Protein AF-0000000085909722 (afdb_homodimer)

Radius of gyration: 31.5 Å; Cα contacts (8 Å, |Δi|>4): 1079; chains: 2; bounding box: 112×81×96 Å

Organism: NCBI:txid630221

Foldseek 3Di:
DDPPPPPPPPPPPPPPPPPPPQLQCLSVPDQVRCCLQQVDGSVVLVVLLVVCVVQQDDPDPDPDDDRSSVLSRLLSNCQQALDQLCVSCVSRVDHSVVSVVSNLSLLQSLLVVFAAADLDPVLQVVLQVLLCVQQNQGQARWAKDKDWFFADQDPPPRVQQQAPVGGGTWIKMFIATSLLATRDIDTQGHRHDFPQRVLCPDPVNVCVVVVSHTGAYEYEQLHEQDLRYAYADPDDDDPLSVSLNVSSCRSNCSNVVSVVQLCNRGVSRVDYNHDDSVSVSSSSSSSSSVSNVCSVVVRDGDDDPVPPPPPCPPPRDGDHYDPSSVVNSVVCSVPPRPD/DCPPPPPPPPPPPPPPPPPPPQLQCLSVDDQVRCCLQQVDGSVVLVVLLVVCVVQQDDPDPDPDDDRSSVLSRLLSNCQQALDQLCVSCVSRVDHSVVSVVSNLSLLQSLLVVFAAADLDPVLQVVLQVLLCVQQNQGQARWAKDKDWFFADQDPPPRVQQQAPVGGGTWIKMFIATSLLATRDIDTQGHRHDFPQRVLCPDPVNVCVVVVSHTGAYEYEQLHEQDLRYAYADPDDDDQLSVSLNVSSCRSNCSNVVSVVQLCNRGVSRVDYNHDDSVSVSSSSSSSSSVSNVCSVVVRDGDDDPVPPPPPCPPPRDGDHYDPSRVVNSVVSSVPGRPD

pLDDT: mean 87.45, std 18.99, range [25.48, 98.75]

Structure (mmCIF, N/CA/C/O backbone):
data_AF-0000000085909722-model_v1
#
loop_
_entity.id
_entity.type
_entity.pdbx_description
1 polymer 'Putative nuclease HARBI1'
#
loop_
_atom_site.group_PDB
_atom_site.id
_atom_site.type_symbol
_atom_site.label_atom_id
_atom_site.label_alt_id
_atom_site.label_comp_id
_atom_site.label_asym_id
_atom_site.label_entity_id
_atom_site.label_seq_id
_atom_site.pdbx_PDB_ins_code
_atom_site.Cartn_x
_atom_site.Cartn_y
_atom_site.Cartn_z
_atom_site.occupancy
_atom_site.B_iso_or_equiv
_atom_site.auth_seq_id
_atom_site.auth_comp_id
_atom_site.auth_asym_id
_atom_site.auth_atom_id
_atom_site.pdbx_PDB_model_num
ATOM 1 N N . MET A 1 1 ? -79.188 -23.406 -19.141 1 25.48 1 MET A N 1
ATOM 2 C CA . MET A 1 1 ? -77.75 -23.781 -18.969 1 25.48 1 MET A CA 1
ATOM 3 C C . MET A 1 1 ? -77 -22.703 -18.25 1 25.48 1 MET A C 1
ATOM 5 O O . MET A 1 1 ? -76.875 -21.578 -18.75 1 25.48 1 MET A O 1
ATOM 9 N N . ALA A 1 2 ? -76.938 -22.547 -17 1 26.86 2 ALA A N 1
ATOM 10 C CA . ALA A 1 2 ? -76.75 -21.516 -15.977 1 26.86 2 ALA A CA 1
ATOM 11 C C . ALA A 1 2 ? -75.312 -21.141 -15.844 1 26.86 2 ALA A C 1
ATOM 13 O O . ALA A 1 2 ? -74.438 -22 -15.539 1 26.86 2 ALA A O 1
ATOM 14 N N . HIS A 1 3 ? -74.562 -20.406 -16.641 1 27.61 3 HIS A N 1
ATOM 15 C CA . HIS A 1 3 ? -73.188 -20.094 -16.844 1 27.61 3 HIS A CA 1
ATOM 16 C C . HIS A 1 3 ? -72.562 -19.375 -15.617 1 27.61 3 HIS A C 1
ATOM 18 O O . HIS A 1 3 ? -72.938 -18.25 -15.32 1 27.61 3 HIS A O 1
ATOM 24 N N . PHE A 1 4 ? -72.375 -20.016 -14.492 1 26.34 4 PHE A N 1
ATOM 25 C CA . PHE A 1 4 ? -71.938 -19.484 -13.211 1 26.34 4 PHE A CA 1
ATOM 26 C C . PHE A 1 4 ? -70.625 -18.797 -13.344 1 26.34 4 PHE A C 1
ATOM 28 O O . PHE A 1 4 ? -69.688 -19.375 -13.883 1 26.34 4 PHE A O 1
ATOM 35 N N . ASN A 1 5 ? -70.5 -17.484 -13.469 1 27.17 5 ASN A N 1
ATOM 36 C CA . ASN A 1 5 ? -69.438 -16.484 -13.57 1 27.17 5 ASN A CA 1
ATOM 37 C C . ASN A 1 5 ? -68.5 -16.578 -12.383 1 27.17 5 ASN A C 1
ATOM 39 O O . ASN A 1 5 ? -68.812 -16.188 -11.273 1 27.17 5 ASN A O 1
ATOM 43 N N . ILE A 1 6 ? -67.875 -17.656 -12.078 1 27.39 6 ILE A N 1
ATOM 44 C CA . ILE A 1 6 ? -67 -17.812 -10.914 1 27.39 6 ILE A CA 1
ATOM 45 C C . ILE A 1 6 ? -65.938 -16.734 -10.93 1 27.39 6 ILE A C 1
ATOM 47 O O . ILE A 1 6 ? -65.125 -16.656 -11.875 1 27.39 6 ILE A O 1
ATOM 51 N N . CYS A 1 7 ? -66.062 -15.578 -10.391 1 29.27 7 CYS A N 1
ATOM 52 C CA . CYS A 1 7 ? -65.188 -14.438 -10.156 1 29.27 7 CYS A CA 1
ATOM 53 C C . CYS A 1 7 ? -63.938 -14.867 -9.414 1 29.27 7 CYS A C 1
ATOM 55 O O . CYS A 1 7 ? -64 -15.328 -8.273 1 29.27 7 CYS A O 1
ATOM 57 N N . PHE A 1 8 ? -62.969 -15.508 -9.977 1 26.33 8 PHE A N 1
ATOM 58 C CA . PHE A 1 8 ? -61.688 -15.992 -9.43 1 26.33 8 PHE A CA 1
ATOM 59 C C . PHE A 1 8 ? -60.969 -14.883 -8.664 1 26.33 8 PHE A C 1
ATOM 61 O O . PHE A 1 8 ? -60.594 -13.867 -9.242 1 26.33 8 PHE A O 1
ATOM 68 N N . TYR A 1 9 ? -61.344 -14.578 -7.441 1 26.39 9 TYR A N 1
ATOM 69 C CA . TYR A 1 9 ? -60.656 -13.695 -6.5 1 26.39 9 TYR A CA 1
ATOM 70 C C . TYR A 1 9 ? -59.188 -14.023 -6.43 1 26.39 9 TYR A C 1
ATOM 72 O O . TYR A 1 9 ? -58.781 -15.102 -5.969 1 26.39 9 TYR A O 1
ATOM 80 N N . GLU A 1 10 ? -58.375 -13.688 -7.391 1 29.11 10 GLU A N 1
ATOM 81 C CA . GLU A 1 10 ? -56.906 -13.773 -7.379 1 29.11 10 GLU A CA 1
ATOM 82 C C . GLU A 1 10 ? -56.344 -13.164 -6.102 1 29.11 10 GLU A C 1
ATOM 84 O O . GLU A 1 10 ? -56.5 -11.969 -5.855 1 29.11 10 GLU A O 1
ATOM 89 N N . ARG A 1 11 ? -56.406 -13.797 -4.957 1 26.75 11 ARG A N 1
ATOM 90 C CA . ARG A 1 11 ? -55.812 -13.359 -3.701 1 26.75 11 ARG A CA 1
ATOM 91 C C . ARG A 1 11 ? -54.406 -12.828 -3.924 1 26.75 11 ARG A C 1
ATOM 93 O O . ARG A 1 11 ? -53.594 -13.477 -4.586 1 26.75 11 ARG A O 1
ATOM 100 N N . ALA A 1 12 ? -54.188 -11.539 -3.779 1 29.25 12 ALA A N 1
ATOM 101 C CA . ALA A 1 12 ? -52.938 -10.758 -3.799 1 29.25 12 ALA A CA 1
ATOM 102 C C . ALA A 1 12 ? -51.875 -11.398 -2.924 1 29.25 12 ALA A C 1
ATOM 104 O O . ALA A 1 12 ? -52 -11.438 -1.697 1 29.25 12 ALA A O 1
ATOM 105 N N . ILE A 1 13 ? -51.438 -12.609 -3.125 1 29.75 13 ILE A N 1
ATOM 106 C CA . ILE A 1 13 ? -50.375 -13.211 -2.332 1 29.75 13 ILE A CA 1
ATOM 107 C C . ILE A 1 13 ? -49.344 -12.148 -1.952 1 29.75 13 ILE A C 1
ATOM 109 O O . ILE A 1 13 ? -48.75 -11.508 -2.824 1 29.75 13 ILE A O 1
ATOM 113 N N . ARG A 1 14 ? -49.5 -11.547 -0.838 1 26.89 14 ARG A N 1
ATOM 114 C CA . ARG A 1 14 ? -48.625 -10.57 -0.205 1 26.89 14 ARG A CA 1
ATOM 115 C C . ARG A 1 14 ? -47.188 -11 -0.301 1 26.89 14 ARG A C 1
ATOM 117 O O . ARG A 1 14 ? -46.812 -12.117 0.082 1 26.89 14 ARG A O 1
ATOM 124 N N . ARG A 1 15 ? -46.562 -10.492 -1.279 1 29.77 15 ARG A N 1
ATOM 125 C CA . ARG A 1 15 ? -45.094 -10.633 -1.397 1 29.77 15 ARG A CA 1
ATOM 126 C C . ARG A 1 15 ? -44.438 -10.516 -0.034 1 29.77 15 ARG A C 1
ATOM 128 O O . ARG A 1 15 ? -44.562 -9.5 0.646 1 29.77 15 ARG A O 1
ATOM 135 N N . GLU A 1 16 ? -44.594 -11.516 0.809 1 30.8 16 GLU A N 1
ATOM 136 C CA . GLU A 1 16 ? -43.844 -11.516 2.057 1 30.8 16 GLU A CA 1
ATOM 137 C C . GLU A 1 16 ? -42.438 -10.898 1.859 1 30.8 16 GLU A C 1
ATOM 139 O O . GLU A 1 16 ? -41.688 -11.312 0.976 1 30.8 16 GLU A O 1
ATOM 144 N N . ARG A 1 17 ? -42.281 -9.68 2.078 1 31.31 17 ARG A N 1
ATOM 145 C CA . ARG A 1 17 ? -41.031 -8.945 2.008 1 31.31 17 ARG A CA 1
ATOM 146 C C . ARG A 1 17 ? -39.938 -9.695 2.736 1 31.31 17 ARG A C 1
ATOM 148 O O . ARG A 1 17 ? -39.969 -9.844 3.961 1 31.31 17 ARG A O 1
ATOM 155 N N . VAL A 1 18 ? -39.469 -10.812 2.234 1 33.69 18 VAL A N 1
ATOM 156 C CA . VAL A 1 18 ? -38.281 -11.422 2.809 1 33.69 18 VAL A CA 1
ATOM 157 C C . VAL A 1 18 ? -37.312 -10.328 3.225 1 33.69 18 VAL A C 1
ATOM 159 O O . VAL A 1 18 ? -36.906 -9.492 2.406 1 33.69 18 VAL A O 1
ATOM 162 N N . PHE A 1 19 ? -37.312 -9.883 4.324 1 33.38 19 PHE A N 1
ATOM 163 C CA . PHE A 1 19 ? -36.375 -8.984 4.945 1 33.38 19 PHE A CA 1
ATOM 164 C C . PHE A 1 19 ? -34.938 -9.336 4.516 1 33.38 19 PHE A C 1
ATOM 166 O O . PHE A 1 19 ? -34.469 -10.438 4.777 1 33.38 19 PHE A O 1
ATOM 173 N N . LYS A 1 20 ? -34.531 -9.016 3.461 1 38.19 20 LYS A N 1
ATOM 174 C CA . LYS A 1 20 ? -33.156 -9.133 3.012 1 38.19 20 LYS A CA 1
ATOM 175 C C . LYS A 1 20 ? -32.156 -8.797 4.137 1 38.19 20 LYS A C 1
ATOM 177 O O . LYS A 1 20 ? -32.281 -7.738 4.758 1 38.19 20 LYS A O 1
ATOM 182 N N . ASP A 1 21 ? -31.719 -9.75 4.938 1 48.28 21 ASP A N 1
ATOM 183 C CA . ASP A 1 21 ? -30.641 -9.531 5.898 1 48.28 21 ASP A CA 1
ATOM 184 C C . ASP A 1 21 ? -29.516 -8.711 5.281 1 48.28 21 ASP A C 1
ATOM 186 O O . ASP A 1 21 ? -28.766 -9.211 4.438 1 48.28 21 ASP A O 1
ATOM 190 N N . ARG A 1 22 ? -29.531 -7.43 5.117 1 50.44 22 ARG A N 1
ATOM 191 C CA . ARG A 1 22 ? -28.656 -6.426 4.527 1 50.44 22 ARG A CA 1
ATOM 192 C C . ARG A 1 22 ? -27.203 -6.688 4.887 1 50.44 22 ARG A C 1
ATOM 194 O O . ARG A 1 22 ? -26.297 -6.066 4.324 1 50.44 22 ARG A O 1
ATOM 201 N N . SER A 1 23 ? -27 -7.824 5.715 1 64.44 23 SER A N 1
ATOM 202 C CA . SER A 1 23 ? -25.625 -8.109 6.121 1 64.44 23 SER A CA 1
ATOM 203 C C . SER A 1 23 ? -24.984 -9.148 5.211 1 64.44 23 SER A C 1
ATOM 205 O O . SER A 1 23 ? -23.766 -9.359 5.266 1 64.44 23 SER A O 1
ATOM 207 N N . ASN A 1 24 ? -25.766 -9.672 4.184 1 80.56 24 ASN A N 1
ATOM 208 C CA . ASN A 1 24 ? -25.203 -10.688 3.307 1 80.56 24 ASN A CA 1
ATOM 209 C C . ASN A 1 24 ? -24.844 -10.117 1.938 1 80.56 24 ASN A C 1
ATOM 211 O O . ASN A 1 24 ? -25.719 -9.812 1.138 1 80.56 24 ASN A O 1
ATOM 215 N N . PRO A 1 25 ? -23.609 -10.086 1.619 1 87.88 25 PRO A N 1
ATOM 216 C CA . PRO A 1 25 ? -23.172 -9.469 0.366 1 87.88 25 PRO A CA 1
ATOM 217 C C . PRO A 1 25 ? -23.75 -10.164 -0.868 1 87.88 25 PRO A C 1
ATOM 219 O O . PRO A 1 25 ? -23.953 -9.523 -1.898 1 87.88 25 PRO A O 1
ATOM 222 N N . LEU A 1 26 ? -24.078 -11.438 -0.835 1 89.88 26 LEU A N 1
ATOM 223 C CA . LEU A 1 26 ? -24.547 -12.172 -2.004 1 89.88 26 LEU A CA 1
ATOM 224 C C . LEU A 1 26 ? -25.984 -11.773 -2.357 1 89.88 26 LEU A C 1
ATOM 226 O O . LEU A 1 26 ? -26.438 -11.992 -3.482 1 89.88 26 LEU A O 1
ATOM 230 N N . GLU A 1 27 ? -26.656 -11.227 -1.378 1 87.38 27 GLU A N 1
ATOM 231 C CA . GLU A 1 27 ? -28.031 -10.828 -1.609 1 87.38 27 GLU A CA 1
ATOM 232 C C . GLU A 1 27 ? -28.125 -9.383 -2.088 1 87.38 27 GLU A C 1
ATOM 234 O O . GLU A 1 27 ? -29.078 -9.008 -2.775 1 87.38 27 GLU A O 1
ATOM 239 N N . VAL A 1 28 ? -27.125 -8.688 -1.751 1 85.25 28 VAL A N 1
ATOM 240 C CA . VAL A 1 28 ? -27.203 -7.254 -2.004 1 85.25 28 VAL A CA 1
ATOM 241 C C . VAL A 1 28 ? -26.406 -6.906 -3.262 1 85.25 28 VAL A C 1
ATOM 243 O O . VAL A 1 28 ? -26.828 -6.062 -4.059 1 85.25 28 VAL A O 1
ATOM 246 N N . LEU A 1 29 ? -25.375 -7.59 -3.559 1 90.75 29 LEU A N 1
ATOM 247 C CA . LEU A 1 29 ? -24.453 -7.211 -4.633 1 90.75 29 LEU A CA 1
ATOM 248 C C . LEU A 1 29 ? -24.859 -7.867 -5.949 1 90.75 29 LEU A C 1
ATOM 250 O O . LEU A 1 29 ? -25.297 -9.023 -5.961 1 90.75 29 LEU A O 1
ATOM 254 N N . SER A 1 30 ? -24.766 -7.141 -7.027 1 93.19 30 SER A N 1
ATOM 255 C CA . SER A 1 30 ? -24.969 -7.684 -8.367 1 93.19 30 SER A CA 1
ATOM 256 C C . SER A 1 30 ? -23.812 -8.602 -8.766 1 93.19 30 SER A C 1
ATOM 258 O O . SER A 1 30 ? -22.781 -8.633 -8.094 1 93.19 30 SER A O 1
ATOM 260 N N . GLU A 1 31 ? -24 -9.352 -9.844 1 94.62 31 GLU A N 1
ATOM 261 C CA . GLU A 1 31 ? -22.953 -10.242 -10.336 1 94.62 31 GLU A CA 1
ATOM 262 C C . GLU A 1 31 ? -21.688 -9.461 -10.695 1 94.62 31 GLU A C 1
ATOM 264 O O . GLU A 1 31 ? -20.578 -9.914 -10.414 1 94.62 31 GLU A O 1
ATOM 269 N N . LYS A 1 32 ? -21.891 -8.352 -11.289 1 93.19 32 LYS A N 1
ATOM 270 C CA . LYS A 1 32 ? -20.75 -7.504 -11.656 1 93.19 32 LYS A CA 1
ATOM 271 C C . LYS A 1 32 ? -20 -7.023 -10.422 1 93.19 32 LYS A C 1
ATOM 273 O O . LYS A 1 32 ? -18.766 -7.02 -10.406 1 93.19 32 LYS A O 1
ATOM 278 N N . GLU A 1 33 ? -20.734 -6.695 -9.453 1 92.81 33 GLU A N 1
ATOM 279 C CA . GLU A 1 33 ? -20.125 -6.215 -8.211 1 92.81 33 GLU A CA 1
ATOM 280 C C . GLU A 1 33 ? -19.391 -7.344 -7.488 1 92.81 33 GLU A C 1
ATOM 282 O O . GLU A 1 33 ? -18.359 -7.117 -6.867 1 92.81 33 GLU A O 1
ATOM 287 N N . LEU A 1 34 ? -20.016 -8.484 -7.543 1 95.25 34 LEU A N 1
ATOM 288 C CA . LEU A 1 34 ? -19.375 -9.633 -6.918 1 95.25 34 LEU A CA 1
ATOM 289 C C . LEU A 1 34 ? -18.031 -9.922 -7.562 1 95.25 34 LEU A C 1
ATOM 291 O O . LEU A 1 34 ? -17.031 -10.156 -6.863 1 95.25 34 LEU A O 1
ATOM 295 N N . LEU A 1 35 ? -17.953 -9.828 -8.836 1 95.31 35 LEU A N 1
ATOM 296 C CA . LEU A 1 35 ? -16.703 -10.055 -9.547 1 95.31 35 LEU A CA 1
ATOM 297 C C . LEU A 1 35 ? -15.688 -8.961 -9.227 1 95.31 35 LEU A C 1
ATOM 299 O O . LEU A 1 35 ? -14.492 -9.242 -9.102 1 95.31 35 LEU A O 1
ATOM 303 N N . GLU A 1 36 ? -16.141 -7.824 -9.062 1 93.69 36 GLU A N 1
ATOM 304 C CA . GLU A 1 36 ? -15.266 -6.691 -8.781 1 93.69 36 GLU A CA 1
ATOM 305 C C . GLU A 1 36 ? -14.75 -6.738 -7.344 1 93.69 36 GLU A C 1
ATOM 307 O O . GLU A 1 36 ? -13.57 -6.496 -7.094 1 93.69 36 GLU A O 1
ATOM 312 N N . LYS A 1 37 ? -15.633 -7.066 -6.438 1 94.75 37 LYS A N 1
ATOM 313 C CA . LYS A 1 37 ? -15.305 -6.969 -5.016 1 94.75 37 LYS A CA 1
ATOM 314 C C . LYS A 1 37 ? -14.703 -8.273 -4.5 1 94.75 37 LYS A C 1
ATOM 316 O O . LYS A 1 37 ? -13.836 -8.258 -3.627 1 94.75 37 LYS A O 1
ATOM 321 N N . LEU A 1 38 ? -15.195 -9.391 -5.059 1 97.12 38 LEU A N 1
ATOM 322 C CA . LEU A 1 38 ? -14.82 -10.68 -4.488 1 97.12 38 LEU A CA 1
ATOM 323 C C . LEU A 1 38 ? -14.102 -11.547 -5.52 1 97.12 38 LEU A C 1
ATOM 325 O O . LEU A 1 38 ? -13.562 -12.602 -5.184 1 97.12 38 LEU A O 1
ATOM 329 N N . ARG A 1 39 ? -14.109 -11.211 -6.801 1 97.38 39 ARG A N 1
ATOM 330 C CA . ARG A 1 39 ? -13.336 -11.797 -7.895 1 97.38 39 ARG A CA 1
ATOM 331 C C . ARG A 1 39 ? -13.984 -13.086 -8.383 1 97.38 39 ARG A C 1
ATOM 333 O O . ARG A 1 39 ? -13.445 -13.766 -9.258 1 97.38 39 ARG A O 1
ATOM 340 N N . PHE A 1 40 ? -15.125 -13.469 -7.844 1 98.06 40 PHE A N 1
ATOM 341 C CA . PHE A 1 40 ? -15.797 -14.695 -8.25 1 98.06 40 PHE A CA 1
ATOM 342 C C . PHE A 1 40 ? -17.281 -14.469 -8.43 1 98.06 40 PHE A C 1
ATOM 344 O O . PHE A 1 40 ? -17.844 -13.508 -7.891 1 98.06 40 PHE A O 1
ATOM 351 N N . THR A 1 41 ? -17.906 -15.328 -9.188 1 97.31 41 THR A N 1
ATOM 352 C CA . THR A 1 41 ? -19.359 -15.289 -9.391 1 97.31 41 THR A CA 1
ATOM 353 C C . THR A 1 41 ? -20.094 -15.805 -8.156 1 97.31 41 THR A C 1
ATOM 355 O O . THR A 1 41 ? -19.5 -16.469 -7.305 1 97.31 41 THR A O 1
ATOM 358 N N . ARG A 1 42 ? -21.359 -15.445 -8.125 1 97.12 42 ARG A N 1
ATOM 359 C CA . ARG A 1 42 ? -22.219 -15.875 -7.02 1 97.12 42 ARG A CA 1
ATOM 360 C C . ARG A 1 42 ? -22.188 -17.391 -6.867 1 97.12 42 ARG A C 1
ATOM 362 O O . ARG A 1 42 ? -22.016 -17.906 -5.762 1 97.12 42 ARG A O 1
ATOM 369 N N . HIS A 1 43 ? -22.328 -18.047 -7.969 1 96.81 43 HIS A N 1
ATOM 370 C CA . HIS A 1 43 ? -22.359 -19.5 -7.965 1 96.81 43 HIS A CA 1
ATOM 371 C C . HIS A 1 43 ? -21.031 -20.078 -7.469 1 96.81 43 HIS A C 1
ATOM 373 O O . HIS A 1 43 ? -21.031 -21.016 -6.668 1 96.81 43 HIS A O 1
ATOM 379 N N . ALA A 1 44 ? -19.922 -19.562 -7.957 1 97.5 44 ALA A N 1
ATOM 380 C CA . ALA A 1 44 ? -18.609 -20.047 -7.555 1 97.5 44 ALA A CA 1
ATOM 381 C C . ALA A 1 44 ? -18.391 -19.859 -6.055 1 97.5 44 ALA A C 1
ATOM 383 O O . ALA A 1 44 ? -17.797 -20.719 -5.395 1 97.5 44 ALA A O 1
ATOM 384 N N . ILE A 1 45 ? -18.875 -18.75 -5.527 1 97.62 45 ILE A N 1
ATOM 385 C CA . ILE A 1 45 ? -18.734 -18.469 -4.105 1 97.62 45 ILE A CA 1
ATOM 386 C C . ILE A 1 45 ? -19.547 -19.453 -3.291 1 97.62 45 ILE A C 1
ATOM 388 O O . ILE A 1 45 ? -19.078 -19.969 -2.273 1 97.62 45 ILE A O 1
ATOM 392 N N . GLN A 1 46 ? -20.719 -19.703 -3.699 1 96.56 46 GLN A N 1
ATOM 393 C CA . GLN A 1 46 ? -21.578 -20.672 -3.027 1 96.56 46 GLN A CA 1
ATOM 394 C C . GLN A 1 46 ? -20.969 -22.062 -3.041 1 96.56 46 GLN A C 1
ATOM 396 O O . GLN A 1 46 ? -20.984 -22.766 -2.031 1 96.56 46 GLN A O 1
ATOM 401 N N . GLU A 1 47 ? -20.438 -22.391 -4.16 1 96.62 47 GLU A N 1
ATOM 402 C CA . GLU A 1 47 ? -19.781 -23.703 -4.273 1 96.62 47 GLU A CA 1
ATOM 403 C C . GLU A 1 47 ? -18.578 -23.797 -3.344 1 96.62 47 GLU A C 1
ATOM 405 O O . GLU A 1 47 ? -18.359 -24.828 -2.709 1 96.62 47 GLU A O 1
ATOM 410 N N . LEU A 1 48 ? -17.828 -22.781 -3.344 1 96.44 48 LEU A N 1
ATOM 411 C CA . LEU A 1 48 ? -16.672 -22.734 -2.455 1 96.44 48 LEU A CA 1
ATOM 412 C C . LEU A 1 48 ? -17.094 -22.891 -0.999 1 96.44 48 LEU A C 1
ATOM 414 O O . LEU A 1 48 ? -16.438 -23.578 -0.218 1 96.44 48 LEU A O 1
ATOM 418 N N . ALA A 1 49 ? -18.156 -22.234 -0.636 1 95.31 49 ALA A N 1
ATOM 419 C CA . ALA A 1 49 ? -18.672 -22.312 0.727 1 95.31 49 ALA A CA 1
ATOM 420 C C . ALA A 1 49 ? -19.078 -23.734 1.079 1 95.31 49 ALA A C 1
ATOM 422 O O . ALA A 1 49 ? -18.828 -24.203 2.193 1 95.31 49 ALA A O 1
ATOM 423 N N . ILE A 1 50 ? -19.688 -24.375 0.151 1 94.81 50 ILE A N 1
ATOM 424 C CA . ILE A 1 50 ? -20.109 -25.766 0.357 1 94.81 50 ILE A CA 1
ATOM 425 C C . ILE A 1 50 ? -18.891 -26.656 0.496 1 94.81 50 ILE A C 1
ATOM 427 O O . ILE A 1 50 ? -18.812 -27.469 1.414 1 94.81 50 ILE A O 1
ATOM 431 N N . ASP A 1 51 ? -17.938 -26.453 -0.363 1 94.94 51 ASP A N 1
ATOM 432 C CA . ASP A 1 51 ? -16.734 -27.281 -0.403 1 94.94 51 ASP A CA 1
ATOM 433 C C . ASP A 1 51 ? -15.93 -27.156 0.889 1 94.94 51 ASP A C 1
ATOM 435 O O . ASP A 1 51 ? -15.305 -28.109 1.339 1 94.94 51 ASP A O 1
ATOM 439 N N . LEU A 1 52 ? -15.906 -25.969 1.464 1 95.44 52 LEU A N 1
ATOM 440 C CA . LEU A 1 52 ? -15.047 -25.719 2.611 1 95.44 52 LEU A CA 1
ATOM 441 C C . LEU A 1 52 ? -15.844 -25.75 3.91 1 95.44 52 LEU A C 1
ATOM 443 O O . LEU A 1 52 ? -15.312 -25.422 4.977 1 95.44 52 LEU A O 1
ATOM 447 N N . GLU A 1 53 ? -17.047 -26.094 3.867 1 92.06 53 GLU A N 1
ATOM 448 C CA . GLU A 1 53 ? -17.969 -26.016 5 1 92.06 53 GLU A CA 1
ATOM 449 C C . GLU A 1 53 ? -17.422 -26.766 6.207 1 92.06 53 GLU A C 1
ATOM 451 O O . GLU A 1 53 ? -17.484 -26.281 7.336 1 92.06 53 GLU A O 1
ATOM 456 N N . GLU A 1 54 ? -16.906 -27.938 6 1 88.81 54 GLU A N 1
ATOM 457 C CA . GLU A 1 54 ? -16.406 -28.781 7.086 1 88.81 54 GLU A CA 1
ATOM 458 C C . GLU A 1 54 ? -15.25 -28.109 7.82 1 88.81 54 GLU A C 1
ATOM 460 O O . GLU A 1 54 ? -15.094 -28.297 9.031 1 88.81 54 GLU A O 1
ATOM 465 N N . HIS A 1 55 ? -14.469 -27.375 7.086 1 90.12 55 HIS A N 1
ATOM 466 C CA . HIS A 1 55 ? -13.289 -26.734 7.664 1 90.12 55 HIS A CA 1
ATOM 467 C C . HIS A 1 55 ? -13.656 -25.422 8.359 1 90.12 55 HIS A C 1
ATOM 469 O O . HIS A 1 55 ? -12.883 -24.922 9.18 1 90.12 55 HIS A O 1
ATOM 475 N N . LEU A 1 56 ? -14.766 -24.828 8.031 1 88.19 56 LEU A N 1
ATOM 476 C CA . LEU A 1 56 ? -15.102 -23.5 8.516 1 88.19 56 LEU A CA 1
ATOM 477 C C . LEU A 1 56 ? -16.125 -23.578 9.641 1 88.19 56 LEU A C 1
ATOM 479 O O . LEU A 1 56 ? -16.359 -22.578 10.344 1 88.19 56 LEU A O 1
ATOM 483 N N . ARG A 1 57 ? -16.688 -24.688 9.859 1 76.56 57 ARG A N 1
ATOM 484 C CA . ARG A 1 57 ? -17.703 -24.844 10.906 1 76.56 57 ARG A CA 1
ATOM 485 C C . ARG A 1 57 ? -17.078 -24.703 12.289 1 76.56 57 ARG A C 1
ATOM 487 O O . ARG A 1 57 ? -15.984 -25.234 12.547 1 76.56 57 ARG A O 1
ATOM 494 N N . PRO A 1 58 ? -17.688 -23.672 12.984 1 67.88 58 PRO A N 1
ATOM 495 C CA . PRO A 1 58 ? -17.172 -23.547 14.344 1 67.88 58 PRO A CA 1
ATOM 496 C C . PRO A 1 58 ? -17.297 -24.828 15.156 1 67.88 58 PRO A C 1
ATOM 498 O O . PRO A 1 58 ? -18.188 -25.641 14.883 1 67.88 58 PRO A O 1
ATOM 501 N N . GLU A 1 59 ? -16.219 -25.188 15.914 1 58.47 59 GLU A N 1
ATOM 502 C CA . GLU A 1 59 ? -16.266 -26.359 16.781 1 58.47 59 GLU A CA 1
ATOM 503 C C . GLU A 1 59 ? -17.484 -26.328 17.688 1 58.47 59 GLU A C 1
ATOM 505 O O . GLU A 1 59 ? -18 -27.375 18.078 1 58.47 59 GLU A O 1
ATOM 510 N N . THR A 1 60 ? -17.828 -25.156 18.078 1 55.25 60 THR A N 1
ATOM 511 C CA . THR A 1 60 ? -18.906 -25.156 19.078 1 55.25 60 THR A CA 1
ATOM 512 C C . THR A 1 60 ? -20.234 -24.75 18.438 1 55.25 60 THR A C 1
ATOM 514 O O . THR A 1 60 ? -20.25 -23.953 17.5 1 55.25 60 THR A O 1
ATOM 517 N N . SER A 1 61 ? -21.266 -25.594 18.438 1 48.38 61 SER A N 1
ATOM 518 C CA . SER A 1 61 ? -22.656 -25.438 18.016 1 48.38 61 SER A CA 1
ATOM 519 C C . SER A 1 61 ? -23.234 -24.109 18.5 1 48.38 61 SER A C 1
ATOM 521 O O . SER A 1 61 ? -24.438 -24 18.766 1 48.38 61 SER A O 1
ATOM 523 N N . ARG A 1 62 ? -22.562 -23.172 18.781 1 49.31 62 ARG A N 1
ATOM 524 C CA . ARG A 1 62 ? -23.344 -22.047 19.297 1 49.31 62 ARG A CA 1
ATOM 525 C C . ARG A 1 62 ? -24.156 -21.406 18.188 1 49.31 62 ARG A C 1
ATOM 527 O O . ARG A 1 62 ? -23.781 -21.438 17.016 1 49.31 62 ARG A O 1
ATOM 534 N N . ASN A 1 63 ? -25.469 -21.125 18.328 1 49.94 63 ASN A N 1
ATOM 535 C CA . ASN A 1 63 ? -26.594 -20.609 17.547 1 49.94 63 ASN A CA 1
ATOM 536 C C . ASN A 1 63 ? -26.156 -19.484 16.609 1 49.94 63 ASN A C 1
ATOM 538 O O . ASN A 1 63 ? -26.812 -19.234 15.594 1 49.94 63 ASN A O 1
ATOM 542 N N . PHE A 1 64 ? -25.188 -18.625 16.969 1 58.19 64 PHE A N 1
ATOM 543 C CA . PHE A 1 64 ? -25.078 -17.359 16.25 1 58.19 64 PHE A CA 1
ATOM 544 C C . PHE A 1 64 ? -23.766 -17.281 15.484 1 58.19 64 PHE A C 1
ATOM 546 O O . PHE A 1 64 ? -23.141 -16.234 15.406 1 58.19 64 PHE A O 1
ATOM 553 N N . SER A 1 65 ? -23.422 -18.406 14.805 1 78.12 65 SER A N 1
ATOM 554 C CA . SER A 1 65 ? -22.109 -18.422 14.164 1 78.12 65 SER A CA 1
ATOM 555 C C . SER A 1 65 ? -22.188 -17.844 12.75 1 78.12 65 SER A C 1
ATOM 557 O O . SER A 1 65 ? -23.234 -17.875 12.117 1 78.12 65 SER A O 1
ATOM 559 N N . ILE A 1 66 ? -21.281 -17 12.398 1 86.19 66 ILE A N 1
ATOM 560 C CA . ILE A 1 66 ? -21.156 -16.469 11.047 1 86.19 66 ILE A CA 1
ATOM 561 C C . ILE A 1 66 ? -21.125 -17.609 10.031 1 86.19 66 ILE A C 1
ATOM 563 O O . ILE A 1 66 ? -20.406 -18.594 10.211 1 86.19 66 ILE A O 1
ATOM 567 N N . SER A 1 67 ? -22.016 -17.594 9.062 1 89.81 67 SER A N 1
ATOM 568 C CA . SER A 1 67 ? -22.156 -18.656 8.062 1 89.81 67 SER A CA 1
ATOM 569 C C . SER A 1 67 ? -20.875 -18.828 7.254 1 89.81 67 SER A C 1
ATOM 571 O O . SER A 1 67 ? -20.125 -17.859 7.07 1 89.81 67 SER A O 1
ATOM 573 N N . PRO A 1 68 ? -20.656 -20.047 6.746 1 92.62 68 PRO A N 1
ATOM 574 C CA . PRO A 1 68 ? -19.5 -20.266 5.887 1 92.62 68 PRO A CA 1
ATOM 575 C C . PRO A 1 68 ? -19.453 -19.344 4.68 1 92.62 68 PRO A C 1
ATOM 577 O O . PRO A 1 68 ? -18.391 -18.938 4.238 1 92.62 68 PRO A O 1
ATOM 580 N N . LEU A 1 69 ? -20.594 -19.078 4.207 1 93.88 69 LEU A N 1
ATOM 581 C CA . LEU A 1 69 ? -20.688 -18.172 3.066 1 93.88 69 LEU A CA 1
ATOM 582 C C . LEU A 1 69 ? -20.078 -16.812 3.398 1 93.88 69 LEU A C 1
ATOM 584 O O . LEU A 1 69 ? -19.328 -16.25 2.605 1 93.88 69 LEU A O 1
ATOM 588 N N . LEU A 1 70 ? -20.375 -16.312 4.508 1 94.44 70 LEU A N 1
ATOM 589 C CA . LEU A 1 70 ? -19.859 -15.016 4.934 1 94.44 70 LEU A CA 1
ATOM 590 C C . LEU A 1 70 ? -18.359 -15.102 5.223 1 94.44 70 LEU A C 1
ATOM 592 O O . LEU A 1 70 ? -17.625 -14.141 4.992 1 94.44 70 LEU A O 1
ATOM 596 N N . HIS A 1 71 ? -17.875 -16.297 5.711 1 95.88 71 HIS A N 1
ATOM 597 C CA . HIS A 1 71 ? -16.453 -16.516 5.867 1 95.88 71 HIS A CA 1
ATOM 598 C C . HIS A 1 71 ? -15.711 -16.344 4.543 1 95.88 71 HIS A C 1
ATOM 600 O O . HIS A 1 71 ? -14.711 -15.625 4.477 1 95.88 71 HIS A O 1
ATOM 606 N N . ILE A 1 72 ? -16.328 -16.953 3.594 1 97.19 72 ILE A N 1
ATOM 607 C CA . ILE A 1 72 ? -15.695 -16.938 2.277 1 97.19 72 ILE A CA 1
ATOM 608 C C . ILE A 1 72 ? -15.711 -15.516 1.71 1 97.19 72 ILE A C 1
ATOM 610 O O . ILE A 1 72 ? -14.703 -15.039 1.188 1 97.19 72 ILE A O 1
ATOM 614 N N . CYS A 1 73 ? -16.812 -14.844 1.85 1 97.19 73 CYS A N 1
ATOM 615 C CA . CYS A 1 73 ? -16.938 -13.492 1.314 1 97.19 73 CYS A CA 1
ATOM 616 C C . CYS A 1 73 ? -15.93 -12.555 1.953 1 97.19 73 CYS A C 1
ATOM 618 O O . CYS A 1 73 ? -15.266 -11.789 1.256 1 97.19 73 CYS A O 1
ATOM 620 N N . LEU A 1 74 ? -15.828 -12.648 3.182 1 96.75 74 LEU A N 1
ATOM 621 C CA . LEU A 1 74 ? -14.898 -11.789 3.902 1 96.75 74 LEU A CA 1
ATOM 622 C C . LEU A 1 74 ? -13.461 -12.078 3.492 1 96.75 74 LEU A C 1
ATOM 624 O O . LEU A 1 74 ? -12.688 -11.156 3.23 1 96.75 74 LEU A O 1
ATOM 628 N N . ALA A 1 75 ? -13.078 -13.297 3.426 1 98.25 75 ALA A N 1
ATOM 629 C CA . ALA A 1 75 ? -11.711 -13.672 3.049 1 98.25 75 ALA A CA 1
ATOM 630 C C . ALA A 1 75 ? -11.398 -13.227 1.625 1 98.25 75 ALA A C 1
ATOM 632 O O . ALA A 1 75 ? -10.328 -12.664 1.368 1 98.25 75 ALA A O 1
ATOM 633 N N . LEU A 1 76 ? -12.359 -13.5 0.76 1 98.44 76 LEU A N 1
ATOM 634 C CA . LEU A 1 76 ? -12.164 -13.094 -0.627 1 98.44 76 LEU A CA 1
ATOM 635 C C . LEU A 1 76 ? -11.984 -11.578 -0.732 1 98.44 76 LEU A C 1
ATOM 637 O O . LEU A 1 76 ? -11.164 -11.102 -1.521 1 98.44 76 LEU A O 1
ATOM 641 N N . ARG A 1 77 ? -12.758 -10.859 0.039 1 97.69 77 ARG A N 1
ATOM 642 C CA . ARG A 1 77 ? -12.648 -9.406 0.027 1 97.69 77 ARG A CA 1
ATOM 643 C C . ARG A 1 77 ? -11.258 -8.953 0.469 1 97.69 77 ARG A C 1
ATOM 645 O O . ARG A 1 77 ? -10.664 -8.062 -0.143 1 97.69 77 ARG A O 1
ATOM 652 N N . PHE A 1 78 ? -10.789 -9.586 1.472 1 98 78 PHE A N 1
ATOM 653 C CA . PHE A 1 78 ? -9.453 -9.266 1.955 1 98 78 PHE A CA 1
ATOM 654 C C . PHE A 1 78 ? -8.398 -9.602 0.903 1 98 78 PHE A C 1
ATOM 656 O O . PHE A 1 78 ? -7.512 -8.789 0.624 1 98 78 PHE A O 1
ATOM 663 N N . PHE A 1 79 ? -8.5 -10.75 0.348 1 98.5 79 PHE A N 1
ATOM 664 C CA . PHE A 1 79 ? -7.539 -11.156 -0.669 1 98.5 79 PHE A CA 1
ATOM 665 C C . PHE A 1 79 ? -7.562 -10.195 -1.854 1 98.5 79 PHE A C 1
ATOM 667 O O . PHE A 1 79 ? -6.516 -9.852 -2.402 1 98.5 79 PHE A O 1
ATOM 674 N N . ALA A 1 80 ? -8.766 -9.852 -2.264 1 97.31 80 ALA A N 1
ATOM 675 C CA . ALA A 1 80 ? -8.953 -9.016 -3.445 1 97.31 80 ALA A CA 1
ATOM 676 C C . ALA A 1 80 ? -8.352 -7.633 -3.24 1 97.31 80 ALA A C 1
ATOM 678 O O . ALA A 1 80 ? -7.918 -6.988 -4.199 1 97.31 80 ALA A O 1
ATOM 679 N N . THR A 1 81 ? -8.266 -7.184 -2.016 1 95.19 81 THR A N 1
ATOM 680 C CA . THR A 1 81 ? -7.961 -5.77 -1.82 1 95.19 81 THR A CA 1
ATOM 681 C C . THR A 1 81 ? -6.641 -5.602 -1.069 1 95.19 81 THR A C 1
ATOM 683 O O . THR A 1 81 ? -5.941 -4.605 -1.252 1 95.19 81 THR A O 1
ATOM 686 N N . GLY A 1 82 ? -6.359 -6.5 -0.155 1 94.25 82 GLY A N 1
ATOM 687 C CA . GLY A 1 82 ? -5.184 -6.363 0.69 1 94.25 82 GLY A CA 1
ATOM 688 C C . GLY A 1 82 ? -5.293 -5.223 1.683 1 94.25 82 GLY A C 1
ATOM 689 O O . GLY A 1 82 ? -4.281 -4.738 2.195 1 94.25 82 GLY A O 1
ATOM 690 N N . CYS A 1 83 ? -6.469 -4.73 1.934 1 93.38 83 CYS A N 1
ATOM 691 C CA . CYS A 1 83 ? -6.707 -3.639 2.871 1 93.38 83 CYS A CA 1
ATOM 692 C C . CYS A 1 83 ? -6.57 -4.117 4.312 1 93.38 83 CYS A C 1
ATOM 694 O O . CYS A 1 83 ? -6.266 -5.285 4.555 1 93.38 83 CYS A O 1
ATOM 696 N N . PHE A 1 84 ? -6.676 -3.186 5.227 1 92.81 84 PHE A N 1
ATOM 697 C CA . PHE A 1 84 ? -6.668 -3.566 6.637 1 92.81 84 PHE A CA 1
ATOM 698 C C . PHE A 1 84 ? -7.797 -4.543 6.938 1 92.81 84 PHE A C 1
ATOM 700 O O . PHE A 1 84 ? -8.898 -4.414 6.398 1 92.81 84 PHE A O 1
ATOM 707 N N . ILE A 1 85 ? -7.504 -5.488 7.812 1 94.62 85 ILE A N 1
ATOM 708 C CA . ILE A 1 85 ? -8.5 -6.48 8.195 1 94.62 85 ILE A CA 1
ATOM 709 C C . ILE A 1 85 ? -9.766 -5.777 8.695 1 94.62 85 ILE A C 1
ATOM 711 O O . ILE A 1 85 ? -10.875 -6.184 8.359 1 94.62 85 ILE A O 1
ATOM 715 N N . ASN A 1 86 ? -9.539 -4.746 9.43 1 92.81 86 ASN A N 1
ATOM 716 C CA . ASN A 1 86 ? -10.641 -3.951 9.953 1 92.81 86 ASN A CA 1
ATOM 717 C C . ASN A 1 86 ? -11.5 -3.369 8.836 1 92.81 86 ASN A C 1
ATOM 719 O O . ASN A 1 86 ? -12.719 -3.25 8.984 1 92.81 86 ASN A O 1
ATOM 723 N N . THR A 1 87 ? -10.953 -3.041 7.75 1 93.69 87 THR A N 1
ATOM 724 C CA . THR A 1 87 ? -11.656 -2.482 6.598 1 93.69 87 THR A CA 1
ATOM 725 C C . THR A 1 87 ? -12.383 -3.578 5.824 1 93.69 87 THR A C 1
ATOM 727 O O . THR A 1 87 ? -13.531 -3.402 5.422 1 93.69 87 THR A O 1
ATOM 730 N N . ALA A 1 88 ? -11.695 -4.656 5.633 1 94.56 88 ALA A N 1
ATOM 731 C CA . ALA A 1 88 ? -12.352 -5.781 4.973 1 94.56 88 ALA A CA 1
ATOM 732 C C . ALA A 1 88 ? -13.578 -6.242 5.758 1 94.56 88 ALA A C 1
ATOM 734 O O . ALA A 1 88 ? -14.578 -6.656 5.168 1 94.56 88 ALA A O 1
ATOM 735 N N . ALA A 1 89 ? -13.5 -6.145 7.047 1 93.06 89 ALA A N 1
ATOM 736 C CA . ALA A 1 89 ? -14.555 -6.602 7.945 1 93.06 89 ALA A CA 1
ATOM 737 C C . ALA A 1 89 ? -15.836 -5.785 7.746 1 93.06 89 ALA A C 1
ATOM 739 O O . ALA A 1 89 ? -16.922 -6.234 8.102 1 93.06 89 ALA A O 1
ATOM 740 N N . ASP A 1 90 ? -15.727 -4.582 7.207 1 90.38 90 ASP A N 1
ATOM 741 C CA . ASP A 1 90 ? -16.891 -3.723 6.98 1 90.38 90 ASP A CA 1
ATOM 742 C C . ASP A 1 90 ? -17.891 -4.387 6.039 1 90.38 90 ASP A C 1
ATOM 744 O O . ASP A 1 90 ? -19.078 -4.082 6.078 1 90.38 90 ASP A O 1
ATOM 748 N N . LEU A 1 91 ? -17.359 -5.305 5.227 1 90 91 LEU A N 1
ATOM 749 C CA . LEU A 1 91 ? -18.234 -5.961 4.25 1 90 91 LEU A CA 1
ATOM 750 C C . LEU A 1 91 ? -19.375 -6.688 4.945 1 90 91 LEU A C 1
ATOM 752 O O . LEU A 1 91 ? -20.5 -6.695 4.449 1 90 91 LEU A O 1
ATOM 756 N N . ILE A 1 92 ? -19.062 -7.316 6.121 1 88.38 92 ILE A N 1
ATOM 757 C CA . ILE A 1 92 ? -20.094 -8.109 6.785 1 88.38 92 ILE A CA 1
ATOM 758 C C . ILE A 1 92 ? -20.359 -7.547 8.18 1 88.38 92 ILE A C 1
ATOM 760 O O . ILE A 1 92 ? -21.109 -8.141 8.969 1 88.38 92 ILE A O 1
ATOM 764 N N . GLY A 1 93 ? -19.719 -6.453 8.508 1 86.5 93 GLY A N 1
ATOM 765 C CA . GLY A 1 93 ? -19.984 -5.754 9.75 1 86.5 93 GLY A CA 1
ATOM 766 C C . GLY A 1 93 ? -19.469 -6.484 10.977 1 86.5 93 GLY A C 1
ATOM 767 O O . GLY A 1 93 ? -20.172 -6.57 11.992 1 86.5 93 GLY A O 1
ATOM 768 N N . GLU A 1 94 ? -18.344 -7.133 10.891 1 87.81 94 GLU A N 1
ATOM 769 C CA . GLU A 1 94 ? -17.75 -7.875 12.008 1 87.81 94 GLU A CA 1
ATOM 770 C C . GLU A 1 94 ? -16.547 -7.133 12.586 1 87.81 94 GLU A C 1
ATOM 772 O O . GLU A 1 94 ? -16.031 -6.203 11.961 1 87.81 94 GLU A O 1
ATOM 777 N N . HIS A 1 95 ? -16.25 -7.531 13.758 1 89.69 95 HIS A N 1
ATOM 778 C CA . HIS A 1 95 ? -15.062 -6.98 14.406 1 89.69 95 HIS A CA 1
ATOM 779 C C . HIS A 1 95 ? -13.789 -7.527 13.773 1 89.69 95 HIS A C 1
ATOM 781 O O . HIS A 1 95 ? -13.789 -8.633 13.234 1 89.69 95 HIS A O 1
ATOM 787 N N . LYS A 1 96 ? -12.703 -6.777 13.867 1 92.31 96 LYS A N 1
ATOM 788 C CA . LYS A 1 96 ? -11.43 -7.121 13.234 1 92.31 96 LYS A CA 1
ATOM 789 C C . LYS A 1 96 ? -10.891 -8.445 13.773 1 92.31 96 LYS A C 1
ATOM 791 O O . LYS A 1 96 ? -10.266 -9.211 13.039 1 92.31 96 LYS A O 1
ATOM 796 N N . SER A 1 97 ? -11.086 -8.695 15.086 1 92.81 97 SER A N 1
ATOM 797 C CA . SER A 1 97 ? -10.578 -9.938 15.664 1 92.81 97 SER A CA 1
ATOM 798 C C . SER A 1 97 ? -11.258 -11.148 15.039 1 92.81 97 SER A C 1
ATOM 800 O O . SER A 1 97 ? -10.594 -12.133 14.703 1 92.81 97 SER A O 1
ATOM 802 N N . THR A 1 98 ? -12.562 -11.016 14.898 1 92.88 98 THR A N 1
ATOM 803 C CA . THR A 1 98 ? -13.312 -12.086 14.25 1 92.88 98 THR A CA 1
ATOM 804 C C . THR A 1 98 ? -12.914 -12.219 12.781 1 92.88 98 THR A C 1
ATOM 806 O O . THR A 1 98 ? -12.727 -13.328 12.281 1 92.88 98 THR A O 1
ATOM 809 N N . ALA A 1 99 ? -12.781 -11.086 12.164 1 95.06 99 ALA A N 1
ATOM 810 C CA . ALA A 1 99 ? -12.383 -11.07 10.758 1 95.06 99 ALA A CA 1
ATOM 811 C C . ALA A 1 99 ? -11.023 -11.742 10.57 1 95.06 99 ALA A C 1
ATOM 813 O O . ALA A 1 99 ? -10.836 -12.523 9.633 1 95.06 99 ALA A O 1
ATOM 814 N N . SER A 1 100 ? -10.102 -11.453 11.414 1 95.88 100 SER A N 1
ATOM 815 C CA . SER A 1 100 ? -8.766 -12.031 11.336 1 95.88 100 SER A CA 1
ATOM 816 C C . SER A 1 100 ? -8.82 -13.555 11.445 1 95.88 100 SER A C 1
ATOM 818 O O . SER A 1 100 ? -8.148 -14.258 10.688 1 95.88 100 SER A O 1
ATOM 820 N N . ARG A 1 101 ? -9.641 -14.016 12.312 1 94.88 101 ARG A N 1
ATOM 821 C CA . ARG A 1 101 ? -9.789 -15.453 12.5 1 94.88 101 ARG A CA 1
ATOM 822 C C . ARG A 1 101 ? -10.406 -16.109 11.266 1 94.88 101 ARG A C 1
ATOM 824 O O . ARG A 1 101 ? -9.984 -17.188 10.852 1 94.88 101 ARG A O 1
ATOM 831 N N . ILE A 1 102 ? -11.367 -15.469 10.789 1 94.75 102 ILE A N 1
ATOM 832 C CA . ILE A 1 102 ? -12.055 -15.992 9.609 1 94.75 102 ILE A CA 1
ATOM 833 C C . ILE A 1 102 ? -11.078 -16.078 8.438 1 94.75 102 ILE A C 1
ATOM 835 O O . ILE A 1 102 ? -10.992 -17.109 7.773 1 94.75 102 ILE A O 1
ATOM 839 N N . ILE A 1 103 ? -10.359 -15.008 8.164 1 97.38 103 ILE A N 1
ATOM 840 C CA . ILE A 1 103 ? -9.406 -14.961 7.066 1 97.38 103 ILE A CA 1
ATOM 841 C C . ILE A 1 103 ? -8.367 -16.062 7.234 1 97.38 103 ILE A C 1
ATOM 843 O O . ILE A 1 103 ? -8.031 -16.766 6.277 1 97.38 103 ILE A O 1
ATOM 847 N N . HIS A 1 104 ? -7.941 -16.25 8.461 1 96.5 104 HIS A N 1
ATOM 848 C CA . HIS A 1 104 ? -6.957 -17.281 8.75 1 96.5 104 HIS A CA 1
ATOM 849 C C . HIS A 1 104 ? -7.516 -18.672 8.461 1 96.5 104 HIS A C 1
ATOM 851 O O . HIS A 1 104 ? -6.855 -19.484 7.828 1 96.5 104 HIS A O 1
ATOM 857 N N . ARG A 1 105 ? -8.703 -18.891 8.867 1 95.94 105 ARG A N 1
ATOM 858 C CA . ARG A 1 105 ? -9.328 -20.203 8.688 1 95.94 105 ARG A CA 1
ATOM 859 C C . ARG A 1 105 ? -9.531 -20.516 7.207 1 95.94 105 ARG A C 1
ATOM 861 O O . ARG A 1 105 ? -9.234 -21.609 6.75 1 95.94 105 ARG A O 1
ATOM 868 N N . VAL A 1 106 ? -10.023 -19.594 6.543 1 97.75 106 VAL A N 1
ATOM 869 C CA . VAL A 1 106 ? -10.273 -19.781 5.117 1 97.75 106 VAL A CA 1
ATOM 870 C C . VAL A 1 106 ? -8.953 -20 4.387 1 97.75 106 VAL A C 1
ATOM 872 O O . VAL A 1 106 ? -8.844 -20.891 3.537 1 97.75 106 VAL A O 1
ATOM 875 N N . ALA A 1 107 ? -7.941 -19.172 4.684 1 98.12 107 ALA A N 1
ATOM 876 C CA . ALA A 1 107 ? -6.629 -19.312 4.055 1 98.12 107 ALA A CA 1
ATOM 877 C C . ALA A 1 107 ? -6.043 -20.703 4.301 1 98.12 107 ALA A C 1
ATOM 879 O O . ALA A 1 107 ? -5.527 -21.328 3.379 1 98.12 107 ALA A O 1
ATOM 880 N N . CYS A 1 108 ? -6.203 -21.188 5.488 1 96.81 108 CYS A N 1
ATOM 881 C CA . CYS A 1 108 ? -5.68 -22.5 5.836 1 96.81 108 CYS A CA 1
ATOM 882 C C . CYS A 1 108 ? -6.418 -23.594 5.078 1 96.81 108 CYS A C 1
ATOM 884 O O . CYS A 1 108 ? -5.797 -24.531 4.57 1 96.81 108 CYS A O 1
ATOM 886 N N . ALA A 1 109 ? -7.68 -23.469 5.051 1 97.06 109 ALA A N 1
ATOM 887 C CA . ALA A 1 109 ? -8.484 -24.469 4.348 1 97.06 109 ALA A CA 1
ATOM 888 C C . ALA A 1 109 ? -8.109 -24.531 2.871 1 97.06 109 ALA A C 1
ATOM 890 O O . ALA A 1 109 ? -8.008 -25.625 2.297 1 97.06 109 ALA A O 1
ATOM 891 N N . LEU A 1 110 ? -7.918 -23.422 2.309 1 97.75 110 LEU A N 1
ATOM 892 C CA . LEU A 1 110 ? -7.582 -23.344 0.891 1 97.75 110 LEU A CA 1
ATOM 893 C C . LEU A 1 110 ? -6.141 -23.797 0.654 1 97.75 110 LEU A C 1
ATOM 895 O O . LEU A 1 110 ? -5.852 -24.453 -0.343 1 97.75 110 LEU A O 1
ATOM 899 N N . SER A 1 111 ? -5.246 -23.391 1.56 1 96.44 111 SER A N 1
ATOM 900 C CA . SER A 1 111 ? -3.832 -23.719 1.408 1 96.44 111 SER A CA 1
ATOM 901 C C . SER A 1 111 ? -3.623 -25.234 1.31 1 96.44 111 SER A C 1
ATOM 903 O O . SER A 1 111 ? -2.689 -25.688 0.647 1 96.44 111 SER A O 1
ATOM 905 N N . GLY A 1 112 ? -4.484 -26.016 1.906 1 93.38 112 GLY A N 1
ATOM 906 C CA . GLY A 1 112 ? -4.414 -27.469 1.857 1 93.38 112 GLY A CA 1
ATOM 907 C C . GLY A 1 112 ? -4.762 -28.031 0.494 1 93.38 112 GLY A C 1
ATOM 908 O O . GLY A 1 112 ? -4.539 -29.219 0.234 1 93.38 112 GLY A O 1
ATOM 909 N N . ARG A 1 113 ? -5.176 -27.188 -0.359 1 95.31 113 ARG A N 1
ATOM 910 C CA . ARG A 1 113 ? -5.605 -27.641 -1.68 1 95.31 113 ARG A CA 1
ATOM 911 C C . ARG A 1 113 ? -4.66 -27.141 -2.764 1 95.31 113 ARG A C 1
ATOM 913 O O . ARG A 1 113 ? -5.055 -26.984 -3.92 1 95.31 113 ARG A O 1
ATOM 920 N N . LEU A 1 114 ? -3.447 -26.812 -2.418 1 96 114 LEU A N 1
ATOM 921 C CA . LEU A 1 114 ? -2.441 -26.375 -3.375 1 96 114 LEU A CA 1
ATOM 922 C C . LEU A 1 114 ? -2.26 -27.391 -4.488 1 96 114 LEU A C 1
ATOM 924 O O . LEU A 1 114 ? -2.264 -28.594 -4.238 1 96 114 LEU A O 1
ATOM 928 N N . PRO A 1 115 ? -2.055 -26.922 -5.645 1 94.75 115 PRO A N 1
ATOM 929 C CA . PRO A 1 115 ? -1.914 -27.859 -6.762 1 94.75 115 PRO A CA 1
ATOM 930 C C . PRO A 1 115 ? -0.666 -28.719 -6.648 1 94.75 115 PRO A C 1
ATOM 932 O O . PRO A 1 115 ? 0.381 -28.25 -6.195 1 94.75 115 PRO A O 1
ATOM 935 N N . LEU A 1 116 ? -0.856 -29.875 -7.082 1 92.44 116 LEU A N 1
ATOM 936 C CA . LEU A 1 116 ? 0.265 -30.797 -7.219 1 92.44 116 LEU A CA 1
ATOM 937 C C . LEU A 1 116 ? 0.721 -30.891 -8.672 1 92.44 116 LEU A C 1
ATOM 939 O O . LEU A 1 116 ? -0.105 -30.906 -9.586 1 92.44 116 LEU A O 1
ATOM 943 N N . TYR A 1 117 ? 1.98 -30.891 -8.812 1 95.94 117 TYR A N 1
ATOM 944 C CA . TYR A 1 117 ? 2.527 -30.984 -10.156 1 95.94 117 TYR A CA 1
ATOM 945 C C . TYR A 1 117 ? 2.035 -32.25 -10.867 1 95.94 117 TYR A C 1
ATOM 947 O O . TYR A 1 117 ? 2.039 -33.312 -10.281 1 95.94 117 TYR A O 1
ATOM 955 N N . PRO A 1 118 ? 1.599 -32.125 -12.086 1 94.62 118 PRO A N 1
ATOM 956 C CA . PRO A 1 118 ? 1.078 -33.281 -12.797 1 94.62 118 PRO A CA 1
ATOM 957 C C . PRO A 1 118 ? 2.15 -34.344 -13.062 1 94.62 118 PRO A C 1
ATOM 959 O O . PRO A 1 118 ? 3.283 -34 -13.414 1 94.62 118 PRO A O 1
ATOM 962 N N . THR A 1 119 ? 1.784 -35.594 -12.93 1 92.19 119 THR A N 1
ATOM 963 C CA . THR A 1 119 ? 2.727 -36.688 -13.156 1 92.19 119 THR A CA 1
ATOM 964 C C . THR A 1 119 ? 2.242 -37.594 -14.273 1 92.19 119 THR A C 1
ATOM 966 O O . THR A 1 119 ? 3.006 -38.406 -14.789 1 92.19 119 THR A O 1
ATOM 969 N N . ASP A 1 120 ? 1.026 -37.406 -14.602 1 92.44 120 ASP A N 1
ATOM 970 C CA . ASP A 1 120 ? 0.476 -38.281 -15.641 1 92.44 120 ASP A CA 1
ATOM 971 C C . ASP A 1 120 ? 0.936 -37.844 -17.031 1 92.44 120 ASP A C 1
ATOM 973 O O . ASP A 1 120 ? 0.939 -36.656 -17.328 1 92.44 120 ASP A O 1
ATOM 977 N N . VAL A 1 121 ? 1.205 -38.781 -17.891 1 91.88 121 VAL A N 1
ATOM 978 C CA . VAL A 1 121 ? 1.811 -38.562 -19.203 1 91.88 121 VAL A CA 1
ATOM 979 C C . VAL A 1 121 ? 0.838 -37.812 -20.109 1 91.88 121 VAL A C 1
ATOM 981 O O . VAL A 1 121 ? 1.244 -36.938 -20.859 1 91.88 121 VAL A O 1
ATOM 984 N N . SER A 1 122 ? -0.363 -38.156 -20.047 1 94.81 122 SER A N 1
ATOM 985 C CA . SER A 1 122 ? -1.358 -37.5 -20.906 1 94.81 122 SER A CA 1
ATOM 986 C C . SER A 1 122 ? -1.432 -36 -20.641 1 94.81 122 SER A C 1
ATOM 988 O O . SER A 1 122 ? -1.451 -35.219 -21.578 1 94.81 122 SER A O 1
ATOM 990 N N . THR A 1 123 ? -1.494 -35.625 -19.344 1 94.69 123 THR A N 1
ATOM 991 C CA . THR A 1 123 ? -1.535 -34.219 -18.969 1 94.69 123 THR A CA 1
ATOM 992 C C . THR A 1 123 ? -0.255 -33.531 -19.391 1 94.69 123 THR A C 1
ATOM 994 O O . THR A 1 123 ? -0.303 -32.406 -19.922 1 94.69 123 THR A O 1
ATOM 997 N N . LEU A 1 124 ? 0.841 -34.125 -19.203 1 95.69 124 LEU A N 1
ATOM 998 C CA . LEU A 1 124 ? 2.125 -33.531 -19.547 1 95.69 124 LEU A CA 1
ATOM 999 C C . LEU A 1 124 ? 2.246 -33.312 -21.062 1 95.69 124 LEU A C 1
ATOM 1001 O O . LEU A 1 124 ? 2.799 -32.312 -21.5 1 95.69 124 LEU A O 1
ATOM 1005 N N . ASN A 1 125 ? 1.771 -34.25 -21.812 1 96.06 125 ASN A N 1
ATOM 1006 C CA . ASN A 1 125 ? 1.805 -34.125 -23.266 1 96.06 125 ASN A CA 1
ATOM 1007 C C . ASN A 1 125 ? 0.973 -32.938 -23.734 1 96.06 125 ASN A C 1
ATOM 1009 O O . ASN A 1 125 ? 1.355 -32.25 -24.672 1 96.06 125 ASN A O 1
ATOM 1013 N N . LYS A 1 126 ? -0.112 -32.844 -23.094 1 96.75 126 LYS A N 1
ATOM 1014 C CA . LYS A 1 126 ? -0.939 -31.672 -23.422 1 96.75 126 LYS A CA 1
ATOM 1015 C C . LYS A 1 126 ? -0.219 -30.375 -23.094 1 96.75 126 LYS A C 1
ATOM 1017 O O . LYS A 1 126 ? -0.265 -29.422 -23.875 1 96.75 126 LYS A O 1
ATOM 1022 N N . VAL A 1 127 ? 0.367 -30.297 -21.938 1 97.69 127 VAL A N 1
ATOM 1023 C CA . VAL A 1 127 ? 1.124 -29.125 -21.516 1 97.69 127 VAL A CA 1
ATOM 1024 C C . VAL A 1 127 ? 2.236 -28.844 -22.531 1 97.69 127 VAL A C 1
ATOM 1026 O O . VAL A 1 127 ? 2.434 -27.703 -22.938 1 97.69 127 VAL A O 1
ATOM 1029 N N . LYS A 1 128 ? 2.961 -29.859 -22.984 1 97.75 128 LYS A N 1
ATOM 1030 C CA . LYS A 1 128 ? 4.027 -29.719 -23.969 1 97.75 128 LYS A CA 1
ATOM 1031 C C . LYS A 1 128 ? 3.502 -29.109 -25.266 1 97.75 128 LYS A C 1
ATOM 1033 O O . LYS A 1 128 ? 4.133 -28.219 -25.844 1 97.75 128 LYS A O 1
ATOM 1038 N N . ALA A 1 129 ? 2.41 -29.656 -25.641 1 97.88 129 ALA A N 1
ATOM 1039 C CA . ALA A 1 129 ? 1.818 -29.172 -26.875 1 97.88 129 ALA A CA 1
ATOM 1040 C C . ALA A 1 129 ? 1.445 -27.703 -26.781 1 97.88 129 ALA A C 1
ATOM 1042 O O . ALA A 1 129 ? 1.678 -26.922 -27.719 1 97.88 129 ALA A O 1
ATOM 1043 N N . ASP A 1 130 ? 0.805 -27.391 -25.672 1 98 130 ASP A N 1
ATOM 1044 C CA . ASP A 1 130 ? 0.398 -26 -25.469 1 98 130 ASP A CA 1
ATOM 1045 C C . ASP A 1 130 ? 1.605 -25.078 -25.484 1 98 130 ASP A C 1
ATOM 1047 O O . ASP A 1 130 ? 1.552 -23.984 -26.062 1 98 130 ASP A O 1
ATOM 1051 N N . PHE A 1 131 ? 2.686 -25.406 -24.844 1 98.12 131 PHE A N 1
ATOM 1052 C CA . PHE A 1 131 ? 3.889 -24.578 -24.828 1 98.12 131 PHE A CA 1
ATOM 1053 C C . PHE A 1 131 ? 4.5 -24.484 -26.219 1 98.12 131 PHE A C 1
ATOM 1055 O O . PHE A 1 131 ? 4.977 -23.422 -26.609 1 98.12 131 PHE A O 1
ATOM 1062 N N . PHE A 1 132 ? 4.504 -25.625 -26.922 1 97.62 132 PHE A N 1
ATOM 1063 C CA . PHE A 1 132 ? 5.082 -25.641 -28.25 1 97.62 132 PHE A CA 1
ATOM 1064 C C . PHE A 1 132 ? 4.387 -24.641 -29.156 1 97.62 132 PHE A C 1
ATOM 1066 O O . PHE A 1 132 ? 5.023 -24.031 -30.031 1 97.62 132 PHE A O 1
ATOM 1073 N N . ASN A 1 133 ? 3.17 -24.5 -28.969 1 97.38 133 ASN A N 1
ATOM 1074 C CA . ASN A 1 133 ? 2.357 -23.609 -29.797 1 97.38 133 ASN A CA 1
ATOM 1075 C C . ASN A 1 133 ? 2.73 -22.141 -29.578 1 97.38 133 ASN A C 1
ATOM 1077 O O . ASN A 1 133 ? 2.357 -21.281 -30.375 1 97.38 133 ASN A O 1
ATOM 1081 N N . ILE A 1 134 ? 3.393 -21.797 -28.516 1 97.19 134 ILE A N 1
ATOM 1082 C CA . ILE A 1 134 ? 3.746 -20.406 -28.234 1 97.19 134 ILE A CA 1
ATOM 1083 C C . ILE A 1 134 ? 4.871 -19.969 -29.172 1 97.19 134 ILE A C 1
ATOM 1085 O O . ILE A 1 134 ? 4.723 -18.984 -29.906 1 97.19 134 ILE A O 1
ATOM 1089 N N . ALA A 1 135 ? 5.992 -20.688 -29.141 1 96.88 135 ALA A N 1
ATOM 1090 C CA . ALA A 1 135 ? 7.141 -20.266 -29.938 1 96.88 135 ALA A CA 1
ATOM 1091 C C . ALA A 1 135 ? 7.949 -21.453 -30.422 1 96.88 135 ALA A C 1
ATOM 1093 O O . ALA A 1 135 ? 9.156 -21.344 -30.656 1 96.88 135 ALA A O 1
ATOM 1094 N N . GLY A 1 136 ? 7.324 -22.609 -30.406 1 95.62 136 GLY A N 1
ATOM 1095 C CA . GLY A 1 136 ? 7.934 -23.797 -31 1 95.62 136 GLY A CA 1
ATOM 1096 C C . GLY A 1 136 ? 8.977 -24.438 -30.125 1 95.62 136 GLY A C 1
ATOM 1097 O O . GLY A 1 136 ? 9.836 -25.188 -30.594 1 95.62 136 GLY A O 1
ATOM 1098 N N . PHE A 1 137 ? 9.062 -24.172 -28.891 1 96.62 137 PHE A N 1
ATOM 1099 C CA . PHE A 1 137 ? 10.016 -24.781 -27.969 1 96.62 137 PHE A CA 1
ATOM 1100 C C . PHE A 1 137 ? 9.562 -26.172 -27.562 1 96.62 137 PHE A C 1
ATOM 1102 O O . PHE A 1 137 ? 8.484 -26.359 -27 1 96.62 137 PHE A O 1
ATOM 1109 N N . PRO A 1 138 ? 10.398 -27.141 -27.797 1 95.75 138 PRO A N 1
ATOM 1110 C CA . PRO A 1 138 ? 9.922 -28.516 -27.609 1 95.75 138 PRO A CA 1
ATOM 1111 C C . PRO A 1 138 ? 9.977 -28.969 -26.156 1 95.75 138 PRO A C 1
ATOM 1113 O O . PRO A 1 138 ? 10.836 -28.531 -25.391 1 95.75 138 PRO A O 1
ATOM 1116 N N . ASN A 1 139 ? 9.094 -29.812 -25.781 1 96.56 139 ASN A N 1
ATOM 1117 C CA . ASN A 1 139 ? 9.094 -30.656 -24.594 1 96.56 139 ASN A CA 1
ATOM 1118 C C . ASN A 1 139 ? 9.047 -29.828 -23.328 1 96.56 139 ASN A C 1
ATOM 1120 O O . ASN A 1 139 ? 9.562 -30.234 -22.281 1 96.56 139 ASN A O 1
ATOM 1124 N N . VAL A 1 140 ? 8.516 -28.641 -23.406 1 98.38 140 VAL A N 1
ATOM 1125 C CA . VAL A 1 140 ? 8.398 -27.797 -22.219 1 98.38 140 VAL A CA 1
ATOM 1126 C C . VAL A 1 140 ? 7.203 -28.25 -21.375 1 98.38 140 VAL A C 1
ATOM 1128 O O . VAL A 1 140 ? 6.105 -28.422 -21.906 1 98.38 140 VAL A O 1
ATOM 1131 N N . VAL A 1 141 ? 7.434 -28.391 -20.109 1 98.31 141 VAL A N 1
ATOM 1132 C CA . VAL A 1 141 ? 6.359 -28.859 -19.234 1 98.31 141 VAL A CA 1
ATOM 1133 C C . VAL A 1 141 ? 6.102 -27.828 -18.141 1 98.31 141 VAL A C 1
ATOM 1135 O O . VAL A 1 141 ? 5.371 -28.094 -17.188 1 98.31 141 VAL A O 1
ATOM 1138 N N . GLY A 1 142 ? 6.684 -26.672 -18.188 1 98.5 142 GLY A N 1
ATOM 1139 C CA . GLY A 1 142 ? 6.434 -25.594 -17.234 1 98.5 142 GLY A CA 1
ATOM 1140 C C . GLY A 1 142 ? 7.438 -24.453 -17.344 1 98.5 142 GLY A C 1
ATOM 1141 O O . GLY A 1 142 ? 8.555 -24.656 -17.844 1 98.5 142 GLY A O 1
ATOM 1142 N N . ALA A 1 143 ? 7.07 -23.297 -16.984 1 98.69 143 ALA A N 1
ATOM 1143 C CA . ALA A 1 143 ? 7.953 -22.156 -16.781 1 98.69 143 ALA A CA 1
ATOM 1144 C C . ALA A 1 143 ? 8.094 -21.828 -15.297 1 98.69 143 ALA A C 1
ATOM 1146 O O . ALA A 1 143 ? 7.102 -21.734 -14.578 1 98.69 143 ALA A O 1
ATOM 1147 N N . ILE A 1 144 ? 9.305 -21.672 -14.836 1 98.38 144 ILE A N 1
ATOM 1148 C CA . ILE A 1 144 ? 9.578 -21.5 -13.414 1 98.38 144 ILE A CA 1
ATOM 1149 C C . ILE A 1 144 ? 10.133 -20.094 -13.164 1 98.38 144 ILE A C 1
ATOM 1151 O O . ILE A 1 144 ? 10.898 -19.562 -13.977 1 98.38 144 ILE A O 1
ATOM 1155 N N . ASP A 1 145 ? 9.766 -19.469 -12.125 1 97.62 145 ASP A N 1
ATOM 1156 C CA . ASP A 1 145 ? 10.305 -18.188 -11.68 1 97.62 145 ASP A CA 1
ATOM 1157 C C . ASP A 1 145 ? 9.953 -17.922 -10.211 1 97.62 145 ASP A C 1
ATOM 1159 O O . ASP A 1 145 ? 9.195 -18.688 -9.602 1 97.62 145 ASP A O 1
ATOM 1163 N N . GLY A 1 146 ? 10.586 -16.953 -9.672 1 96.75 146 GLY A N 1
ATOM 1164 C CA . GLY A 1 146 ? 10.273 -16.484 -8.328 1 96.75 146 GLY A CA 1
ATOM 1165 C C . GLY A 1 146 ? 9.578 -15.133 -8.32 1 96.75 146 GLY A C 1
ATOM 1166 O O . GLY A 1 146 ? 9.672 -14.375 -9.289 1 96.75 146 GLY A O 1
ATOM 1167 N N . THR A 1 147 ? 8.828 -14.883 -7.305 1 96.75 147 THR A N 1
ATOM 1168 C CA . THR A 1 147 ? 8.227 -13.578 -7.074 1 96.75 147 THR A CA 1
ATOM 1169 C C . THR A 1 147 ? 8.211 -13.242 -5.586 1 96.75 147 THR A C 1
ATOM 1171 O O . THR A 1 147 ? 8.07 -14.125 -4.742 1 96.75 147 THR A O 1
ATOM 1174 N N . HIS A 1 148 ? 8.367 -11.977 -5.281 1 96.94 148 HIS A N 1
ATOM 1175 C CA . HIS A 1 148 ? 8.43 -11.531 -3.893 1 96.94 148 HIS A CA 1
ATOM 1176 C C . HIS A 1 148 ? 7.102 -10.922 -3.451 1 96.94 148 HIS A C 1
ATOM 1178 O O . HIS A 1 148 ? 6.516 -10.109 -4.172 1 96.94 148 HIS A O 1
ATOM 1184 N N . ILE A 1 149 ? 6.66 -11.367 -2.344 1 97.69 149 ILE A N 1
ATOM 1185 C CA . ILE A 1 149 ? 5.484 -10.797 -1.697 1 97.69 149 ILE A CA 1
ATOM 1186 C C . ILE A 1 149 ? 5.914 -9.969 -0.488 1 97.69 149 ILE A C 1
ATOM 1188 O O . ILE A 1 149 ? 6.523 -10.492 0.447 1 97.69 149 ILE A O 1
ATOM 1192 N N . ARG A 1 150 ? 5.566 -8.719 -0.514 1 96.31 150 ARG A N 1
ATOM 1193 C CA . ARG A 1 150 ? 6.008 -7.773 0.51 1 96.31 150 ARG A CA 1
ATOM 1194 C C . ARG A 1 150 ? 5.301 -8.039 1.836 1 96.31 150 ARG A C 1
ATOM 1196 O O . ARG A 1 150 ? 4.086 -8.25 1.868 1 96.31 150 ARG A O 1
ATOM 1203 N N . ILE A 1 151 ? 6.074 -8.008 2.947 1 95.81 151 ILE A N 1
ATOM 1204 C CA . ILE A 1 151 ? 5.508 -8.188 4.277 1 95.81 151 ILE A CA 1
ATOM 1205 C C . ILE A 1 151 ? 6.035 -7.105 5.215 1 95.81 151 ILE A C 1
ATOM 1207 O O . ILE A 1 151 ? 7.031 -6.441 4.91 1 95.81 151 ILE A O 1
ATOM 1211 N N . GLN A 1 152 ? 5.281 -6.941 6.238 1 92.06 152 GLN A N 1
ATOM 1212 C CA . GLN A 1 152 ? 5.793 -6.105 7.32 1 92.06 152 GLN A CA 1
ATOM 1213 C C . GLN A 1 152 ? 7.004 -6.75 7.988 1 92.06 152 GLN A C 1
ATOM 1215 O O . GLN A 1 152 ? 7.062 -7.973 8.133 1 92.06 152 GLN A O 1
ATOM 1220 N N . ALA A 1 153 ? 7.914 -5.922 8.406 1 91.62 153 ALA A N 1
ATOM 1221 C CA . ALA A 1 153 ? 9.109 -6.43 9.078 1 91.62 153 ALA A CA 1
ATOM 1222 C C . ALA A 1 153 ? 8.734 -7.344 10.242 1 91.62 153 ALA A C 1
ATOM 1224 O O . ALA A 1 153 ? 8.047 -6.922 11.172 1 91.62 153 ALA A O 1
ATOM 1225 N N . PRO A 1 154 ? 9.133 -8.555 10.148 1 90.62 154 PRO A N 1
ATOM 1226 C CA . PRO A 1 154 ? 8.828 -9.461 11.258 1 90.62 154 PRO A CA 1
ATOM 1227 C C . PRO A 1 154 ? 9.656 -9.164 12.508 1 90.62 154 PRO A C 1
ATOM 1229 O O . PRO A 1 154 ? 10.734 -8.578 12.414 1 90.62 154 PRO A O 1
ATOM 1232 N N . SER A 1 155 ? 9.133 -9.562 13.609 1 88.12 155 SER A N 1
ATOM 1233 C CA . SER A 1 155 ? 9.812 -9.336 14.883 1 88.12 155 SER A CA 1
ATOM 1234 C C . SER A 1 155 ? 10.953 -10.32 15.086 1 88.12 155 SER A C 1
ATOM 1236 O O . SER A 1 155 ? 11.945 -10 15.734 1 88.12 155 SER A O 1
ATOM 1238 N N . THR A 1 156 ? 10.82 -11.445 14.523 1 85.62 156 THR A N 1
ATOM 1239 C CA . THR A 1 156 ? 11.805 -12.508 14.672 1 85.62 156 THR A CA 1
ATOM 1240 C C . THR A 1 156 ? 12.562 -12.734 13.367 1 85.62 156 THR A C 1
ATOM 1242 O O . THR A 1 156 ? 11.953 -12.836 12.297 1 85.62 156 THR A O 1
ATOM 1245 N N . HIS A 1 157 ? 13.906 -12.797 13.391 1 89.06 157 HIS A N 1
ATOM 1246 C CA . HIS A 1 157 ? 14.773 -13.078 12.25 1 89.06 157 HIS A CA 1
ATOM 1247 C C . HIS A 1 157 ? 14.516 -12.109 11.109 1 89.06 157 HIS A C 1
ATOM 1249 O O . HIS A 1 157 ? 14.352 -12.523 9.961 1 89.06 157 HIS A O 1
ATOM 1255 N N . GLU A 1 158 ? 14.375 -10.875 11.406 1 88.62 158 GLU A N 1
ATOM 1256 C CA . GLU A 1 158 ? 14 -9.828 10.469 1 88.62 158 GLU A CA 1
ATOM 1257 C C . GLU A 1 158 ? 14.945 -9.789 9.273 1 88.62 158 GLU A C 1
ATOM 1259 O O . GLU A 1 158 ? 14.5 -9.688 8.125 1 88.62 158 GLU A O 1
ATOM 1264 N N . PRO A 1 159 ? 16.219 -9.898 9.438 1 88.69 159 PRO A N 1
ATOM 1265 C CA . PRO A 1 159 ? 17.141 -9.766 8.297 1 88.69 159 PRO A CA 1
ATOM 1266 C C . PRO A 1 159 ? 16.938 -10.859 7.254 1 88.69 159 PRO A C 1
ATOM 1268 O O . PRO A 1 159 ? 17.25 -10.664 6.078 1 88.69 159 PRO A O 1
ATOM 1271 N N . LEU A 1 160 ? 16.5 -12.031 7.691 1 92.5 160 LEU A N 1
ATOM 1272 C CA . LEU A 1 160 ? 16.266 -13.141 6.777 1 92.5 160 LEU A CA 1
ATOM 1273 C C . LEU A 1 160 ? 15.227 -12.766 5.723 1 92.5 160 LEU A C 1
ATOM 1275 O O . LEU A 1 160 ? 15.211 -13.344 4.633 1 92.5 160 LEU A O 1
ATOM 1279 N N . PHE A 1 161 ? 14.477 -11.805 6.094 1 94.62 161 PHE A N 1
ATOM 1280 C CA . PHE A 1 161 ? 13.352 -11.5 5.211 1 94.62 161 PHE A CA 1
ATOM 1281 C C . PHE A 1 161 ? 13.656 -10.281 4.348 1 94.62 161 PHE A C 1
ATOM 1283 O O . PHE A 1 161 ? 12.836 -9.875 3.531 1 94.62 161 PHE A O 1
ATOM 1290 N N . LEU A 1 162 ? 14.727 -9.672 4.449 1 93.75 162 LEU A N 1
ATOM 1291 C CA . LEU A 1 162 ? 15.156 -8.555 3.615 1 93.75 162 LEU A CA 1
ATOM 1292 C C . LEU A 1 162 ? 15.633 -9.047 2.25 1 93.75 162 LEU A C 1
ATOM 1294 O O . LEU A 1 162 ? 16.531 -9.875 2.164 1 93.75 162 LEU A O 1
ATOM 1298 N N . ASN A 1 163 ? 14.977 -8.586 1.238 1 92.44 163 ASN A N 1
ATOM 1299 C CA . ASN A 1 163 ? 15.391 -9 -0.1 1 92.44 163 ASN A CA 1
ATOM 1300 C C . ASN A 1 163 ? 16.438 -8.055 -0.68 1 92.44 163 ASN A C 1
ATOM 1302 O O . ASN A 1 163 ? 16.844 -7.09 -0.027 1 92.44 163 ASN A O 1
ATOM 1306 N N . ARG A 1 164 ? 16.859 -8.359 -1.818 1 86.62 164 ARG A N 1
ATOM 1307 C CA . ARG A 1 164 ? 17.938 -7.617 -2.447 1 86.62 164 ARG A CA 1
ATOM 1308 C C . ARG A 1 164 ? 17.531 -6.172 -2.715 1 86.62 164 ARG A C 1
ATOM 1310 O O . ARG A 1 164 ? 18.391 -5.293 -2.824 1 86.62 164 ARG A O 1
ATOM 1317 N N . LYS A 1 165 ? 16.312 -5.941 -2.861 1 87.19 165 LYS A N 1
ATOM 1318 C CA . LYS A 1 165 ? 15.812 -4.602 -3.158 1 87.19 165 LYS A CA 1
ATOM 1319 C C . LYS A 1 165 ? 15.625 -3.791 -1.881 1 87.19 165 LYS A C 1
ATOM 1321 O O . LYS A 1 165 ? 15.219 -2.629 -1.934 1 87.19 165 LYS A O 1
ATOM 1326 N N . GLY A 1 166 ? 15.789 -4.43 -0.719 1 88.44 166 GLY A N 1
ATOM 1327 C CA . GLY A 1 166 ? 15.828 -3.678 0.523 1 88.44 166 GLY A CA 1
ATOM 1328 C C . GLY A 1 166 ? 14.5 -3.66 1.256 1 88.44 166 GLY A C 1
ATOM 1329 O O . GLY A 1 166 ? 14.273 -2.807 2.113 1 88.44 166 GLY A O 1
ATOM 1330 N N . TYR A 1 167 ? 13.625 -4.465 0.83 1 91 167 TYR A N 1
ATOM 1331 C CA . TYR A 1 167 ? 12.383 -4.547 1.585 1 91 167 TYR A CA 1
ATOM 1332 C C . TYR A 1 167 ? 12.125 -5.977 2.053 1 91 167 TYR A C 1
ATOM 1334 O O . TYR A 1 167 ? 12.75 -6.918 1.569 1 91 167 TYR A O 1
ATOM 1342 N N . HIS A 1 168 ? 11.297 -6.113 3.021 1 95.62 168 HIS A N 1
ATOM 1343 C CA . HIS A 1 168 ? 10.992 -7.422 3.592 1 95.62 168 HIS A CA 1
ATOM 1344 C C . HIS A 1 168 ? 9.969 -8.172 2.744 1 95.62 168 HIS A C 1
ATOM 1346 O O . HIS A 1 168 ? 8.938 -7.609 2.365 1 95.62 168 HIS A O 1
ATOM 1352 N N . SER A 1 169 ? 10.242 -9.461 2.482 1 97.31 169 SER A N 1
ATOM 1353 C CA . SER A 1 169 ? 9.32 -10.18 1.612 1 97.31 169 SER A CA 1
ATOM 1354 C C . SER A 1 169 ? 9.414 -11.688 1.837 1 97.31 169 SER A C 1
ATOM 1356 O O . SER A 1 169 ? 10.297 -12.156 2.557 1 97.31 169 SER A O 1
ATOM 1358 N N . ILE A 1 170 ? 8.43 -12.367 1.362 1 97.19 170 ILE A N 1
ATOM 1359 C CA . ILE A 1 170 ? 8.461 -13.812 1.152 1 97.19 170 ILE A CA 1
ATOM 1360 C C . ILE A 1 170 ? 8.766 -14.109 -0.312 1 97.19 170 ILE A C 1
ATOM 1362 O O . ILE A 1 170 ? 8.164 -13.523 -1.214 1 97.19 170 ILE A O 1
ATOM 1366 N N . ASN A 1 171 ? 9.797 -14.914 -0.552 1 97.5 171 ASN A N 1
ATOM 1367 C CA . ASN A 1 171 ? 10.125 -15.352 -1.908 1 97.5 171 ASN A CA 1
ATOM 1368 C C . ASN A 1 171 ? 9.328 -16.594 -2.305 1 97.5 171 ASN A C 1
ATOM 1370 O O . ASN A 1 171 ? 9.445 -17.641 -1.667 1 97.5 171 ASN A O 1
ATOM 1374 N N . VAL A 1 172 ? 8.555 -16.5 -3.32 1 97.94 172 VAL A N 1
ATOM 1375 C CA . VAL A 1 172 ? 7.648 -17.547 -3.773 1 97.94 172 VAL A CA 1
ATOM 1376 C C . VAL A 1 172 ? 8.125 -18.094 -5.117 1 97.94 172 VAL A C 1
ATOM 1378 O O . VAL A 1 172 ? 8.32 -17.344 -6.07 1 97.94 172 VAL A O 1
ATOM 1381 N N . GLN A 1 173 ? 8.375 -19.328 -5.191 1 97.88 173 GLN A N 1
ATOM 1382 C CA . GLN A 1 173 ? 8.672 -20 -6.461 1 97.88 173 GLN A CA 1
ATOM 1383 C C . GLN A 1 173 ? 7.422 -20.656 -7.039 1 97.88 173 GLN A C 1
ATOM 1385 O O . GLN A 1 173 ? 6.699 -21.359 -6.328 1 97.88 173 GLN A O 1
ATOM 1390 N N . ALA A 1 174 ? 7.172 -20.469 -8.258 1 98.44 174 ALA A N 1
ATOM 1391 C CA . ALA A 1 174 ? 6.031 -21.125 -8.898 1 98.44 174 ALA A CA 1
ATOM 1392 C C . ALA A 1 174 ? 6.402 -21.656 -10.273 1 98.44 174 ALA A C 1
ATOM 1394 O O . ALA A 1 174 ? 7.359 -21.172 -10.898 1 98.44 174 ALA A O 1
ATOM 1395 N N . ILE A 1 175 ? 5.77 -22.672 -10.695 1 98.56 175 ILE A N 1
ATOM 1396 C CA . ILE A 1 175 ? 5.777 -23.219 -12.047 1 98.56 175 ILE A CA 1
ATOM 1397 C C . ILE A 1 175 ? 4.379 -23.125 -12.648 1 98.56 175 ILE A C 1
ATOM 1399 O O . ILE A 1 175 ? 3.389 -23.469 -12.008 1 98.56 175 ILE A O 1
ATOM 1403 N N . CYS A 1 176 ? 4.27 -22.594 -13.797 1 98.38 176 CYS A N 1
ATOM 1404 C CA . CYS A 1 176 ? 2.945 -22.5 -14.398 1 98.38 176 CYS A CA 1
ATOM 1405 C C . CYS A 1 176 ? 2.941 -23.078 -15.812 1 98.38 176 CYS A C 1
ATOM 1407 O O . CYS A 1 176 ? 4 -23.359 -16.375 1 98.38 176 CYS A O 1
ATOM 1409 N N . ASP A 1 177 ? 1.817 -23.328 -16.344 1 98.38 177 ASP A N 1
ATOM 1410 C CA . ASP A 1 177 ? 1.667 -23.844 -17.703 1 98.38 177 ASP A CA 1
ATOM 1411 C C . ASP A 1 177 ? 1.38 -22.719 -18.688 1 98.38 177 ASP A C 1
ATOM 1413 O O . ASP A 1 177 ? 1.463 -21.547 -18.344 1 98.38 177 ASP A O 1
ATOM 1417 N N . ALA A 1 178 ? 1.145 -23.078 -19.922 1 98.25 178 ALA A N 1
ATOM 1418 C CA . ALA A 1 178 ? 0.976 -22.109 -21 1 98.25 178 ALA A CA 1
ATOM 1419 C C . ALA A 1 178 ? -0.322 -21.328 -20.844 1 98.25 178 ALA A C 1
ATOM 1421 O O . ALA A 1 178 ? -0.501 -20.281 -21.469 1 98.25 178 ALA A O 1
ATOM 1422 N N . LYS A 1 179 ? -1.226 -21.812 -20.031 1 97.25 179 LYS A N 1
ATOM 1423 C CA . LYS A 1 179 ? -2.518 -21.156 -19.828 1 97.25 179 LYS A CA 1
ATOM 1424 C C . LYS A 1 179 ? -2.531 -20.359 -18.531 1 97.25 179 LYS A C 1
ATOM 1426 O O . LYS A 1 179 ? -3.6 -20.031 -18 1 97.25 179 LYS A O 1
ATOM 1431 N N . LEU A 1 180 ? -1.386 -20.172 -17.891 1 97.88 180 LEU A N 1
ATOM 1432 C CA . LEU A 1 180 ? -1.169 -19.359 -16.703 1 97.88 180 LEU A CA 1
ATOM 1433 C C . LEU A 1 180 ? -1.726 -20.047 -15.469 1 97.88 180 LEU A C 1
ATOM 1435 O O . LEU A 1 180 ? -2.125 -19.375 -14.508 1 97.88 180 LEU A O 1
ATOM 1439 N N . ARG A 1 181 ? -1.864 -21.312 -15.57 1 98.06 181 ARG A N 1
ATOM 1440 C CA . ARG A 1 181 ? -2.23 -22.094 -14.398 1 98.06 181 ARG A CA 1
ATOM 1441 C C . ARG A 1 181 ? -0.995 -22.5 -13.602 1 98.06 181 ARG A C 1
ATOM 1443 O O . ARG A 1 181 ? -0.012 -22.969 -14.172 1 98.06 181 ARG A O 1
ATOM 1450 N N . VAL A 1 182 ? -1.083 -22.281 -12.305 1 98.62 182 VAL A N 1
ATOM 1451 C CA . VAL A 1 182 ? 0.044 -22.656 -11.461 1 98.62 182 VAL A CA 1
ATOM 1452 C C . VAL A 1 182 ? 0.033 -24.172 -11.242 1 98.62 182 VAL A C 1
ATOM 1454 O O . VAL A 1 182 ? -0.981 -24.734 -10.82 1 98.62 182 VAL A O 1
ATOM 1457 N N . LEU A 1 183 ? 1.127 -24.766 -11.516 1 98.12 183 LEU A N 1
ATOM 1458 C CA . LEU A 1 183 ? 1.246 -26.219 -11.398 1 98.12 183 LEU A CA 1
ATOM 1459 C C . LEU A 1 183 ? 1.928 -26.594 -10.086 1 98.12 183 LEU A C 1
ATOM 1461 O O . LEU A 1 183 ? 1.739 -27.703 -9.586 1 98.12 183 LEU A O 1
ATOM 1465 N N . ASN A 1 184 ? 2.734 -25.781 -9.648 1 97.88 184 ASN A N 1
ATOM 1466 C CA . ASN A 1 184 ? 3.49 -25.969 -8.414 1 97.88 184 ASN A CA 1
ATOM 1467 C C . ASN A 1 184 ? 3.852 -24.641 -7.766 1 97.88 184 ASN A C 1
ATOM 1469 O O . ASN A 1 184 ? 4.121 -23.656 -8.461 1 97.88 184 ASN A O 1
ATOM 1473 N N . CYS A 1 185 ? 3.814 -24.656 -6.449 1 97.88 185 CYS A N 1
ATOM 1474 C CA . CYS A 1 185 ? 4.094 -23.422 -5.727 1 97.88 185 CYS A CA 1
ATOM 1475 C C . CYS A 1 185 ? 4.793 -23.703 -4.402 1 97.88 185 CYS A C 1
ATOM 1477 O O . CYS A 1 185 ? 4.367 -24.578 -3.65 1 97.88 185 CYS A O 1
ATOM 1479 N N . VAL A 1 186 ? 5.855 -23.078 -4.168 1 97.06 186 VAL A N 1
ATOM 1480 C CA . VAL A 1 186 ? 6.574 -23.094 -2.898 1 97.06 186 VAL A CA 1
ATOM 1481 C C . VAL A 1 186 ? 6.625 -21.672 -2.316 1 97.06 186 VAL A C 1
ATOM 1483 O O . VAL A 1 186 ? 7.316 -20.797 -2.844 1 97.06 186 VAL A O 1
ATOM 1486 N N . ALA A 1 187 ? 5.883 -21.484 -1.274 1 96.12 187 ALA A N 1
ATOM 1487 C CA . ALA A 1 187 ? 5.727 -20.156 -0.704 1 96.12 187 ALA A CA 1
ATOM 1488 C C . ALA A 1 187 ? 6.137 -20.141 0.767 1 96.12 187 ALA A C 1
ATOM 1490 O O . ALA A 1 187 ? 5.324 -19.812 1.638 1 96.12 187 ALA A O 1
ATOM 1491 N N . ARG A 1 188 ? 7.363 -20.438 1.086 1 94.69 188 ARG A N 1
ATOM 1492 C CA . ARG A 1 188 ? 7.727 -20.531 2.496 1 94.69 188 ARG A CA 1
ATOM 1493 C C . ARG A 1 188 ? 9.117 -19.938 2.746 1 94.69 188 ARG A C 1
ATOM 1495 O O . ARG A 1 188 ? 9.641 -20.047 3.855 1 94.69 188 ARG A O 1
ATOM 1502 N N . TRP A 1 189 ? 9.703 -19.375 1.777 1 95.81 189 TRP A N 1
ATOM 1503 C CA . TRP A 1 189 ? 11.094 -18.953 1.923 1 95.81 189 TRP A CA 1
ATOM 1504 C C . TRP A 1 189 ? 11.188 -17.453 2.156 1 95.81 189 TRP A C 1
ATOM 1506 O O . TRP A 1 189 ? 10.461 -16.672 1.532 1 95.81 189 TRP A O 1
ATOM 1516 N N . PRO A 1 190 ? 12.078 -17.062 3.078 1 96.25 190 PRO A N 1
ATOM 1517 C CA . PRO A 1 190 ? 12.273 -15.625 3.307 1 96.25 190 PRO A CA 1
ATOM 1518 C C . PRO A 1 190 ? 12.828 -14.898 2.082 1 96.25 190 PRO A C 1
ATOM 1520 O O . PRO A 1 190 ? 13.391 -15.531 1.189 1 96.25 190 PRO A O 1
ATOM 1523 N N . GLY A 1 191 ? 12.68 -13.633 2.086 1 95.25 191 GLY A N 1
ATOM 1524 C CA . GLY A 1 191 ? 13.008 -12.805 0.937 1 95.25 191 GLY A CA 1
ATOM 1525 C C . GLY A 1 191 ? 14.492 -12.797 0.616 1 95.25 191 GLY A C 1
ATOM 1526 O O . GLY A 1 191 ? 14.891 -12.461 -0.5 1 95.25 191 GLY A O 1
ATOM 1527 N N . SER A 1 192 ? 15.289 -13.188 1.505 1 94.5 192 SER A N 1
ATOM 1528 C CA . SER A 1 192 ? 16.734 -13.18 1.284 1 94.5 192 SER A CA 1
ATOM 1529 C C . SER A 1 192 ? 17.188 -14.406 0.5 1 94.5 192 SER A C 1
ATOM 1531 O O . SER A 1 192 ? 18.312 -14.461 0.012 1 94.5 192 SER A O 1
ATOM 1533 N N . THR A 1 193 ? 16.344 -15.383 0.332 1 94.31 193 THR A N 1
ATOM 1534 C CA . THR A 1 193 ? 16.703 -16.656 -0.297 1 94.31 193 THR A CA 1
ATOM 1535 C C . THR A 1 193 ? 16.688 -16.516 -1.817 1 94.31 193 THR A C 1
ATOM 1537 O O . THR A 1 193 ? 15.734 -16 -2.396 1 94.31 193 THR A O 1
ATOM 1540 N N . HIS A 1 194 ? 17.672 -17.016 -2.457 1 92.31 194 HIS A N 1
ATOM 1541 C CA . HIS A 1 194 ? 17.781 -17 -3.912 1 92.31 194 HIS A CA 1
ATOM 1542 C C . HIS A 1 194 ? 16.859 -18.047 -4.543 1 92.31 194 HIS A C 1
ATOM 1544 O O . HIS A 1 194 ? 16.703 -19.141 -3.998 1 92.31 194 HIS A O 1
ATOM 1550 N N . ASP A 1 195 ? 16.453 -17.734 -5.707 1 92.69 195 ASP A N 1
ATOM 1551 C CA . ASP A 1 195 ? 15.539 -18.609 -6.434 1 92.69 195 ASP A CA 1
ATOM 1552 C C . ASP A 1 195 ? 16.156 -20 -6.613 1 92.69 195 ASP A C 1
ATOM 1554 O O . ASP A 1 195 ? 15.469 -21.016 -6.438 1 92.69 195 ASP A O 1
ATOM 1558 N N . SER A 1 196 ? 17.453 -20.031 -6.969 1 93.06 196 SER A N 1
ATOM 1559 C CA . SER A 1 196 ? 18.109 -21.312 -7.191 1 93.06 196 SER A CA 1
ATOM 1560 C C . SER A 1 196 ? 18.125 -22.172 -5.926 1 93.06 196 SER A C 1
ATOM 1562 O O . SER A 1 196 ? 18 -23.391 -5.996 1 93.06 196 SER A O 1
ATOM 1564 N N . ARG A 1 197 ? 18.281 -21.516 -4.824 1 93.5 197 ARG A N 1
ATOM 1565 C CA . ARG A 1 197 ? 18.281 -22.219 -3.551 1 93.5 197 ARG A CA 1
ATOM 1566 C C . ARG A 1 197 ? 16.906 -22.812 -3.25 1 93.5 197 ARG A C 1
ATOM 1568 O O . ARG A 1 197 ? 16.797 -23.922 -2.74 1 93.5 197 ARG A O 1
ATOM 1575 N N . ILE A 1 198 ? 15.898 -22.094 -3.537 1 96.25 198 ILE A N 1
ATOM 1576 C CA . ILE A 1 198 ? 14.539 -22.594 -3.328 1 96.25 198 ILE A CA 1
ATOM 1577 C C . ILE A 1 198 ? 14.305 -23.828 -4.184 1 96.25 198 ILE A C 1
ATOM 1579 O O . ILE A 1 198 ? 13.789 -24.844 -3.693 1 96.25 198 ILE A O 1
ATOM 1583 N N . LEU A 1 199 ? 14.688 -23.781 -5.414 1 96.81 199 LEU A N 1
ATOM 1584 C CA . LEU A 1 199 ? 14.5 -24.906 -6.316 1 96.81 199 LEU A CA 1
ATOM 1585 C C . LEU A 1 199 ? 15.203 -26.156 -5.781 1 96.81 199 LEU A C 1
ATOM 1587 O O . LEU A 1 199 ? 14.594 -27.219 -5.676 1 96.81 199 LEU A O 1
ATOM 1591 N N . VAL A 1 200 ? 16.484 -26.047 -5.422 1 95.12 200 VAL A N 1
ATOM 1592 C CA . VAL A 1 200 ? 17.297 -27.188 -5.02 1 95.12 200 VAL A CA 1
ATOM 1593 C C . VAL A 1 200 ? 16.719 -27.828 -3.762 1 95.12 200 VAL A C 1
ATOM 1595 O O . VAL A 1 200 ? 16.891 -29.016 -3.525 1 95.12 200 VAL A O 1
ATOM 1598 N N . ASN A 1 201 ? 15.977 -27.047 -3.008 1 95.75 201 ASN A N 1
ATOM 1599 C CA . ASN A 1 201 ? 15.391 -27.562 -1.775 1 95.75 201 ASN A CA 1
ATOM 1600 C C . ASN A 1 201 ? 13.914 -27.891 -1.961 1 95.75 201 ASN A C 1
ATOM 1602 O O . ASN A 1 201 ? 13.164 -27.984 -0.986 1 95.75 201 ASN A O 1
ATOM 1606 N N . SER A 1 202 ? 13.539 -28.062 -3.123 1 95.88 202 SER A N 1
ATOM 1607 C CA . SER A 1 202 ? 12.141 -28.359 -3.398 1 95.88 202 SER A CA 1
ATOM 1608 C C . SER A 1 202 ? 11.945 -29.812 -3.818 1 95.88 202 SER A C 1
ATOM 1610 O O . SER A 1 202 ? 12.883 -30.453 -4.305 1 95.88 202 SER A O 1
ATOM 1612 N N . GLN A 1 203 ? 10.742 -30.312 -3.613 1 94.38 203 GLN A N 1
ATOM 1613 C CA . GLN A 1 203 ? 10.398 -31.672 -4.016 1 94.38 203 GLN A CA 1
ATOM 1614 C C . GLN A 1 203 ? 10.406 -31.812 -5.535 1 94.38 203 GLN A C 1
ATOM 1616 O O . GLN A 1 203 ? 10.734 -32.875 -6.059 1 94.38 203 GLN A O 1
ATOM 1621 N N . I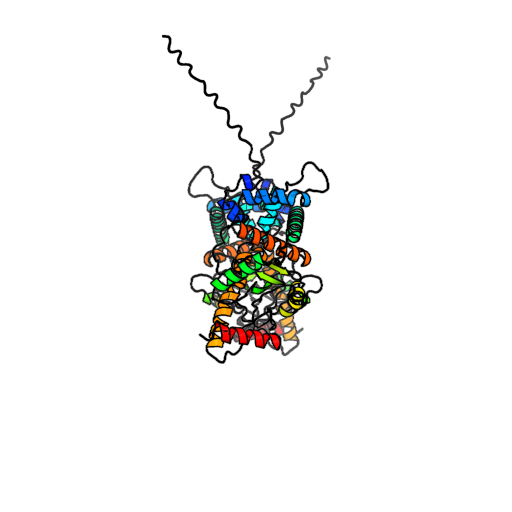LE A 1 204 ? 10.062 -30.781 -6.207 1 95.56 204 ILE A N 1
ATOM 1622 C CA . ILE A 1 204 ? 9.984 -30.812 -7.66 1 95.56 204 ILE A CA 1
ATOM 1623 C C . ILE A 1 204 ? 11.383 -31.016 -8.25 1 95.56 204 ILE A C 1
ATOM 1625 O O . ILE A 1 204 ? 11.555 -31.688 -9.258 1 95.56 204 ILE A O 1
ATOM 1629 N N . HIS A 1 205 ? 12.359 -30.375 -7.676 1 96.5 205 HIS A N 1
ATOM 1630 C CA . HIS A 1 205 ? 13.75 -30.578 -8.07 1 96.5 205 HIS A CA 1
ATOM 1631 C C . HIS A 1 205 ? 14.133 -32.062 -7.977 1 96.5 205 HIS A C 1
ATOM 1633 O O . HIS A 1 205 ? 14.664 -32.625 -8.93 1 96.5 205 HIS A O 1
ATOM 1639 N N . ASP A 1 206 ? 13.828 -32.656 -6.855 1 96.25 206 ASP A N 1
ATOM 1640 C CA . ASP A 1 206 ? 14.172 -34.062 -6.613 1 96.25 206 ASP A CA 1
ATOM 1641 C C . ASP A 1 206 ? 13.477 -34.969 -7.613 1 96.25 206 ASP A C 1
ATOM 1643 O O . ASP A 1 206 ? 14.07 -35.938 -8.086 1 96.25 206 ASP A O 1
ATOM 1647 N N . ALA A 1 207 ? 12.305 -34.688 -7.867 1 96 207 ALA A N 1
ATOM 1648 C CA . ALA A 1 207 ? 11.531 -35.5 -8.797 1 96 207 ALA A CA 1
ATOM 1649 C C . ALA A 1 207 ? 12.148 -35.469 -10.195 1 96 207 ALA A C 1
ATOM 1651 O O . ALA A 1 207 ? 12.25 -36.5 -10.859 1 96 207 ALA A O 1
ATOM 1652 N N . PHE A 1 208 ? 12.578 -34.344 -10.648 1 95.62 208 PHE A N 1
ATOM 1653 C CA . PHE A 1 208 ? 13.227 -34.219 -11.953 1 95.62 208 PHE A CA 1
ATOM 1654 C C . PHE A 1 208 ? 14.594 -34.906 -11.938 1 95.62 2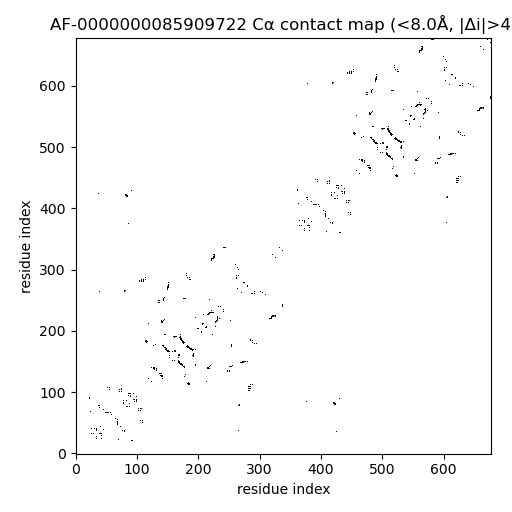08 PHE A C 1
ATOM 1656 O O . PHE A 1 208 ? 14.953 -35.594 -12.883 1 95.62 208 PHE A O 1
ATOM 1663 N N . GLU A 1 209 ? 15.312 -34.75 -10.859 1 95.12 209 GLU A N 1
ATOM 1664 C CA . GLU A 1 209 ? 16.641 -35.312 -10.727 1 95.12 209 GLU A CA 1
ATOM 1665 C C . GLU A 1 209 ? 16.594 -36.844 -10.766 1 95.12 209 GLU A C 1
ATOM 1667 O O . GLU A 1 209 ? 17.484 -37.5 -11.32 1 95.12 209 GLU A O 1
ATOM 1672 N N . ARG A 1 210 ? 15.539 -37.344 -10.25 1 95.31 210 ARG A N 1
ATOM 1673 C CA . ARG A 1 210 ? 15.383 -38.781 -10.18 1 95.31 210 ARG A CA 1
ATOM 1674 C C . ARG A 1 210 ? 14.789 -39.344 -11.477 1 95.31 210 ARG A C 1
ATOM 1676 O O . ARG A 1 210 ? 14.617 -40.562 -11.617 1 95.31 210 ARG A O 1
ATOM 1683 N N . GLY A 1 211 ? 14.406 -38.5 -12.344 1 92.69 211 GLY A N 1
ATOM 1684 C CA . GLY A 1 211 ? 13.875 -38.906 -13.625 1 92.69 211 GLY A CA 1
ATOM 1685 C C . GLY A 1 211 ? 12.414 -39.312 -13.562 1 92.69 211 GLY A C 1
ATOM 1686 O O . GLY A 1 211 ? 11.914 -40.031 -14.445 1 92.69 211 GLY A O 1
ATOM 1687 N N . GLU A 1 212 ? 11.742 -38.938 -12.531 1 92.94 212 GLU A N 1
ATOM 1688 C CA . GLU A 1 212 ? 10.328 -39.25 -12.367 1 92.94 212 GLU A CA 1
ATOM 1689 C C . GLU A 1 212 ? 9.461 -38.406 -13.273 1 92.94 212 GLU A C 1
ATOM 1691 O O . GLU A 1 212 ? 8.344 -38.781 -13.617 1 92.94 212 GLU A O 1
ATOM 1696 N N . LEU A 1 213 ? 9.969 -37.25 -13.586 1 93.25 213 LEU A N 1
ATOM 1697 C CA . LEU A 1 213 ? 9.258 -36.344 -14.461 1 93.25 213 LEU A CA 1
ATOM 1698 C C . LEU A 1 213 ? 9.992 -36.188 -15.789 1 93.25 213 LEU A C 1
ATOM 1700 O O . LEU A 1 213 ? 11.227 -36.094 -15.82 1 93.25 213 LEU A O 1
ATOM 1704 N N . GLN A 1 214 ? 9.219 -36.25 -16.828 1 92 214 GLN A N 1
ATOM 1705 C CA . GLN A 1 214 ? 9.789 -36.094 -18.156 1 92 214 GLN A CA 1
ATOM 1706 C C . GLN A 1 214 ? 9.461 -34.75 -18.75 1 92 214 GLN A C 1
ATOM 1708 O O . GLN A 1 214 ? 8.367 -34.219 -18.547 1 92 214 GLN A O 1
ATOM 1713 N N . GLY A 1 215 ? 10.438 -34.219 -19.469 1 94.75 215 GLY A N 1
ATOM 1714 C CA . GLY A 1 215 ? 10.273 -32.906 -20.062 1 94.75 215 GLY A CA 1
ATOM 1715 C C . GLY A 1 215 ? 11.25 -31.891 -19.516 1 94.75 215 GLY A C 1
ATOM 1716 O O . GLY A 1 215 ? 12.18 -32.25 -18.781 1 94.75 215 GLY A O 1
ATOM 1717 N N . VAL A 1 216 ? 11.055 -30.641 -19.969 1 97.19 216 VAL A N 1
ATOM 1718 C CA . VAL A 1 216 ? 12.016 -29.609 -19.562 1 97.19 216 VAL A CA 1
ATOM 1719 C C . VAL A 1 216 ? 11.273 -28.406 -18.984 1 97.19 216 VAL A C 1
ATOM 1721 O O . VAL A 1 216 ? 10.195 -28.062 -19.469 1 97.19 216 VAL A O 1
ATOM 1724 N N . LEU A 1 217 ? 11.805 -27.812 -17.969 1 98.19 217 LEU A N 1
ATOM 1725 C CA . LEU A 1 217 ? 11.367 -26.531 -17.438 1 98.19 217 LEU A CA 1
ATOM 1726 C C . LEU A 1 217 ? 12.188 -25.391 -18.047 1 98.19 217 LEU A C 1
ATOM 1728 O O . LEU A 1 217 ? 13.352 -25.578 -18.406 1 98.19 217 LEU A O 1
ATOM 1732 N N . LEU A 1 218 ? 11.57 -24.297 -18.203 1 98.38 218 LEU A N 1
ATOM 1733 C CA . LEU A 1 218 ? 12.289 -23.094 -18.641 1 98.38 218 LEU A CA 1
ATOM 1734 C C . LEU A 1 218 ? 12.445 -22.109 -17.484 1 98.38 218 LEU A C 1
ATOM 1736 O O . LEU A 1 218 ? 11.469 -21.781 -16.797 1 98.38 218 LEU A O 1
ATOM 1740 N N . GLY A 1 219 ? 13.609 -21.719 -17.172 1 97.62 219 GLY A N 1
ATOM 1741 C CA . GLY A 1 219 ? 13.938 -20.734 -16.141 1 97.62 219 GLY A CA 1
ATOM 1742 C C . GLY A 1 219 ? 14.867 -19.641 -16.625 1 97.62 219 GLY A C 1
ATOM 1743 O O . GLY A 1 219 ? 15.438 -19.75 -17.719 1 97.62 219 GLY A O 1
ATOM 1744 N N . ASP A 1 220 ? 14.945 -18.578 -15.898 1 95.44 220 ASP A N 1
ATOM 1745 C CA . ASP A 1 220 ? 15.852 -17.5 -16.281 1 95.44 220 ASP A CA 1
ATOM 1746 C C . ASP A 1 220 ? 17.297 -17.875 -15.977 1 95.44 220 ASP A C 1
ATOM 1748 O O . ASP A 1 220 ? 17.594 -19 -15.57 1 95.44 220 ASP A O 1
ATOM 1752 N N . SER A 1 221 ? 18.234 -16.969 -16.281 1 93.62 221 SER A N 1
ATOM 1753 C CA . SER A 1 221 ? 19.656 -17.266 -16.188 1 93.62 221 SER A CA 1
ATOM 1754 C C . SER A 1 221 ? 20.109 -17.406 -14.734 1 93.62 221 SER A C 1
ATOM 1756 O O . SER A 1 221 ? 21.203 -17.875 -14.461 1 93.62 221 SER A O 1
ATOM 1758 N N . GLY A 1 222 ? 19.234 -16.984 -13.844 1 91.56 222 GLY A N 1
ATOM 1759 C CA . GLY A 1 222 ? 19.562 -17.141 -12.438 1 91.56 222 GLY A CA 1
ATOM 1760 C C . GLY A 1 222 ? 19.469 -18.578 -11.961 1 91.56 222 GLY A C 1
ATOM 1761 O O . GLY A 1 222 ? 20.016 -18.922 -10.914 1 91.56 222 GLY A O 1
ATOM 1762 N N . TYR A 1 223 ? 18.781 -19.406 -12.68 1 95.12 223 TYR A N 1
ATOM 1763 C CA . TYR A 1 223 ? 18.656 -20.828 -12.367 1 95.12 223 TYR A CA 1
ATOM 1764 C C . TYR A 1 223 ? 19.828 -21.609 -12.945 1 95.12 223 TYR A C 1
ATOM 1766 O O . TYR A 1 223 ? 20.438 -21.203 -13.93 1 95.12 223 TYR A O 1
ATOM 1774 N N . PRO A 1 224 ? 20.141 -22.734 -12.367 1 94.56 224 PRO A N 1
ATOM 1775 C CA . PRO A 1 224 ? 21.172 -23.594 -12.977 1 94.56 224 PRO A CA 1
ATOM 1776 C C . PRO A 1 224 ? 20.688 -24.266 -14.258 1 94.56 224 PRO A C 1
ATOM 1778 O O . PRO A 1 224 ? 19.516 -24.641 -14.359 1 94.56 224 PRO A O 1
ATOM 1781 N N . LEU A 1 225 ? 21.625 -24.391 -15.18 1 95.69 225 LEU A N 1
ATOM 1782 C CA . LEU A 1 225 ? 21.312 -25.156 -16.375 1 95.69 225 LEU A CA 1
ATOM 1783 C C . LEU A 1 225 ? 21.422 -26.656 -16.094 1 95.69 225 LEU A C 1
ATOM 1785 O O . LEU A 1 225 ? 22.453 -27.125 -15.633 1 95.69 225 LEU A O 1
ATOM 1789 N N . LYS A 1 226 ? 20.375 -27.359 -16.312 1 95.88 226 LYS A N 1
ATOM 1790 C CA . LYS A 1 226 ? 20.281 -28.812 -16.156 1 95.88 226 LYS A CA 1
ATOM 1791 C C . LYS A 1 226 ? 19.578 -29.438 -17.359 1 95.88 226 LYS A C 1
ATOM 1793 O O . LYS A 1 226 ? 18.938 -28.75 -18.156 1 95.88 226 LYS A O 1
ATOM 1798 N N . PRO A 1 227 ? 19.719 -30.719 -17.516 1 95.5 227 PRO A N 1
ATOM 1799 C CA . PRO A 1 227 ? 19.047 -31.375 -18.641 1 95.5 227 PRO A CA 1
ATOM 1800 C C . PRO A 1 227 ? 17.547 -31.156 -18.641 1 95.5 227 PRO A C 1
ATOM 1802 O O . PRO A 1 227 ? 16.922 -31.172 -19.719 1 95.5 227 PRO A O 1
ATOM 1805 N N . TRP A 1 228 ? 17 -30.953 -17.453 1 96.88 228 TRP A N 1
ATOM 1806 C CA . TRP A 1 228 ? 15.547 -30.781 -17.344 1 96.88 228 TRP A CA 1
ATOM 1807 C C . TRP A 1 228 ? 15.188 -29.344 -17.031 1 96.88 228 TRP A C 1
ATOM 1809 O O . TRP A 1 228 ? 14.016 -29.016 -16.828 1 96.88 228 TRP A O 1
ATOM 1819 N N . LEU A 1 229 ? 16.141 -28.438 -16.922 1 97.88 229 LEU A N 1
ATOM 1820 C CA . LEU A 1 229 ? 15.961 -27.016 -16.672 1 97.88 229 LEU A CA 1
ATOM 1821 C C . LEU A 1 229 ? 16.828 -26.188 -17.625 1 97.88 229 LEU A C 1
ATOM 1823 O O . LEU A 1 229 ? 18.047 -26.078 -17.422 1 97.88 229 LEU A O 1
ATOM 1827 N N . LEU A 1 230 ? 16.203 -25.578 -18.562 1 97.5 230 LEU A N 1
ATOM 1828 C CA . LEU A 1 230 ? 16.953 -24.891 -19.594 1 97.5 230 LEU A CA 1
ATOM 1829 C C . LEU A 1 230 ? 16.922 -23.375 -19.375 1 97.5 230 LEU A C 1
ATOM 1831 O O . LEU A 1 230 ? 15.883 -22.828 -18.984 1 97.5 230 LEU A O 1
ATOM 1835 N N . THR A 1 231 ? 17.938 -22.719 -19.547 1 97.19 231 THR A N 1
ATOM 1836 C CA . THR A 1 231 ? 18.125 -21.266 -19.422 1 97.19 231 THR A CA 1
ATOM 1837 C C . THR A 1 231 ? 18.656 -20.672 -20.719 1 97.19 231 THR A C 1
ATOM 1839 O O . THR A 1 231 ? 19.125 -21.391 -21.594 1 97.19 231 THR A O 1
ATOM 1842 N N . PRO A 1 232 ? 18.531 -19.422 -20.906 1 96.62 232 PRO A N 1
ATOM 1843 C CA . PRO A 1 232 ? 19.031 -18.812 -22.141 1 96.62 232 PRO A CA 1
ATOM 1844 C C . PRO A 1 232 ? 20.562 -18.766 -22.188 1 96.62 232 PRO A C 1
ATOM 1846 O O . PRO A 1 232 ? 21.219 -18.891 -21.156 1 96.62 232 PRO A O 1
ATOM 1849 N N . PHE A 1 233 ? 21.062 -18.641 -23.469 1 94.88 233 PHE A N 1
ATOM 1850 C CA . PHE A 1 233 ? 22.469 -18.328 -23.641 1 94.88 233 PHE A CA 1
ATOM 1851 C C . PHE A 1 233 ? 22.766 -16.891 -23.219 1 94.88 233 PHE A C 1
ATOM 1853 O O . PHE A 1 233 ? 22.109 -15.953 -23.688 1 94.88 233 PHE A O 1
ATOM 1860 N N . LEU A 1 234 ? 23.656 -16.719 -22.328 1 92.19 234 LEU A N 1
ATOM 1861 C CA . LEU A 1 234 ? 24.016 -15.359 -21.891 1 92.19 234 LEU A CA 1
ATOM 1862 C C . LEU A 1 234 ? 24.656 -14.578 -23.031 1 92.19 234 LEU A C 1
ATOM 1864 O O . LEU A 1 234 ? 24.375 -13.391 -23.219 1 92.19 234 LEU A O 1
ATOM 1868 N N . ASN A 1 235 ? 25.5 -15.281 -23.797 1 92.75 235 ASN A N 1
ATOM 1869 C CA . ASN A 1 235 ? 26.156 -14.695 -24.953 1 92.75 235 ASN A CA 1
ATOM 1870 C C . ASN A 1 235 ? 26 -15.57 -26.203 1 92.75 235 ASN A C 1
ATOM 1872 O O . ASN A 1 235 ? 26.922 -16.312 -26.562 1 92.75 235 ASN A O 1
ATOM 1876 N N . PRO A 1 236 ? 24.906 -15.422 -26.875 1 93.88 236 PRO A N 1
ATOM 1877 C CA . PRO A 1 236 ? 24.703 -16.219 -28.078 1 93.88 236 PRO A CA 1
ATOM 1878 C C . PRO A 1 236 ? 25.75 -15.922 -29.156 1 93.88 236 PRO A C 1
ATOM 1880 O O . PRO A 1 236 ? 25.969 -14.758 -29.5 1 93.88 236 PRO A O 1
ATOM 1883 N N . VAL A 1 237 ? 26.312 -16.812 -29.75 1 92.56 237 VAL A N 1
ATOM 1884 C CA . VAL A 1 237 ? 27.406 -16.625 -30.688 1 92.56 237 VAL A CA 1
ATOM 188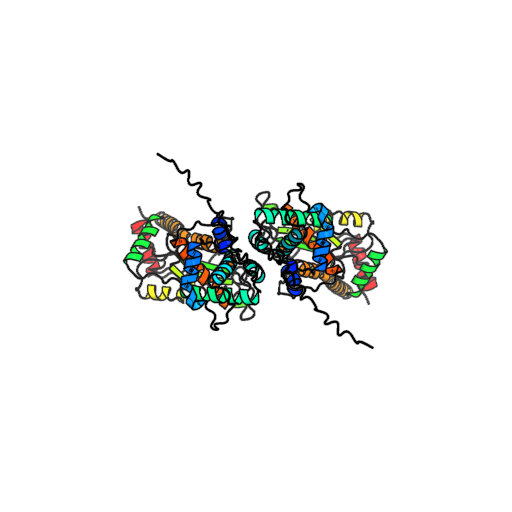5 C C . VAL A 1 237 ? 26.953 -17 -32.094 1 92.56 237 VAL A C 1
ATOM 1887 O O . VAL A 1 237 ? 27.719 -16.875 -33.062 1 92.56 237 VAL A O 1
ATOM 1890 N N . SER A 1 238 ? 25.859 -17.562 -32.312 1 94.38 238 SER A N 1
ATOM 1891 C CA . SER A 1 238 ? 25.328 -17.984 -33.594 1 94.38 238 SER A CA 1
ATOM 1892 C C . SER A 1 238 ? 23.859 -17.609 -33.75 1 94.38 238 SER A C 1
ATOM 1894 O O . SER A 1 238 ? 23.188 -17.297 -32.781 1 94.38 238 SER A O 1
ATOM 1896 N N . VAL A 1 239 ? 23.391 -17.547 -34.938 1 95.5 239 VAL A N 1
ATOM 1897 C CA . VAL A 1 239 ? 22 -17.203 -35.25 1 95.5 239 VAL A CA 1
ATOM 1898 C C . VAL A 1 239 ? 21.062 -18.219 -34.625 1 95.5 239 VAL A C 1
ATOM 1900 O O . VAL A 1 239 ? 20.062 -17.844 -34 1 95.5 239 VAL A O 1
ATOM 1903 N N . PRO A 1 240 ? 21.406 -19.547 -34.719 1 95.06 240 PRO A N 1
ATOM 1904 C CA . PRO A 1 240 ? 20.547 -20.516 -34.062 1 95.06 240 PRO A CA 1
ATOM 1905 C C . PRO A 1 240 ? 20.438 -20.297 -32.562 1 95.06 240 PRO A C 1
ATOM 1907 O O . PRO A 1 240 ? 19.375 -20.469 -31.969 1 95.06 240 PRO A O 1
ATOM 1910 N N . GLN A 1 241 ? 21.5 -19.969 -31.969 1 96.06 241 GLN A N 1
ATOM 1911 C CA . GLN A 1 241 ? 21.469 -19.672 -30.547 1 96.06 241 GLN A CA 1
ATOM 1912 C C . GLN A 1 241 ? 20.594 -18.453 -30.234 1 96.06 241 GLN A C 1
ATOM 1914 O O . GLN A 1 241 ? 19.891 -18.438 -29.234 1 96.06 241 GLN A O 1
ATOM 1919 N N . ALA A 1 242 ? 20.641 -17.516 -31.078 1 96.38 242 ALA A N 1
ATOM 1920 C CA . ALA A 1 242 ? 19.797 -16.344 -30.922 1 96.38 242 ALA A CA 1
ATOM 1921 C C . ALA A 1 242 ? 18.312 -16.703 -31.078 1 96.38 242 ALA A C 1
ATOM 1923 O O . ALA A 1 242 ? 17.453 -16.172 -30.359 1 96.38 242 ALA A O 1
ATOM 1924 N N . ARG A 1 243 ? 18.062 -17.531 -32.031 1 96.38 243 ARG A N 1
ATOM 1925 C CA . ARG A 1 243 ? 16.703 -18.016 -32.219 1 96.38 243 ARG A CA 1
ATOM 1926 C C . ARG A 1 243 ? 16.219 -18.781 -31 1 96.38 243 ARG A C 1
ATOM 1928 O O . ARG A 1 243 ? 15.062 -18.641 -30.594 1 96.38 243 ARG A O 1
ATOM 1935 N N . TYR A 1 244 ? 17.109 -19.578 -30.469 1 96.81 244 TYR A N 1
ATOM 1936 C CA . TYR A 1 244 ? 16.812 -20.266 -29.219 1 96.81 244 TYR A CA 1
ATOM 1937 C C . TYR A 1 244 ? 16.422 -19.297 -28.125 1 96.81 244 TYR A C 1
ATOM 1939 O O . TYR A 1 244 ? 15.414 -19.469 -27.453 1 96.81 244 TYR A O 1
ATOM 1947 N N . ASN A 1 245 ? 17.219 -18.297 -27.906 1 97.12 245 ASN A N 1
ATOM 1948 C CA . ASN A 1 245 ? 16.953 -17.312 -26.859 1 97.12 245 ASN A CA 1
ATOM 1949 C C . ASN A 1 245 ? 15.625 -16.609 -27.078 1 97.12 245 ASN A C 1
ATOM 1951 O O . ASN A 1 245 ? 14.891 -16.344 -26.125 1 97.12 245 ASN A O 1
ATOM 1955 N N . THR A 1 246 ? 15.32 -16.281 -28.281 1 97.12 246 THR A N 1
ATOM 1956 C CA . THR A 1 246 ? 14.062 -15.625 -28.594 1 97.12 246 THR A CA 1
ATOM 1957 C C . THR A 1 246 ? 12.875 -16.531 -28.25 1 97.12 246 THR A C 1
ATOM 1959 O O . THR A 1 246 ? 11.922 -16.094 -27.609 1 97.12 246 THR A O 1
ATOM 1962 N N . ALA A 1 247 ? 12.977 -17.781 -28.688 1 97.38 247 ALA A N 1
ATOM 1963 C CA . ALA A 1 247 ? 11.922 -18.75 -28.391 1 97.38 247 ALA A CA 1
ATOM 1964 C C . ALA A 1 247 ? 11.789 -18.969 -26.891 1 97.38 247 ALA A C 1
ATOM 1966 O O . ALA A 1 247 ? 10.68 -19.062 -26.359 1 97.38 247 ALA A O 1
ATOM 1967 N N . HIS A 1 248 ? 12.922 -19.078 -26.281 1 97.69 248 HIS A N 1
ATOM 1968 C CA . HIS A 1 248 ? 12.961 -19.281 -24.828 1 97.69 248 HIS A CA 1
ATOM 1969 C C . HIS A 1 248 ? 12.266 -18.125 -24.094 1 97.69 248 HIS A C 1
ATOM 1971 O O . HIS A 1 248 ? 11.406 -18.359 -23.25 1 97.69 248 HIS A O 1
ATOM 1977 N N . THR A 1 249 ? 12.609 -16.969 -24.422 1 97.25 249 THR A N 1
ATOM 1978 C CA . THR A 1 249 ? 12.055 -15.781 -23.781 1 97.25 249 THR A CA 1
ATOM 1979 C C . THR A 1 249 ? 10.547 -15.703 -24 1 97.25 249 THR A C 1
ATOM 1981 O O . THR A 1 249 ? 9.789 -15.453 -23.047 1 97.25 249 THR A O 1
ATOM 1984 N N . LYS A 1 250 ? 10.172 -15.906 -25.172 1 97.31 250 LYS A N 1
ATOM 1985 C CA . LYS A 1 250 ? 8.75 -15.844 -25.516 1 97.31 250 LYS A CA 1
ATOM 1986 C C . LYS A 1 250 ? 7.961 -16.906 -24.75 1 97.31 250 LYS A C 1
ATOM 1988 O O . LYS A 1 250 ? 6.867 -16.641 -24.25 1 97.31 250 LYS A O 1
ATOM 1993 N N . THR A 1 251 ? 8.508 -18.047 -24.719 1 97.88 251 THR A N 1
ATOM 1994 C CA . THR A 1 251 ? 7.836 -19.172 -24.062 1 97.88 251 THR A CA 1
ATOM 1995 C C . THR A 1 251 ? 7.824 -18.984 -22.547 1 97.88 251 THR A C 1
ATOM 1997 O O . THR A 1 251 ? 6.801 -19.203 -21.891 1 97.88 251 THR A O 1
ATOM 2000 N N . ARG A 1 252 ? 8.883 -18.516 -21.984 1 97.81 252 ARG A N 1
ATOM 2001 C CA . ARG A 1 252 ? 9.039 -18.359 -20.547 1 97.81 252 ARG A CA 1
ATOM 2002 C C . ARG A 1 252 ? 8.195 -17.203 -20.031 1 97.81 252 ARG A C 1
ATOM 2004 O O . ARG A 1 252 ? 7.844 -17.156 -18.844 1 97.81 252 ARG A O 1
ATOM 2011 N N . ASN A 1 253 ? 7.863 -16.266 -20.828 1 97.25 253 ASN A N 1
ATOM 2012 C CA . ASN A 1 253 ? 7.145 -15.055 -20.438 1 97.25 253 ASN A CA 1
ATOM 2013 C C . ASN A 1 253 ? 5.809 -15.383 -19.781 1 97.25 253 ASN A C 1
ATOM 2015 O O . ASN A 1 253 ? 5.25 -14.562 -19.047 1 97.25 253 ASN A O 1
ATOM 2019 N N . VAL A 1 254 ? 5.309 -16.578 -19.953 1 97.69 254 VAL A N 1
ATOM 2020 C CA . VAL A 1 254 ? 4.016 -17 -19.422 1 97.69 254 VAL A CA 1
ATOM 2021 C C . VAL A 1 254 ? 4.039 -16.891 -17.891 1 97.69 254 VAL A C 1
ATOM 2023 O O . VAL A 1 254 ? 3.025 -16.562 -17.266 1 97.69 254 VAL A O 1
ATOM 2026 N N . ILE A 1 255 ? 5.164 -17.156 -17.297 1 98.06 255 ILE A N 1
ATOM 2027 C CA . ILE A 1 255 ? 5.246 -17.141 -15.836 1 98.06 255 ILE A CA 1
ATOM 2028 C C . ILE A 1 255 ? 5.152 -15.711 -15.32 1 98.06 255 ILE A C 1
ATOM 2030 O O . ILE A 1 255 ? 4.539 -15.453 -14.281 1 98.06 255 ILE A O 1
ATOM 2034 N N . GLU A 1 256 ? 5.766 -14.789 -16 1 95.94 256 GLU A N 1
ATOM 2035 C CA . GLU A 1 256 ? 5.625 -13.375 -15.656 1 95.94 256 GLU A CA 1
ATOM 2036 C C . GLU A 1 256 ? 4.176 -12.914 -15.773 1 95.94 256 GLU A C 1
ATOM 2038 O O . GLU A 1 256 ? 3.67 -12.203 -14.906 1 95.94 256 GLU A O 1
ATOM 2043 N N . ARG A 1 257 ? 3.566 -13.336 -16.828 1 96.44 257 ARG A N 1
ATOM 2044 C CA . ARG A 1 257 ? 2.158 -13.008 -17.031 1 96.44 257 ARG A CA 1
ATOM 2045 C C . ARG A 1 257 ? 1.293 -13.648 -15.945 1 96.44 257 ARG A C 1
ATOM 2047 O O . ARG A 1 257 ? 0.354 -13.031 -15.445 1 96.44 257 ARG A O 1
ATOM 2054 N N . CYS A 1 258 ? 1.624 -14.836 -15.656 1 97.81 258 CYS A N 1
ATOM 2055 C CA . CYS A 1 258 ? 0.902 -15.547 -14.609 1 97.81 258 CYS A CA 1
ATOM 2056 C C . CYS A 1 258 ? 0.948 -14.773 -13.297 1 97.81 258 CYS A C 1
ATOM 2058 O O . CYS A 1 258 ? -0.088 -14.547 -12.664 1 97.81 258 CYS A O 1
ATOM 2060 N N . PHE A 1 259 ? 2.125 -14.344 -12.875 1 97.5 259 PHE A N 1
ATOM 2061 C CA . PHE A 1 259 ? 2.27 -13.562 -11.648 1 97.5 259 PHE A CA 1
ATOM 2062 C C . PHE A 1 259 ? 1.486 -12.258 -11.742 1 97.5 259 PHE A C 1
ATOM 2064 O O . PHE A 1 259 ? 0.864 -11.828 -10.766 1 97.5 259 PHE A O 1
ATOM 2071 N N . GLY A 1 260 ? 1.539 -11.656 -12.906 1 95.81 260 GLY A N 1
ATOM 2072 C CA . GLY A 1 260 ? 0.779 -10.438 -13.109 1 95.81 260 GLY A CA 1
ATOM 2073 C C . GLY A 1 260 ? -0.712 -10.617 -12.891 1 95.81 260 GLY A C 1
ATOM 2074 O O . GLY A 1 260 ? -1.339 -9.844 -12.164 1 95.81 260 GLY A O 1
ATOM 2075 N N . VAL A 1 261 ? -1.257 -11.602 -13.5 1 97 261 VAL A N 1
ATOM 2076 C CA . VAL A 1 261 ? -2.688 -11.867 -13.391 1 97 261 VAL A CA 1
ATOM 2077 C C . VAL A 1 261 ? -3.041 -12.234 -11.953 1 97 261 VAL A C 1
ATOM 2079 O O . VAL A 1 261 ? -4.039 -11.75 -11.406 1 97 261 VAL A O 1
ATOM 2082 N N . LEU A 1 262 ? -2.24 -13.055 -11.359 1 97.69 262 LEU A N 1
ATOM 2083 C CA . LEU A 1 262 ? -2.439 -13.492 -9.977 1 97.69 262 LEU A CA 1
ATOM 2084 C C . LEU A 1 262 ? -2.461 -12.297 -9.031 1 97.69 262 LEU A C 1
ATOM 2086 O O . LEU A 1 262 ? -3.4 -12.141 -8.242 1 97.69 262 LEU A O 1
ATOM 2090 N N . LYS A 1 263 ? -1.47 -11.422 -9.133 1 96.56 263 LYS A N 1
ATOM 2091 C CA . LYS A 1 263 ? -1.339 -10.297 -8.219 1 96.56 263 LYS A CA 1
ATOM 2092 C C . LYS A 1 263 ? -2.406 -9.234 -8.492 1 96.56 263 LYS A C 1
ATOM 2094 O O . LYS A 1 263 ? -2.84 -8.531 -7.578 1 96.56 263 LYS A O 1
ATOM 2099 N N . ARG A 1 264 ? -2.838 -9.141 -9.703 1 94.88 264 ARG A N 1
ATOM 2100 C CA .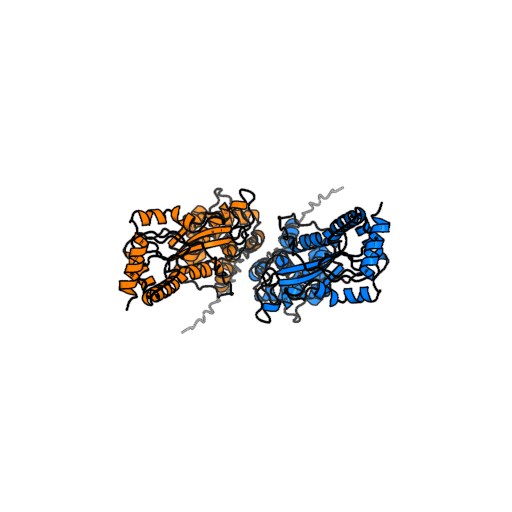 ARG A 1 264 ? -3.904 -8.203 -10.031 1 94.88 264 ARG A CA 1
ATOM 2101 C C . ARG A 1 264 ? -5.242 -8.672 -9.469 1 94.88 264 ARG A C 1
ATOM 2103 O O . ARG A 1 264 ? -6.031 -7.859 -8.977 1 94.88 264 ARG A O 1
ATOM 2110 N N . ARG A 1 265 ? -5.449 -9.891 -9.586 1 96.5 265 ARG A N 1
ATOM 2111 C CA . ARG A 1 265 ? -6.703 -10.43 -9.07 1 96.5 265 ARG A CA 1
ATOM 2112 C C . ARG A 1 265 ? -6.75 -10.352 -7.551 1 96.5 265 ARG A C 1
ATOM 2114 O O . ARG A 1 265 ? -7.777 -9.992 -6.973 1 96.5 265 ARG A O 1
ATOM 2121 N N . PHE A 1 266 ? -5.703 -10.742 -6.984 1 97.81 266 PHE A N 1
ATOM 2122 C CA . PHE A 1 266 ? -5.59 -10.688 -5.531 1 97.81 266 PHE A CA 1
ATOM 2123 C C . PHE A 1 266 ? -4.555 -9.648 -5.109 1 97.81 266 PHE A C 1
ATOM 2125 O O . PHE A 1 266 ? -3.389 -9.984 -4.891 1 97.81 266 PHE A O 1
ATOM 2132 N N . HIS A 1 267 ? -5.023 -8.516 -4.828 1 95.62 267 HIS A N 1
ATOM 2133 C CA . HIS A 1 267 ? -4.18 -7.348 -4.625 1 95.62 267 HIS A CA 1
ATOM 2134 C C . HIS A 1 267 ? -3.398 -7.449 -3.32 1 95.62 267 HIS A C 1
ATOM 2136 O O . HIS A 1 267 ? -2.406 -6.742 -3.127 1 95.62 267 HIS A O 1
ATOM 2142 N N . CYS A 1 268 ? -3.85 -8.281 -2.428 1 97.12 268 CYS A N 1
ATOM 2143 C CA . CYS A 1 268 ? -3.105 -8.461 -1.185 1 97.12 268 CYS A CA 1
ATOM 2144 C C . CYS A 1 268 ? -1.688 -8.945 -1.463 1 97.12 268 CYS A C 1
ATOM 2146 O O . CYS A 1 268 ? -0.778 -8.703 -0.667 1 97.12 268 CYS A O 1
ATOM 2148 N N . LEU A 1 269 ? -1.493 -9.562 -2.6 1 97.38 269 LEU A N 1
ATOM 2149 C CA . LEU A 1 269 ? -0.178 -10.07 -2.971 1 97.38 269 LEU A CA 1
ATOM 2150 C C . LEU A 1 269 ? 0.69 -8.961 -3.555 1 97.38 269 LEU A C 1
ATOM 2152 O O . LEU A 1 269 ? 1.903 -9.125 -3.697 1 97.38 269 LEU A O 1
ATOM 2156 N N . HIS A 1 270 ? 0.082 -7.98 -3.955 1 92.62 270 HIS A N 1
ATOM 2157 C CA . HIS A 1 270 ? 0.79 -6.824 -4.488 1 92.62 270 HIS A CA 1
ATOM 2158 C C . HIS A 1 270 ? 1.078 -5.801 -3.396 1 92.62 270 HIS A C 1
ATOM 2160 O O . HIS A 1 270 ? 2.125 -5.148 -3.41 1 92.62 270 HIS A O 1
ATOM 2166 N N . ALA A 1 271 ? 0.169 -5.719 -2.543 1 91.12 271 ALA A N 1
ATOM 2167 C CA . ALA A 1 271 ? 0.304 -4.797 -1.42 1 91.12 271 ALA A CA 1
ATOM 2168 C C . ALA A 1 271 ? 1.21 -5.375 -0.339 1 91.12 271 ALA A C 1
ATOM 2170 O O . ALA A 1 271 ? 1.857 -6.406 -0.548 1 91.12 271 ALA A O 1
ATOM 2171 N N . GLU A 1 272 ? 1.357 -4.656 0.701 1 92.06 272 GLU A N 1
ATOM 2172 C CA . GLU A 1 272 ? 2.105 -5.145 1.855 1 92.06 272 GLU A CA 1
ATOM 2173 C C . GLU A 1 272 ? 1.19 -5.859 2.844 1 92.06 272 GLU A C 1
ATOM 2175 O O . GLU A 1 272 ? 0.189 -5.297 3.291 1 92.06 272 GLU A O 1
ATOM 2180 N N . LEU A 1 273 ? 1.505 -7.098 3.094 1 94.94 273 LEU A N 1
ATOM 2181 C CA . LEU A 1 273 ? 0.729 -7.852 4.074 1 94.94 273 LEU A CA 1
ATOM 2182 C C . LEU A 1 273 ? 1.281 -7.645 5.48 1 94.94 273 LEU A C 1
ATOM 2184 O O . LEU A 1 273 ? 2.461 -7.898 5.73 1 94.94 273 LEU A O 1
ATOM 2188 N N . LYS A 1 274 ? 0.4 -7.145 6.312 1 91.44 274 LYS A N 1
ATOM 2189 C CA . LYS A 1 274 ? 0.791 -6.797 7.68 1 91.44 274 LYS A CA 1
ATOM 2190 C C . LYS A 1 274 ? 0.439 -7.918 8.648 1 91.44 274 LYS A C 1
ATOM 2192 O O . LYS A 1 274 ? -0.351 -7.719 9.578 1 91.44 274 LYS A O 1
ATOM 2197 N N . MET A 1 275 ? 0.918 -9.039 8.461 1 93.38 275 MET A N 1
ATOM 2198 C CA . MET A 1 275 ? 0.717 -10.234 9.273 1 93.38 275 MET A CA 1
ATOM 2199 C C . MET A 1 275 ? 2.023 -10.992 9.453 1 93.38 275 MET A C 1
ATOM 2201 O O . MET A 1 275 ? 3.02 -10.695 8.797 1 93.38 275 MET A O 1
ATOM 2205 N N . LYS A 1 276 ? 2.025 -11.859 10.398 1 93.31 276 LYS A N 1
ATOM 2206 C CA . LYS A 1 276 ? 3.186 -12.719 10.586 1 93.31 276 LYS A CA 1
ATOM 2207 C C . LYS A 1 276 ? 3.471 -13.539 9.328 1 93.31 276 LYS A C 1
ATOM 2209 O O . LYS A 1 276 ? 2.547 -13.945 8.617 1 93.31 276 LYS A O 1
ATOM 2214 N N . PRO A 1 277 ? 4.73 -13.812 9.07 1 95.25 277 PRO A N 1
ATOM 2215 C CA . PRO A 1 277 ? 5.121 -14.508 7.844 1 95.25 277 PRO A CA 1
ATOM 2216 C C . PRO A 1 277 ? 4.371 -15.82 7.645 1 95.25 277 PRO A C 1
ATOM 2218 O O . PRO A 1 277 ? 3.986 -16.156 6.52 1 95.25 277 PRO A O 1
ATOM 2221 N N . GLU A 1 278 ? 4.141 -16.594 8.711 1 94.44 278 GLU A N 1
ATOM 2222 C CA . GLU A 1 278 ? 3.477 -17.891 8.594 1 94.44 278 GLU A CA 1
ATOM 2223 C C . GLU A 1 278 ? 2.062 -17.734 8.039 1 94.44 278 GLU A C 1
ATOM 2225 O O . GLU A 1 278 ? 1.613 -18.547 7.227 1 94.44 278 GLU A O 1
ATOM 2230 N N . LYS A 1 279 ? 1.405 -16.734 8.531 1 95.62 279 LYS A N 1
ATOM 2231 C CA . LYS A 1 279 ? 0.054 -16.469 8.047 1 95.62 279 LYS A CA 1
ATOM 2232 C C . LYS A 1 279 ? 0.073 -16.031 6.582 1 95.62 279 LYS A C 1
ATOM 2234 O O . LYS A 1 279 ? -0.798 -16.422 5.801 1 95.62 279 LYS A O 1
ATOM 2239 N N . VAL A 1 280 ? 1.08 -15.234 6.27 1 97.25 280 VAL A N 1
ATOM 2240 C CA . VAL A 1 280 ? 1.206 -14.734 4.902 1 97.25 280 VAL A CA 1
ATOM 2241 C C . VAL A 1 280 ? 1.411 -15.906 3.945 1 97.25 280 VAL A C 1
ATOM 2243 O O . VAL A 1 280 ? 0.835 -15.93 2.855 1 97.25 280 VAL A O 1
ATOM 2246 N N . CYS A 1 281 ? 2.172 -16.859 4.324 1 97.56 281 CYS A N 1
ATOM 2247 C CA . CYS A 1 281 ? 2.41 -18.031 3.492 1 97.56 281 CYS A CA 1
ATOM 2248 C C . CYS A 1 281 ? 1.099 -18.734 3.146 1 97.56 281 CYS A C 1
ATOM 2250 O O . CYS A 1 281 ? 0.873 -19.109 1.993 1 97.56 281 CYS A O 1
ATOM 2252 N N . ASN A 1 282 ? 0.267 -18.891 4.141 1 97.62 282 ASN A N 1
ATOM 2253 C CA . ASN A 1 282 ? -1.03 -19.516 3.914 1 97.62 282 ASN A CA 1
ATOM 2254 C C . ASN A 1 282 ? -1.893 -18.688 2.961 1 97.62 282 ASN A C 1
ATOM 2256 O O . ASN A 1 282 ? -2.605 -19.25 2.125 1 97.62 282 ASN A O 1
ATOM 2260 N N . ILE A 1 283 ? -1.843 -17.422 3.129 1 98.38 283 ILE A N 1
ATOM 2261 C CA . ILE A 1 283 ? -2.615 -16.531 2.273 1 98.38 283 ILE A CA 1
ATOM 2262 C C . ILE A 1 283 ? -2.139 -16.656 0.828 1 98.38 283 ILE A C 1
ATOM 2264 O O . ILE A 1 283 ? -2.953 -16.719 -0.097 1 98.38 283 ILE A O 1
ATOM 2268 N N . ILE A 1 284 ? -0.816 -16.703 0.613 1 98.56 284 ILE A N 1
ATOM 2269 C CA . ILE A 1 284 ? -0.249 -16.844 -0.723 1 98.56 284 ILE A CA 1
ATOM 2270 C C . ILE A 1 284 ? -0.761 -18.141 -1.365 1 98.56 284 ILE A C 1
ATOM 2272 O O . ILE A 1 284 ? -1.254 -18.125 -2.496 1 98.56 284 ILE A O 1
ATOM 2276 N N . CYS A 1 285 ? -0.667 -19.203 -0.599 1 98.5 285 CYS A N 1
ATOM 2277 C CA . CYS A 1 285 ? -1.111 -20.5 -1.104 1 98.5 285 CYS A CA 1
ATOM 2278 C C . CYS A 1 285 ? -2.6 -20.484 -1.431 1 98.5 285 CYS A C 1
ATOM 2280 O O . CYS A 1 285 ? -3.023 -21.016 -2.455 1 98.5 285 CYS A O 1
ATOM 2282 N N . ALA A 1 286 ? -3.344 -19.859 -0.568 1 98.69 286 ALA A N 1
ATOM 2283 C CA . ALA A 1 286 ? -4.781 -19.75 -0.799 1 98.69 286 ALA A CA 1
ATOM 2284 C C . ALA A 1 286 ? -5.066 -19 -2.104 1 98.69 286 ALA A C 1
ATOM 2286 O O . ALA A 1 286 ? -5.918 -19.422 -2.889 1 98.69 286 ALA A O 1
ATOM 2287 N N . CYS A 1 287 ? -4.383 -17.922 -2.338 1 98.75 287 CYS A N 1
ATOM 2288 C CA . CYS A 1 287 ? -4.59 -17.109 -3.535 1 98.75 287 CYS A CA 1
ATOM 2289 C C . CYS A 1 287 ? -4.219 -17.891 -4.789 1 98.75 287 CYS A C 1
ATOM 2291 O O . CYS A 1 287 ? -4.848 -17.734 -5.84 1 98.75 287 CYS A O 1
ATOM 2293 N N . VAL A 1 288 ? -3.201 -18.719 -4.68 1 98.75 288 VAL A N 1
ATOM 2294 C CA . VAL A 1 288 ? -2.803 -19.562 -5.809 1 98.75 288 VAL A CA 1
ATOM 2295 C C . VAL A 1 288 ? -3.93 -20.531 -6.152 1 98.75 288 VAL A C 1
ATOM 2297 O O . VAL A 1 288 ? -4.266 -20.703 -7.328 1 98.75 288 VAL A O 1
ATOM 2300 N N . VAL A 1 289 ? -4.492 -21.172 -5.133 1 98.69 289 VAL A N 1
ATOM 2301 C CA . VAL A 1 289 ? -5.605 -22.094 -5.332 1 98.69 289 VAL A CA 1
ATOM 2302 C C . VAL A 1 289 ? -6.766 -21.359 -6.008 1 98.69 289 VAL A C 1
ATOM 2304 O O . VAL A 1 289 ? -7.34 -21.859 -6.98 1 98.69 289 VAL A O 1
ATOM 2307 N N . LEU A 1 290 ? -7.059 -20.203 -5.496 1 98.69 290 LEU A N 1
ATOM 2308 C CA . LEU A 1 290 ? -8.164 -19.422 -6.027 1 98.69 290 LEU A CA 1
ATOM 2309 C C . LEU A 1 290 ? -7.875 -18.969 -7.453 1 98.69 290 LEU A C 1
ATOM 2311 O O . LEU A 1 290 ? -8.781 -18.875 -8.281 1 98.69 290 LEU A O 1
ATOM 2315 N N . HIS A 1 291 ? -6.68 -18.641 -7.742 1 98.56 291 HIS A N 1
ATOM 2316 C CA . HIS A 1 291 ? -6.281 -18.266 -9.094 1 98.56 291 HIS A CA 1
ATOM 2317 C C . HIS A 1 291 ? -6.551 -19.406 -10.078 1 98.56 291 HIS A C 1
ATOM 2319 O O . HIS A 1 291 ? -7.125 -19.172 -11.148 1 98.56 291 HIS A O 1
ATOM 2325 N N . ASN A 1 292 ? -6.102 -20.578 -9.719 1 98.38 292 ASN A N 1
ATOM 2326 C CA . ASN A 1 292 ? -6.363 -21.719 -10.57 1 98.38 292 ASN A CA 1
ATOM 2327 C C . ASN A 1 292 ? -7.863 -21.953 -10.766 1 98.38 292 ASN A C 1
ATOM 2329 O O . ASN A 1 292 ? -8.312 -22.281 -11.859 1 98.38 292 ASN A O 1
ATOM 2333 N N . MET A 1 293 ? -8.602 -21.781 -9.664 1 98 293 MET A N 1
ATOM 2334 C CA . MET A 1 293 ? -10.055 -21.906 -9.758 1 98 293 MET A CA 1
ATOM 2335 C C . MET A 1 293 ? -10.625 -20.906 -10.758 1 98 293 MET A C 1
ATOM 2337 O O . MET A 1 293 ? -11.477 -21.25 -11.578 1 98 293 MET A O 1
ATOM 2341 N N . ALA A 1 294 ? -10.211 -19.688 -10.633 1 98 294 ALA A N 1
ATOM 2342 C CA . ALA A 1 294 ? -10.672 -18.641 -11.547 1 98 294 ALA A CA 1
ATOM 2343 C C . ALA A 1 294 ? -10.32 -18.984 -12.992 1 98 294 ALA A C 1
ATOM 2345 O O . ALA A 1 294 ? -11.117 -18.75 -13.906 1 98 294 ALA A O 1
ATOM 2346 N N . ARG A 1 295 ? -9.102 -19.516 -13.227 1 96.94 295 ARG A N 1
ATOM 2347 C CA . ARG A 1 295 ? -8.688 -19.922 -14.562 1 96.94 295 ARG A CA 1
ATOM 2348 C C . ARG A 1 295 ? -9.578 -21.047 -15.094 1 96.94 295 ARG A C 1
ATOM 2350 O O . ARG A 1 295 ? -9.984 -21.016 -16.266 1 96.94 295 ARG A O 1
ATOM 2357 N N . ASP A 1 296 ? -9.852 -22 -14.281 1 96.44 296 ASP A N 1
ATOM 2358 C CA . ASP A 1 296 ? -10.688 -23.125 -14.672 1 96.44 296 ASP A CA 1
ATOM 2359 C C . ASP A 1 296 ? -12.094 -22.672 -15.047 1 96.44 296 ASP A C 1
ATOM 2361 O O . ASP A 1 296 ? -12.727 -23.25 -15.938 1 96.44 296 ASP A O 1
ATOM 2365 N N . LEU A 1 297 ? -12.555 -21.656 -14.344 1 96.75 297 LEU A N 1
ATOM 2366 C CA . LEU A 1 297 ? -13.891 -21.125 -14.594 1 96.75 297 LEU A CA 1
ATOM 2367 C C . LEU A 1 297 ? -13.875 -20.109 -15.727 1 96.75 297 LEU A C 1
ATOM 2369 O O . LEU A 1 297 ? -14.914 -19.547 -16.078 1 96.75 297 LEU A O 1
ATOM 2373 N N . ALA A 1 298 ? -12.734 -19.781 -16.281 1 96.06 298 ALA A N 1
ATOM 2374 C CA . ALA A 1 298 ? -12.562 -18.828 -17.359 1 96.06 298 ALA A CA 1
ATOM 2375 C C . ALA A 1 298 ? -13.109 -17.453 -16.984 1 96.06 298 ALA A C 1
ATOM 2377 O O . ALA A 1 298 ? -13.82 -16.828 -17.766 1 96.06 298 ALA A O 1
ATOM 2378 N N . LEU A 1 299 ? -12.906 -17.141 -15.758 1 95.62 299 LEU A N 1
ATOM 2379 C CA . LEU A 1 299 ? -13.312 -15.805 -15.32 1 95.62 299 LEU A CA 1
ATOM 2380 C C . LEU A 1 299 ? -12.445 -14.734 -15.961 1 95.62 299 LEU A C 1
ATOM 2382 O O . LEU A 1 299 ? -11.258 -14.953 -16.219 1 95.62 299 LEU A O 1
ATOM 2386 N N . PRO A 1 300 ? -12.961 -13.57 -16.156 1 92.88 300 PRO A N 1
ATOM 2387 C CA . PRO A 1 300 ? -12.203 -12.508 -16.812 1 92.88 300 PRO A CA 1
ATOM 2388 C C . PRO A 1 300 ? -11.055 -11.977 -15.953 1 92.88 300 PRO A C 1
ATOM 2390 O O . PRO A 1 300 ? -11.195 -11.867 -14.727 1 92.88 300 PRO A O 1
ATOM 2393 N N . ASP A 1 301 ? -9.914 -11.703 -16.625 1 91.56 301 ASP A N 1
ATOM 2394 C CA . ASP A 1 301 ? -8.797 -11.062 -15.945 1 91.56 301 ASP A CA 1
ATOM 2395 C C . ASP A 1 301 ? -9.062 -9.57 -15.727 1 91.56 301 ASP A C 1
ATOM 2397 O O . ASP A 1 301 ? -9.781 -8.945 -16.516 1 91.56 301 ASP A O 1
ATOM 2401 N N . LEU A 1 302 ? -8.602 -9.039 -14.656 1 86.81 302 LEU A N 1
ATOM 2402 C CA . LEU A 1 302 ? -8.75 -7.613 -14.391 1 86.81 302 LEU A CA 1
ATOM 2403 C C . LEU A 1 302 ? -7.793 -6.801 -15.258 1 86.81 302 LEU A C 1
ATOM 2405 O O . LEU A 1 302 ? -6.668 -7.238 -15.523 1 86.81 302 LEU A O 1
ATOM 2409 N N . GLU A 1 303 ? -8.375 -5.773 -15.906 1 70.56 303 GLU A N 1
ATOM 2410 C CA . GLU A 1 303 ? -7.613 -4.957 -16.844 1 70.56 303 GLU A CA 1
ATOM 2411 C C . GLU A 1 303 ? -6.438 -4.277 -16.156 1 70.56 303 GLU A C 1
ATOM 2413 O O . GLU A 1 303 ? -6.484 -4.012 -14.945 1 70.56 303 GLU A O 1
ATOM 2418 N N . ASP A 1 304 ? -5.281 -4.258 -16.922 1 57.34 304 ASP A N 1
ATOM 2419 C CA . ASP A 1 304 ? -3.916 -3.865 -16.578 1 57.34 304 ASP A CA 1
ATOM 2420 C C . ASP A 1 304 ? -3.887 -2.471 -15.961 1 57.34 304 ASP A C 1
ATOM 2422 O O . ASP A 1 304 ? -4.34 -1.502 -16.578 1 57.34 304 ASP A O 1
ATOM 2426 N N . ASP A 1 305 ? -4.148 -2.299 -14.75 1 51.59 305 ASP A N 1
ATOM 2427 C CA . ASP A 1 305 ? -3.432 -1.096 -14.336 1 51.59 305 ASP A CA 1
ATOM 2428 C C . ASP A 1 305 ? -1.921 -1.307 -14.414 1 51.59 305 ASP A C 1
ATOM 2430 O O . ASP A 1 305 ? -1.44 -2.438 -14.297 1 51.59 305 ASP A O 1
ATOM 2434 N N . GLN A 1 306 ? -1.082 -0.639 -15.156 1 45.38 306 GLN A N 1
ATOM 2435 C CA . GLN A 1 306 ? 0.36 -0.714 -15.367 1 45.38 306 GLN A CA 1
ATOM 2436 C C . GLN A 1 306 ? 1.072 -1.223 -14.117 1 45.38 306 GLN A C 1
ATOM 2438 O O . GLN A 1 306 ? 1.494 -0.43 -13.273 1 45.38 306 GLN A O 1
ATOM 2443 N N . ILE A 1 307 ? 0.533 -2.193 -13.422 1 47.31 307 ILE A N 1
ATOM 2444 C CA . ILE A 1 307 ? 1.425 -2.682 -12.375 1 47.31 307 ILE A CA 1
ATOM 2445 C C . ILE A 1 307 ? 2.674 -3.293 -13.008 1 47.31 307 ILE A C 1
ATOM 2447 O O . ILE A 1 307 ? 2.609 -4.359 -13.625 1 47.31 307 ILE A O 1
ATOM 2451 N N . CYS A 1 308 ? 3.398 -2.605 -13.719 1 42.59 308 CYS A N 1
ATOM 2452 C CA . CYS A 1 308 ? 4.637 -3.152 -14.266 1 42.59 308 CYS A CA 1
ATOM 2453 C C . CYS A 1 308 ? 5.5 -3.756 -13.164 1 42.59 308 CYS A C 1
ATOM 2455 O O . CYS A 1 308 ? 5.832 -3.082 -12.188 1 42.59 308 CYS A O 1
ATOM 2457 N N . GLU A 1 309 ? 5.336 -5.02 -12.844 1 47.69 309 GLU A N 1
ATOM 2458 C CA . GLU A 1 309 ? 6.438 -5.566 -12.062 1 47.69 309 GLU A CA 1
ATOM 2459 C C . GLU A 1 309 ? 7.785 -5.203 -12.68 1 47.69 309 GLU A C 1
ATOM 2461 O O . GLU A 1 309 ? 7.984 -5.348 -13.883 1 47.69 309 GLU A O 1
ATOM 2466 N N . GLU A 1 310 ? 8.383 -4.18 -12.234 1 42.53 310 GLU A N 1
ATOM 2467 C CA . GLU A 1 310 ? 9.711 -3.863 -12.742 1 42.53 310 GLU A CA 1
ATOM 2468 C C . GLU A 1 310 ? 10.508 -5.133 -13.031 1 42.53 310 GLU A C 1
ATOM 2470 O O . GLU A 1 310 ? 10.672 -5.98 -12.148 1 42.53 310 GLU A O 1
ATOM 2475 N N . PRO A 1 311 ? 10.484 -5.477 -14.234 1 42.34 311 PRO A N 1
ATOM 2476 C CA . PRO A 1 311 ? 11.477 -6.535 -14.461 1 42.34 311 PRO A CA 1
ATOM 2477 C C . PRO A 1 311 ? 12.797 -6.266 -13.75 1 42.34 311 PRO A C 1
ATOM 2479 O O . PRO A 1 311 ? 13.352 -5.172 -13.867 1 42.34 311 PRO A O 1
ATOM 2482 N N . THR A 1 312 ? 12.906 -6.551 -12.555 1 40 312 THR A N 1
ATOM 2483 C CA . THR A 1 312 ? 14.242 -6.41 -11.977 1 40 312 THR A CA 1
ATOM 2484 C C . THR A 1 312 ? 15.305 -6.926 -12.938 1 40 312 THR A C 1
ATOM 2486 O O . THR A 1 312 ? 15.359 -8.117 -13.234 1 40 312 THR A O 1
ATOM 2489 N N . LEU A 1 313 ? 15.555 -6.246 -13.961 1 40.44 313 LEU A N 1
ATOM 2490 C CA . LEU A 1 313 ? 16.812 -6.652 -14.586 1 40.44 313 LEU A CA 1
ATOM 2491 C C . LEU A 1 313 ? 17.859 -6.961 -13.523 1 40.44 313 LEU A C 1
ATOM 2493 O O . LEU A 1 313 ? 18.609 -6.07 -13.117 1 40.44 313 LEU A O 1
ATOM 2497 N N . GLU A 1 314 ? 17.469 -7.57 -12.492 1 44.19 314 GLU A N 1
ATOM 2498 C CA . GLU A 1 314 ? 18.516 -7.977 -11.555 1 44.19 314 GLU A CA 1
ATOM 2499 C C . GLU A 1 314 ? 19.656 -8.688 -12.273 1 44.19 314 GLU A C 1
ATOM 2501 O O . GLU A 1 314 ? 19.422 -9.594 -13.07 1 44.19 314 GLU A O 1
ATOM 2506 N N . ILE A 1 315 ? 20.641 -7.984 -12.57 1 46.34 315 ILE A N 1
ATOM 2507 C CA . ILE A 1 315 ? 21.844 -8.734 -12.891 1 46.34 315 ILE A CA 1
ATOM 2508 C C . ILE A 1 315 ? 21.953 -9.961 -11.984 1 46.34 315 ILE A C 1
ATOM 2510 O O . ILE A 1 315 ? 22.203 -9.828 -10.781 1 46.34 315 ILE A O 1
ATOM 2514 N N . THR A 1 316 ? 21.031 -10.883 -12.141 1 56.25 316 THR A N 1
ATOM 2515 C CA . THR A 1 316 ? 21.109 -12.125 -11.391 1 56.25 316 THR A CA 1
ATOM 2516 C C . THR A 1 316 ? 22.438 -12.844 -11.656 1 56.25 316 THR A C 1
ATOM 2518 O O . THR A 1 316 ? 22.938 -12.844 -12.789 1 56.25 316 THR A O 1
ATOM 2521 N N . GLU A 1 317 ? 23.172 -13.094 -10.688 1 67.38 317 GLU A N 1
ATOM 2522 C CA . GLU A 1 317 ? 24.297 -14.008 -10.828 1 67.38 317 GLU A CA 1
ATOM 2523 C C . GLU A 1 317 ? 23.906 -15.266 -11.586 1 67.38 317 GLU A C 1
ATOM 2525 O O . GLU A 1 317 ? 22.859 -15.859 -11.305 1 67.38 317 GLU A O 1
ATOM 2530 N N . ALA A 1 318 ? 24.594 -15.555 -12.672 1 69.44 318 ALA A N 1
ATOM 2531 C CA . ALA A 1 318 ? 24.344 -16.75 -13.469 1 69.44 318 ALA A CA 1
ATOM 2532 C C . ALA A 1 318 ? 24.422 -18 -12.609 1 69.44 318 ALA A C 1
ATOM 2534 O O . ALA A 1 318 ? 25.312 -18.141 -11.773 1 69.44 318 ALA A O 1
ATOM 2535 N N . GLY A 1 319 ? 23.328 -18.703 -12.719 1 80.5 319 GLY A N 1
ATOM 2536 C CA . GLY A 1 319 ? 23.359 -19.984 -12.031 1 80.5 319 GLY A CA 1
ATOM 2537 C C . GLY A 1 319 ? 24.422 -20.922 -12.57 1 80.5 319 GLY A C 1
ATOM 2538 O O . GLY A 1 319 ? 25.125 -20.594 -13.523 1 80.5 319 GLY A O 1
ATOM 2539 N N . GLY A 1 320 ? 24.672 -22 -11.938 1 83.44 320 GLY A N 1
ATOM 2540 C CA . GLY A 1 320 ? 25.641 -22.984 -12.375 1 83.44 320 GLY A CA 1
ATOM 2541 C C . GLY A 1 320 ? 25.219 -23.719 -13.633 1 83.44 320 GLY A C 1
ATOM 2542 O O . GLY A 1 320 ? 24.047 -23.719 -14.008 1 83.44 320 GLY A O 1
ATOM 2543 N N . GLU A 1 321 ? 26.25 -24.156 -14.422 1 83.88 321 GLU A N 1
ATOM 2544 C CA . GLU A 1 321 ? 25.969 -24.922 -15.633 1 83.88 321 GLU A CA 1
ATOM 2545 C C . GLU A 1 321 ? 26.422 -26.375 -15.5 1 83.88 321 GLU A C 1
ATOM 2547 O O . GLU A 1 321 ? 27.562 -26.641 -15.117 1 83.88 321 GLU A O 1
ATOM 2552 N N . ASP A 1 322 ? 25.531 -27.188 -15.68 1 85.69 322 ASP A N 1
ATOM 2553 C CA . ASP A 1 322 ? 25.781 -28.625 -15.734 1 85.69 322 ASP A CA 1
ATOM 2554 C C . ASP A 1 322 ? 26.156 -29.062 -17.156 1 85.69 322 ASP A C 1
ATOM 2556 O O . ASP A 1 322 ? 25.531 -28.656 -18.125 1 85.69 322 ASP A O 1
ATOM 2560 N N . GLY A 1 323 ? 27.188 -29.859 -17.297 1 85.62 323 GLY A N 1
ATOM 2561 C CA . GLY A 1 323 ? 27.625 -30.344 -18.609 1 85.62 323 GLY A CA 1
ATOM 2562 C C . GLY A 1 323 ? 26.5 -30.953 -19.422 1 85.62 323 GLY A C 1
ATOM 2563 O O . GLY A 1 323 ? 26.359 -30.672 -20.609 1 85.62 323 GLY A O 1
ATOM 2564 N N . SER A 1 324 ? 25.766 -31.781 -18.797 1 90.94 324 SER A N 1
ATOM 2565 C CA . SER A 1 324 ? 24.656 -32.438 -19.484 1 90.94 324 SER A CA 1
ATOM 2566 C C . SER A 1 324 ? 23.609 -31.422 -19.922 1 90.94 324 SER A C 1
ATOM 2568 O O . SER A 1 324 ? 23 -31.578 -20.984 1 90.94 324 SER A O 1
ATOM 2570 N N . GLY A 1 325 ? 23.438 -30.469 -19.125 1 91.62 325 GLY A N 1
ATOM 2571 C CA . GLY A 1 325 ? 22.516 -29.391 -19.484 1 91.62 325 GLY A CA 1
ATOM 2572 C C . GLY A 1 325 ? 22.969 -28.625 -20.719 1 91.62 325 GLY A C 1
ATOM 2573 O O . GLY A 1 325 ? 22.156 -28.297 -21.594 1 91.62 325 GLY A O 1
ATOM 2574 N N . CYS A 1 326 ? 24.203 -28.344 -20.766 1 92 326 CYS A N 1
ATOM 2575 C CA . CYS A 1 326 ? 24.781 -27.672 -21.922 1 92 326 CYS A CA 1
ATOM 2576 C C . CYS A 1 326 ? 24.562 -28.469 -23.203 1 92 326 CYS A C 1
ATOM 2578 O O . CYS A 1 326 ? 24.234 -27.922 -24.25 1 92 326 CYS A O 1
ATOM 2580 N N . TYR A 1 327 ? 24.766 -29.734 -23.016 1 91.62 327 TYR A N 1
ATOM 2581 C CA . TYR A 1 327 ? 24.609 -30.625 -24.156 1 91.62 327 TYR A CA 1
ATOM 2582 C C . TYR A 1 327 ? 23.172 -30.609 -24.656 1 91.62 327 TYR A C 1
ATOM 2584 O O . TYR A 1 327 ? 22.938 -30.469 -25.859 1 91.62 327 TYR A O 1
ATOM 2592 N N . ILE A 1 328 ? 22.297 -30.797 -23.797 1 92.19 328 ILE A N 1
ATOM 2593 C CA . ILE A 1 328 ? 20.875 -30.828 -24.156 1 92.19 328 ILE A CA 1
ATOM 2594 C C . ILE A 1 328 ? 20.484 -29.5 -24.797 1 92.19 328 ILE A C 1
ATOM 2596 O O . ILE A 1 328 ? 19.781 -29.484 -25.828 1 92.19 328 ILE A O 1
ATOM 2600 N N . ARG A 1 329 ? 20.797 -28.375 -24.156 1 94.06 329 ARG A N 1
ATOM 2601 C CA . ARG A 1 329 ? 20.484 -27.062 -24.703 1 94.06 329 ARG A CA 1
ATOM 2602 C C . ARG A 1 329 ? 21.031 -26.922 -26.125 1 94.06 329 ARG A C 1
ATOM 2604 O O . ARG A 1 329 ? 20.328 -26.453 -27.031 1 94.06 329 ARG A O 1
ATOM 2611 N N . GLN A 1 330 ? 22.297 -27.375 -26.328 1 92.75 330 GLN A N 1
ATOM 2612 C CA . GLN A 1 330 ? 22.906 -27.312 -27.656 1 92.75 330 GLN A CA 1
ATOM 2613 C C . GLN A 1 330 ? 22.188 -28.219 -28.641 1 92.75 330 GLN A C 1
ATOM 2615 O O . GLN A 1 330 ? 22.047 -27.875 -29.828 1 92.75 330 GLN A O 1
ATOM 2620 N N . MET A 1 331 ? 21.828 -29.359 -28.203 1 93.31 331 MET A N 1
ATOM 2621 C CA . MET A 1 331 ? 21.109 -30.281 -29.062 1 93.31 331 MET A CA 1
ATOM 2622 C C . MET A 1 331 ? 19.797 -29.672 -29.547 1 93.31 331 MET A C 1
ATOM 2624 O O . MET A 1 331 ? 19.422 -29.828 -30.719 1 93.31 331 MET A O 1
ATOM 2628 N N . ILE A 1 332 ? 19.141 -29.031 -28.703 1 94.06 332 ILE A N 1
ATOM 2629 C CA . ILE A 1 332 ? 17.891 -28.391 -29.062 1 94.06 332 ILE A CA 1
ATOM 2630 C C . ILE A 1 332 ? 18.156 -27.297 -30.094 1 94.06 332 ILE A C 1
ATOM 2632 O O . ILE A 1 332 ? 17.406 -27.156 -31.062 1 94.06 332 ILE A O 1
ATOM 2636 N N . VAL A 1 333 ? 19.172 -26.5 -29.906 1 94.5 333 VAL A N 1
ATOM 2637 C CA . VAL A 1 333 ? 19.547 -25.453 -30.859 1 94.5 333 VAL A CA 1
ATOM 2638 C C . VAL A 1 333 ? 19.781 -26.062 -32.25 1 94.5 333 VAL A C 1
ATOM 2640 O O . VAL A 1 333 ? 19.25 -25.562 -33.25 1 94.5 333 VAL A O 1
ATOM 2643 N N . GLU A 1 334 ? 20.484 -27.141 -32.312 1 93.38 334 GLU A N 1
ATOM 2644 C CA . GLU A 1 334 ? 20.875 -27.766 -33.562 1 93.38 334 GLU A CA 1
ATOM 2645 C C . GLU A 1 334 ? 19.703 -28.438 -34.25 1 93.38 334 GLU A C 1
ATOM 2647 O O . GLU A 1 334 ? 19.578 -28.406 -35.469 1 93.38 334 GLU A O 1
ATOM 2652 N N . ASN A 1 335 ? 18.891 -29.047 -33.469 1 92.44 335 ASN A N 1
ATOM 2653 C CA . ASN A 1 335 ? 17.812 -29.859 -34.031 1 92.44 335 ASN A CA 1
ATOM 2654 C C . ASN A 1 335 ? 16.578 -29.016 -34.344 1 92.44 335 ASN A C 1
ATOM 2656 O O . ASN A 1 335 ? 15.805 -29.359 -35.219 1 92.44 335 ASN A O 1
ATOM 2660 N N . ILE A 1 336 ? 16.406 -27.984 -33.688 1 91.75 336 ILE A N 1
ATOM 2661 C CA . ILE A 1 336 ? 15.133 -27.281 -33.781 1 91.75 336 ILE A CA 1
ATOM 2662 C C . ILE A 1 336 ? 15.359 -25.875 -34.344 1 91.75 336 ILE A C 1
ATOM 2664 O O . ILE A 1 336 ? 14.602 -25.406 -35.188 1 91.75 336 ILE A O 1
ATOM 2668 N N . PHE A 1 337 ? 16.438 -25.188 -33.969 1 91.81 337 PHE A N 1
ATOM 2669 C CA . PHE A 1 337 ? 16.516 -23.766 -34.25 1 91.81 337 PHE A CA 1
ATOM 2670 C C . PHE A 1 337 ? 17.609 -23.484 -35.281 1 91.81 337 PHE A C 1
ATOM 2672 O O . PHE A 1 337 ? 17.984 -22.328 -35.5 1 91.81 337 PHE A O 1
ATOM 2679 N N . SER A 1 338 ? 18.219 -24.438 -35.812 1 88.31 338 SER A N 1
ATOM 2680 C CA . SER A 1 338 ? 19.234 -24.25 -36.844 1 88.31 338 SER A CA 1
ATOM 2681 C C . SER A 1 338 ? 18.594 -24.016 -38.219 1 88.31 338 SER A C 1
ATOM 2683 O O . SER A 1 338 ? 19.25 -23.562 -39.156 1 88.31 338 SER A O 1
ATOM 2685 N N . VAL A 1 339 ? 17.312 -24.266 -38.406 1 72.12 339 VAL A N 1
ATOM 2686 C CA . VAL A 1 339 ? 16.75 -24.062 -39.719 1 72.12 339 VAL A CA 1
ATOM 2687 C C . VAL A 1 339 ? 16.188 -22.656 -39.844 1 72.12 339 VAL A C 1
ATOM 2689 O O . VAL A 1 339 ? 15.586 -22.125 -38.906 1 72.12 339 VAL A O 1
ATOM 2692 N N . MET B 1 1 ? -59.25 2.176 57.375 1 25.95 1 MET B N 1
ATOM 2693 C CA . MET B 1 1 ? -58.438 3.012 56.469 1 25.95 1 MET B CA 1
ATOM 2694 C C . MET B 1 1 ? -57.906 2.191 55.312 1 25.95 1 MET B C 1
ATOM 2696 O O . MET B 1 1 ? -57.156 1.227 55.531 1 25.95 1 MET B O 1
ATOM 2700 N N . ALA B 1 2 ? -58.656 1.956 54.281 1 26.91 2 ALA B N 1
ATOM 2701 C CA . ALA B 1 2 ? -58.844 1.061 53.156 1 26.91 2 ALA B CA 1
ATOM 2702 C C . ALA B 1 2 ? -57.688 1.158 52.156 1 26.91 2 ALA B C 1
ATOM 2704 O O . ALA B 1 2 ? -57.375 2.238 51.656 1 26.91 2 ALA B O 1
ATOM 2705 N N . HIS B 1 3 ? -56.531 0.555 52.375 1 26.03 3 HIS B N 1
ATOM 2706 C CA . HIS B 1 3 ? -55.219 0.525 51.75 1 26.03 3 HIS B CA 1
ATOM 2707 C C . HIS B 1 3 ? -55.281 0.049 50.312 1 26.03 3 HIS B C 1
ATOM 2709 O O . HIS B 1 3 ? -55.375 -1.152 50.031 1 26.03 3 HIS B O 1
ATOM 2715 N N . PHE B 1 4 ? -56.094 0.682 49.469 1 26 4 PHE B N 1
ATOM 2716 C CA . PHE B 1 4 ? -56.344 0.221 48.094 1 26 4 PHE B CA 1
ATOM 2717 C C . PHE B 1 4 ? -55.031 0.096 47.344 1 26 4 PHE B C 1
ATOM 2719 O O . PHE B 1 4 ? -54.25 1.048 47.281 1 26 4 PHE B O 1
ATOM 2726 N N . ASN B 1 5 ? -54.406 -1.083 47.312 1 27.11 5 ASN B N 1
ATOM 2727 C CA . ASN B 1 5 ? -53.219 -1.601 46.688 1 27.11 5 ASN B CA 1
ATOM 2728 C C . ASN B 1 5 ? -53.219 -1.342 45.188 1 27.11 5 ASN B C 1
ATOM 2730 O O . ASN B 1 5 ? -54 -1.945 44.438 1 27.11 5 ASN B O 1
AT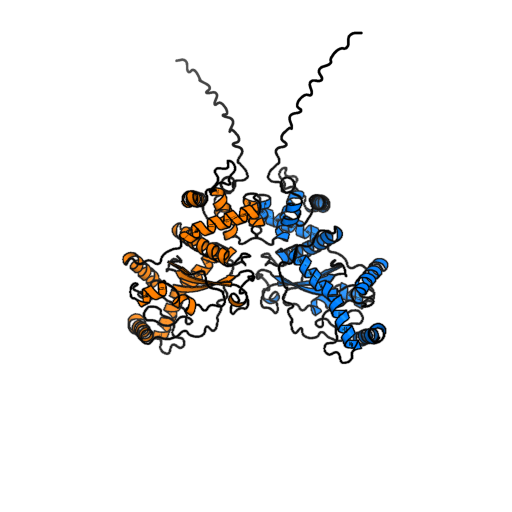OM 2734 N N . ILE B 1 6 ? -53.312 -0.154 44.719 1 27.8 6 ILE B N 1
ATOM 2735 C CA . ILE B 1 6 ? -53.406 0.134 43.281 1 27.8 6 ILE B CA 1
ATOM 2736 C C . ILE B 1 6 ? -52.25 -0.538 42.562 1 27.8 6 ILE B C 1
ATOM 2738 O O . ILE B 1 6 ? -51.062 -0.267 42.844 1 27.8 6 ILE B O 1
ATOM 2742 N N . CYS B 1 7 ? -52.312 -1.79 42.188 1 28.97 7 CYS B N 1
ATOM 2743 C CA . CYS B 1 7 ? -51.438 -2.598 41.344 1 28.97 7 CYS B CA 1
ATOM 2744 C C . CYS B 1 7 ? -51.094 -1.876 40.062 1 28.97 7 CYS B C 1
ATOM 2746 O O . CYS B 1 7 ? -52 -1.634 39.25 1 28.97 7 CYS B O 1
ATOM 2748 N N . PHE B 1 8 ? -50.344 -0.866 40.031 1 26.33 8 PHE B N 1
ATOM 2749 C CA . PHE B 1 8 ? -49.969 -0.109 38.844 1 26.33 8 PHE B CA 1
ATOM 2750 C C . PHE B 1 8 ? -49.5 -1.04 37.719 1 26.33 8 PHE B C 1
ATOM 2752 O O . PHE B 1 8 ? -48.594 -1.848 37.938 1 26.33 8 PHE B O 1
ATOM 2759 N N . TYR B 1 9 ? -50.406 -1.57 36.906 1 25.69 9 TYR B N 1
ATOM 2760 C CA . TYR B 1 9 ? -50.156 -2.273 35.656 1 25.69 9 TYR B CA 1
ATOM 2761 C C . TYR B 1 9 ? -49.094 -1.567 34.812 1 25.69 9 TYR B C 1
ATOM 2763 O O . TYR B 1 9 ? -49.312 -0.439 34.375 1 25.69 9 TYR B O 1
ATOM 2771 N N . GLU B 1 10 ? -47.875 -1.619 35.219 1 28.03 10 GLU B N 1
ATOM 2772 C CA . GLU B 1 10 ? -46.75 -1.123 34.438 1 28.03 10 GLU B CA 1
ATOM 2773 C C . GLU B 1 10 ? -46.812 -1.656 33 1 28.03 10 GLU B C 1
ATOM 2775 O O . GLU B 1 10 ? -46.719 -2.865 32.781 1 28.03 10 GLU B O 1
ATOM 2780 N N . ARG B 1 11 ? -47.719 -1.106 32.156 1 28.56 11 ARG B N 1
ATOM 2781 C CA . ARG B 1 11 ? -47.781 -1.446 30.75 1 28.56 11 ARG B CA 1
ATOM 2782 C C . ARG B 1 11 ? -46.406 -1.585 30.141 1 28.56 11 ARG B C 1
ATOM 2784 O O . ARG B 1 11 ? -45.562 -0.704 30.312 1 28.56 11 ARG B O 1
ATOM 2791 N N . ALA B 1 12 ? -46 -2.779 29.828 1 27.73 12 ALA B N 1
ATOM 2792 C CA . ALA B 1 12 ? -44.781 -3.213 29.109 1 27.73 12 ALA B CA 1
ATOM 2793 C C . ALA B 1 12 ? -44.594 -2.389 27.828 1 27.73 12 ALA B C 1
ATOM 2795 O O . ALA B 1 12 ? -45.344 -2.512 26.875 1 27.73 12 ALA B O 1
ATOM 2796 N N . ILE B 1 13 ? -44.531 -1.063 27.891 1 28.44 13 ILE B N 1
ATOM 2797 C CA . ILE B 1 13 ? -44.25 -0.301 26.688 1 28.44 13 ILE B CA 1
ATOM 2798 C C . ILE B 1 13 ? -43.281 -1.071 25.797 1 28.44 13 ILE B C 1
ATOM 2800 O O . ILE B 1 13 ? -42.156 -1.389 26.234 1 28.44 13 ILE B O 1
ATOM 2804 N N . ARG B 1 14 ? -43.75 -1.783 24.891 1 26.64 14 ARG B N 1
ATOM 2805 C CA . ARG B 1 14 ? -43.031 -2.531 23.859 1 26.64 14 ARG B CA 1
ATOM 2806 C C . ARG B 1 14 ? -41.938 -1.69 23.234 1 26.64 14 ARG B C 1
ATOM 2808 O O . ARG B 1 14 ? -42.156 -0.555 22.812 1 26.64 14 ARG B O 1
ATOM 2815 N N . ARG B 1 15 ? -40.812 -1.807 23.797 1 27.97 15 ARG B N 1
ATOM 2816 C CA . ARG B 1 15 ? -39.625 -1.227 23.172 1 27.97 15 ARG B CA 1
ATOM 2817 C C . ARG B 1 15 ? -39.719 -1.267 21.656 1 27.97 15 ARG B C 1
ATOM 2819 O O . ARG B 1 15 ? -39.875 -2.34 21.062 1 27.97 15 ARG B O 1
ATOM 2826 N N . GLU B 1 16 ? -40.562 -0.411 21.125 1 30.52 16 GLU B N 1
ATOM 2827 C CA . GLU B 1 16 ? -40.594 -0.339 19.672 1 30.52 16 GLU B CA 1
ATOM 2828 C C . GLU B 1 16 ? -39.188 -0.567 19.094 1 30.52 16 GLU B C 1
ATOM 2830 O O . GLU B 1 16 ? -38.219 0.068 19.516 1 30.52 16 GLU B O 1
ATOM 2835 N N . ARG B 1 17 ? -38.781 -1.713 18.719 1 29.64 17 ARG B N 1
ATOM 2836 C CA . ARG B 1 17 ? -37.562 -2.068 18.016 1 29.64 17 ARG B CA 1
ATOM 2837 C C . ARG B 1 17 ? -37.219 -1.026 16.969 1 29.64 17 ARG B C 1
ATOM 2839 O O . ARG B 1 17 ? -37.906 -0.889 15.961 1 29.64 17 ARG B O 1
ATOM 2846 N N . VAL B 1 18 ? -36.969 0.19 17.328 1 33.31 18 VAL B N 1
ATOM 2847 C CA . VAL B 1 18 ? -36.438 1.123 16.344 1 33.31 18 VAL B CA 1
ATOM 2848 C C . VAL B 1 18 ? -35.5 0.381 15.383 1 33.31 18 VAL B C 1
ATOM 2850 O O . VAL B 1 18 ? -34.562 -0.269 15.797 1 33.31 18 VAL B O 1
ATOM 2853 N N . PHE B 1 19 ? -35.938 -0.036 14.344 1 33.09 19 PHE B N 1
ATOM 2854 C CA . PHE B 1 19 ? -35.188 -0.642 13.25 1 33.09 19 PHE B CA 1
ATOM 2855 C C . PHE B 1 19 ? -33.906 0.13 12.969 1 33.09 19 PHE B C 1
ATOM 2857 O O . PHE B 1 19 ? -33.969 1.31 12.617 1 33.09 19 PHE B O 1
ATOM 2864 N N . LYS B 1 20 ? -32.969 0.087 13.688 1 37.97 20 LYS B N 1
ATOM 2865 C CA . LYS B 1 20 ? -31.625 0.607 13.414 1 37.97 20 LYS B CA 1
ATOM 2866 C C . LYS B 1 20 ? -31.266 0.456 11.938 1 37.97 20 LYS B C 1
ATOM 2868 O O . LYS B 1 20 ? -31.391 -0.634 11.375 1 37.97 20 LYS B O 1
ATOM 2873 N N . ASP B 1 21 ? -31.516 1.521 11.133 1 48.44 21 ASP B N 1
ATOM 2874 C CA . ASP B 1 21 ? -31 1.508 9.766 1 48.44 21 ASP B CA 1
ATOM 2875 C C . ASP B 1 21 ? -29.562 1.013 9.727 1 48.44 21 ASP B C 1
ATOM 2877 O O . ASP B 1 21 ? -28.641 1.715 10.156 1 48.44 21 ASP B O 1
ATOM 2881 N N . ARG B 1 22 ? -29.188 -0.212 9.766 1 50.84 22 ARG B N 1
ATOM 2882 C CA . ARG B 1 22 ? -27.922 -0.94 9.82 1 50.84 22 ARG B CA 1
ATOM 2883 C C . ARG B 1 22 ? -26.922 -0.362 8.828 1 50.84 22 ARG B C 1
ATOM 2885 O O . ARG B 1 22 ? -25.734 -0.701 8.875 1 50.84 22 ARG B O 1
ATOM 2892 N N . SER B 1 23 ? -27.422 0.755 8.094 1 64.31 23 SER B N 1
ATOM 2893 C CA . SER B 1 23 ? -26.516 1.322 7.102 1 64.31 23 SER B CA 1
ATOM 2894 C C . SER B 1 23 ? -25.797 2.541 7.656 1 64.31 23 SER B C 1
ATOM 2896 O O . SER B 1 23 ? -24.828 3.025 7.047 1 64.31 23 SER B O 1
ATOM 2898 N N . ASN B 1 24 ? -26.094 2.941 8.969 1 80.62 24 ASN B N 1
ATOM 2899 C CA . ASN B 1 24 ? -25.438 4.113 9.531 1 80.62 24 ASN B CA 1
ATOM 2900 C C . ASN B 1 24 ? -24.359 3.719 10.531 1 80.62 24 ASN B C 1
ATOM 2902 O O . ASN B 1 24 ? -24.656 3.268 11.641 1 80.62 24 ASN B O 1
ATOM 2906 N N . PRO B 1 25 ? -23.156 3.994 10.227 1 87.88 25 PRO B N 1
ATOM 2907 C CA . PRO B 1 25 ? -22.047 3.568 11.086 1 87.88 25 PRO B CA 1
ATOM 2908 C C . PRO B 1 25 ? -22.109 4.184 12.477 1 87.88 25 PRO B C 1
ATOM 2910 O O . PRO B 1 25 ? -21.656 3.574 13.445 1 87.88 25 PRO B O 1
ATOM 2913 N N . LEU B 1 26 ? -22.703 5.352 12.68 1 89.75 26 LEU B N 1
ATOM 2914 C CA . LEU B 1 26 ? -22.719 6.023 13.977 1 89.75 26 LEU B CA 1
ATOM 2915 C C . LEU B 1 26 ? -23.672 5.332 14.938 1 89.75 26 LEU B C 1
ATOM 2917 O O . LEU B 1 26 ? -23.578 5.508 16.156 1 89.75 26 LEU B O 1
ATOM 2921 N N . GLU B 1 27 ? -24.578 4.59 14.352 1 87.31 27 GLU B N 1
ATOM 2922 C CA . GLU B 1 27 ? -25.562 3.9 15.195 1 87.31 27 GLU B CA 1
ATOM 2923 C C . GLU B 1 27 ? -25.078 2.502 15.57 1 87.31 27 GLU B C 1
ATOM 2925 O O . GLU B 1 27 ? -25.484 1.955 16.594 1 87.31 27 GLU B O 1
ATOM 2930 N N . VAL B 1 28 ? -24.234 2.033 14.758 1 85.19 28 VAL B N 1
ATOM 2931 C CA . VAL B 1 28 ? -23.844 0.636 14.93 1 85.19 28 VAL B CA 1
ATOM 2932 C C . VAL B 1 28 ? -22.5 0.556 15.648 1 85.19 28 VAL B C 1
ATOM 2934 O O . VAL B 1 28 ? -22.281 -0.316 16.5 1 85.19 28 VAL B O 1
ATOM 2937 N N . LEU B 1 29 ? -21.625 1.483 15.461 1 90.69 29 LEU B N 1
ATOM 2938 C CA . LEU B 1 29 ? -20.266 1.388 15.953 1 90.69 29 LEU B CA 1
ATOM 2939 C C . LEU B 1 29 ? -20.125 2.01 17.344 1 90.69 29 LEU B C 1
ATOM 2941 O O . LEU B 1 29 ? -20.75 3.033 17.625 1 90.69 29 LEU B O 1
ATOM 2945 N N . SER B 1 30 ? -19.375 1.392 18.203 1 93.06 30 SER B N 1
ATOM 2946 C CA . SER B 1 30 ? -19.031 1.952 19.5 1 93.06 30 SER B CA 1
ATOM 2947 C C . SER B 1 30 ? -18.062 3.127 19.359 1 93.06 30 SER B C 1
ATOM 2949 O O . SER B 1 30 ? -17.516 3.359 18.281 1 93.06 30 SER B O 1
ATOM 2951 N N . GLU B 1 31 ? -17.891 3.869 20.453 1 94.56 31 GLU B N 1
ATOM 2952 C CA . GLU B 1 31 ? -16.969 5 20.438 1 94.56 31 GLU B CA 1
ATOM 2953 C C . GLU B 1 31 ? -15.547 4.555 20.109 1 94.56 31 GLU B C 1
ATOM 2955 O O . GLU B 1 31 ? -14.844 5.223 19.359 1 94.56 31 GLU B O 1
ATOM 2960 N N . LYS B 1 32 ? -15.188 3.459 20.656 1 93.12 32 LYS B N 1
ATOM 2961 C CA . LYS B 1 32 ? -13.859 2.914 20.391 1 93.12 32 LYS B CA 1
ATOM 2962 C C . LYS B 1 32 ? -13.688 2.549 18.922 1 93.12 32 LYS B C 1
ATOM 2964 O O . LYS B 1 32 ? -12.648 2.826 18.328 1 93.12 32 LYS B O 1
ATOM 2969 N N . GLU B 1 33 ? -14.695 2.016 18.391 1 92.75 33 GLU B N 1
ATOM 2970 C CA . GLU B 1 33 ? -14.648 1.619 16.984 1 92.75 33 GLU B CA 1
ATOM 2971 C C . GLU B 1 33 ? -14.625 2.838 16.078 1 92.75 33 GLU B C 1
ATOM 2973 O O . GLU B 1 33 ? -13.984 2.82 15.023 1 92.75 33 GLU B O 1
ATOM 2978 N N . LEU B 1 34 ? -15.391 3.812 16.484 1 95.25 34 LEU B N 1
ATOM 2979 C CA . LEU B 1 34 ? -15.406 5.043 15.703 1 95.25 34 LEU B CA 1
ATOM 2980 C C . LEU B 1 34 ? -14.016 5.664 15.641 1 95.25 34 LEU B C 1
ATOM 2982 O O . LEU B 1 34 ? -13.555 6.074 14.578 1 95.25 34 LEU B O 1
ATOM 2986 N N . LEU B 1 35 ? -13.328 5.66 16.719 1 95.31 35 LEU B N 1
ATOM 2987 C CA . LEU B 1 35 ? -11.969 6.203 16.781 1 95.31 35 LEU B CA 1
ATOM 2988 C C . LEU B 1 35 ? -11.016 5.355 15.945 1 95.31 35 LEU B C 1
ATOM 2990 O O . LEU B 1 35 ? -10.117 5.887 15.289 1 95.31 35 LEU B O 1
ATOM 2994 N N . GLU B 1 36 ? -11.234 4.141 15.945 1 93.62 36 GLU B N 1
ATOM 2995 C CA . GLU B 1 36 ? -10.359 3.221 15.219 1 93.62 36 GLU B CA 1
ATOM 2996 C C . GLU B 1 36 ? -10.609 3.299 13.719 1 93.62 36 GLU B C 1
ATOM 2998 O O . GLU B 1 36 ? -9.664 3.312 12.922 1 93.62 36 GLU B O 1
ATOM 3003 N N . LYS B 1 37 ? -11.859 3.365 13.359 1 94.75 37 LYS B N 1
ATOM 3004 C CA . LYS B 1 37 ? -12.227 3.262 11.945 1 94.75 37 LYS B CA 1
ATOM 3005 C C . LYS B 1 37 ? -12.258 4.637 11.289 1 94.75 37 LYS B C 1
ATOM 3007 O O . LYS B 1 37 ? -11.922 4.77 10.109 1 94.75 37 LYS B O 1
ATOM 3012 N N . LEU B 1 38 ? -12.672 5.641 12.07 1 97.06 38 LEU B N 1
ATOM 3013 C CA . LEU B 1 38 ? -12.914 6.945 11.469 1 97.06 38 LEU B CA 1
ATOM 3014 C C . LEU B 1 38 ? -12.016 8.008 12.086 1 97.06 38 LEU B C 1
ATOM 3016 O O . LEU B 1 38 ? -11.945 9.141 11.594 1 97.06 38 LEU B O 1
ATOM 3020 N N . ARG B 1 39 ? -11.344 7.766 13.195 1 97.44 39 ARG B N 1
ATOM 3021 C CA . ARG B 1 39 ? -10.305 8.578 13.82 1 97.44 39 ARG B CA 1
ATOM 3022 C C . ARG B 1 39 ? -10.914 9.711 14.633 1 97.44 39 ARG B C 1
ATOM 3024 O O . ARG B 1 39 ? -10.195 10.555 15.18 1 97.44 39 ARG B O 1
ATOM 3031 N N . PHE B 1 40 ? -12.234 9.781 14.727 1 98.06 40 PHE B N 1
ATOM 3032 C CA . PHE B 1 40 ? -12.891 10.844 15.469 1 98.06 40 PHE B CA 1
ATOM 3033 C C . PHE B 1 40 ? -14.023 10.289 16.328 1 98.06 40 PHE B C 1
ATOM 3035 O O . PHE B 1 40 ? -14.539 9.203 16.047 1 98.06 40 PHE B O 1
ATOM 3042 N N . THR B 1 41 ? -14.391 11.031 17.328 1 97.31 41 THR B N 1
ATOM 3043 C CA . THR B 1 41 ? -15.508 10.68 18.188 1 97.31 41 THR B CA 1
ATOM 3044 C C . THR B 1 41 ? -16.844 10.945 17.484 1 97.31 41 THR B C 1
ATOM 3046 O O . THR B 1 41 ? -16.891 11.68 16.484 1 97.31 41 THR B O 1
ATOM 3049 N N . ARG B 1 42 ? -17.859 10.297 18.031 1 97.06 42 ARG B N 1
ATOM 3050 C CA . ARG B 1 42 ? -19.203 10.461 17.5 1 97.06 42 ARG B CA 1
ATOM 3051 C C . ARG B 1 42 ? -19.609 11.93 17.438 1 97.06 42 ARG B C 1
ATOM 3053 O O . ARG B 1 42 ? -20.109 12.406 16.422 1 97.06 42 ARG B O 1
ATOM 3060 N N . HIS B 1 43 ? -19.344 12.594 18.5 1 96.81 43 HIS B N 1
ATOM 3061 C CA . HIS B 1 43 ? -19.703 14.008 18.609 1 96.81 43 HIS B CA 1
ATOM 3062 C C . HIS B 1 43 ? -18.938 14.836 17.578 1 96.81 43 HIS B C 1
ATOM 3064 O O . HIS B 1 43 ? -19.531 15.703 16.922 1 96.81 43 HIS B O 1
ATOM 3070 N N . ALA B 1 44 ? -17.656 14.609 17.453 1 97.5 44 ALA B N 1
ATOM 3071 C CA . ALA B 1 44 ? -16.828 15.359 16.5 1 97.5 44 ALA B CA 1
ATOM 3072 C C . ALA B 1 44 ? -17.312 15.141 15.07 1 97.5 44 ALA B C 1
ATOM 3074 O O . ALA B 1 44 ? -17.312 16.078 14.258 1 97.5 44 ALA B O 1
ATOM 3075 N N . ILE B 1 45 ? -17.719 13.93 14.773 1 97.62 45 ILE B N 1
ATOM 3076 C CA . ILE B 1 45 ? -18.203 13.594 13.438 1 97.62 45 ILE B CA 1
ATOM 3077 C C . ILE B 1 45 ? -19.516 14.328 13.172 1 97.62 45 ILE B C 1
ATOM 3079 O O . ILE B 1 45 ? -19.719 14.875 12.086 1 97.62 45 ILE B O 1
ATOM 3083 N N . GLN B 1 46 ? -20.375 14.328 14.086 1 96.56 46 GLN B N 1
ATOM 3084 C CA . GLN B 1 46 ? -21.641 15.031 13.961 1 96.56 46 GLN B CA 1
ATOM 3085 C C . GLN B 1 46 ? -21.438 16.531 13.766 1 96.56 46 GLN B C 1
ATOM 3087 O O . GLN B 1 46 ? -22.094 17.156 12.922 1 96.56 46 GLN B O 1
ATOM 3092 N N . GLU B 1 47 ? -20.531 17.031 14.523 1 96.56 47 GLU B N 1
ATOM 3093 C CA . GLU B 1 47 ? -20.219 18.453 14.391 1 96.56 47 GLU B CA 1
ATOM 3094 C C . GLU B 1 47 ? -19.656 18.766 13.008 1 96.56 47 GLU B C 1
ATOM 3096 O O . GLU B 1 47 ? -20 19.781 12.406 1 96.56 47 GLU B O 1
ATOM 3101 N N . LEU B 1 48 ? -18.781 17.953 12.586 1 96.44 48 LEU B N 1
ATOM 3102 C CA . LEU B 1 48 ? -18.203 18.125 11.258 1 96.44 48 LEU B CA 1
ATOM 3103 C C . LEU B 1 48 ? -19.297 18.078 10.188 1 96.44 48 LEU B C 1
ATOM 3105 O O . LEU B 1 48 ? -19.25 18.859 9.227 1 96.44 48 LEU B O 1
ATOM 3109 N N . ALA B 1 49 ? -20.219 17.188 10.336 1 95.31 49 ALA B N 1
ATOM 3110 C CA . ALA B 1 49 ? -21.328 17.062 9.383 1 95.31 49 ALA B CA 1
ATOM 3111 C C . ALA B 1 49 ? -22.172 18.344 9.352 1 95.31 49 ALA B C 1
ATOM 3113 O O . ALA B 1 49 ? -22.594 18.781 8.281 1 95.31 49 ALA B O 1
ATOM 3114 N N . ILE B 1 50 ? -22.391 18.875 10.5 1 94.81 50 ILE B N 1
ATOM 3115 C CA . ILE B 1 50 ? -23.156 20.109 10.602 1 94.81 50 ILE B CA 1
ATOM 3116 C C . ILE B 1 50 ? -22.391 21.25 9.953 1 94.81 50 ILE B C 1
ATOM 3118 O O . ILE B 1 50 ? -22.938 22.016 9.156 1 94.81 50 ILE B O 1
ATOM 3122 N N . ASP B 1 51 ? -21.125 21.328 10.242 1 94.94 51 ASP B N 1
ATOM 3123 C CA . ASP B 1 51 ? -20.266 22.406 9.758 1 94.94 51 ASP B CA 1
ATOM 3124 C C . ASP B 1 51 ? -20.156 22.391 8.234 1 94.94 51 ASP B C 1
ATOM 3126 O O . ASP B 1 51 ? -20.062 23.438 7.602 1 94.94 51 ASP B O 1
ATOM 3130 N N . LEU B 1 52 ? -20.156 21.219 7.648 1 95.44 52 LEU B N 1
ATOM 3131 C CA . LEU B 1 52 ? -19.891 21.109 6.219 1 95.44 52 LEU B CA 1
ATOM 3132 C C . LEU B 1 52 ? -21.203 20.875 5.453 1 95.44 52 LEU B C 1
ATOM 3134 O O . LEU B 1 52 ? -21.172 20.625 4.246 1 95.44 52 LEU B O 1
ATOM 3138 N N . GLU B 1 53 ? -22.281 20.938 6.078 1 92.19 53 GLU B N 1
ATOM 3139 C CA . GLU B 1 53 ? -23.578 20.578 5.508 1 92.19 53 GLU B CA 1
ATOM 3140 C C . GLU B 1 53 ? -23.844 21.375 4.234 1 92.19 53 GLU B C 1
ATOM 3142 O O . GLU B 1 53 ? -24.328 20.812 3.24 1 92.19 53 GLU B O 1
ATOM 3147 N N . GLU B 1 54 ? -23.578 22.625 4.238 1 88.88 54 GLU B N 1
ATOM 3148 C CA . GLU B 1 54 ? -23.859 23.5 3.104 1 88.88 54 GLU B CA 1
ATOM 3149 C C . GLU B 1 54 ? -23.062 23.078 1.869 1 88.88 54 GLU B C 1
ATOM 3151 O O . GLU B 1 54 ? -23.547 23.219 0.741 1 88.88 54 GLU B O 1
ATOM 3156 N N . HIS B 1 55 ? -21.891 22.578 2.104 1 90.25 55 HIS B N 1
ATOM 3157 C CA . HIS B 1 55 ? -21.016 22.188 0.999 1 90.25 55 HIS B CA 1
ATOM 3158 C C . HIS B 1 55 ? -21.359 20.797 0.481 1 90.25 55 HIS B C 1
ATOM 3160 O O . HIS B 1 55 ? -20.969 20.438 -0.629 1 90.25 55 HIS B O 1
ATOM 3166 N N . LEU B 1 56 ? -22.016 19.984 1.262 1 88.31 56 LEU B N 1
ATOM 3167 C CA . LEU B 1 56 ? -22.219 18.578 0.916 1 88.31 56 LEU B CA 1
ATOM 3168 C C . LEU B 1 56 ? -23.641 18.359 0.405 1 88.31 56 LEU B C 1
ATOM 3170 O O . LEU B 1 56 ? -23.953 17.297 -0.157 1 88.31 56 LEU B O 1
ATOM 3174 N N . ARG B 1 57 ? -24.484 19.297 0.547 1 76.5 57 ARG B N 1
ATOM 3175 C CA . ARG B 1 57 ? -25.859 19.156 0.111 1 76.5 57 ARG B CA 1
ATOM 3176 C C . ARG B 1 57 ? -25.953 19.094 -1.41 1 76.5 57 ARG B C 1
ATOM 3178 O O . ARG B 1 57 ? -25.266 19.828 -2.115 1 76.5 57 ARG B O 1
ATOM 3185 N N . PRO B 1 58 ? -26.578 17.875 -1.783 1 67.75 58 PRO B N 1
ATOM 3186 C CA . PRO B 1 58 ? -26.734 17.797 -3.236 1 67.75 58 PRO B CA 1
ATOM 3187 C C . PRO B 1 58 ? -27.531 18.953 -3.818 1 67.75 58 PRO B C 1
ATOM 3189 O O . PRO B 1 58 ? -28.328 19.578 -3.115 1 67.75 58 PRO B O 1
ATOM 3192 N N . GLU B 1 59 ? -27.047 19.516 -4.992 1 58.47 59 GLU B N 1
ATOM 3193 C CA . GLU B 1 59 ? -27.766 20.594 -5.668 1 58.47 59 GLU B CA 1
ATOM 3194 C C . GLU B 1 59 ? -29.234 20.234 -5.879 1 58.47 59 GLU B C 1
ATOM 3196 O O . GLU B 1 59 ? -30.094 21.109 -5.914 1 58.47 59 GLU B O 1
ATOM 3201 N N . THR B 1 60 ? -29.453 19 -6.141 1 55.16 60 THR B N 1
ATOM 3202 C CA . THR B 1 60 ? -30.828 18.703 -6.496 1 55.16 60 THR B CA 1
ATOM 3203 C C . THR B 1 60 ? -31.562 18.062 -5.324 1 55.16 60 THR B C 1
ATOM 3205 O O . THR B 1 60 ? -30.969 17.344 -4.527 1 55.16 60 THR B O 1
ATOM 3208 N N . SER B 1 61 ? -32.625 18.656 -4.785 1 48.44 61 SER B N 1
ATOM 3209 C CA . SER B 1 61 ? -33.594 18.219 -3.766 1 48.44 61 SER B CA 1
ATOM 3210 C C . SER B 1 61 ? -34 16.781 -3.986 1 48.44 61 SER B C 1
ATOM 3212 O O . SER B 1 61 ? -35.125 16.391 -3.658 1 48.44 61 SER B O 1
ATOM 3214 N N . ARG B 1 62 ? -33.375 16 -4.605 1 49.28 62 ARG B N 1
ATOM 3215 C CA . ARG B 1 62 ? -34 14.703 -4.754 1 49.28 62 ARG B CA 1
ATOM 3216 C C . ARG B 1 62 ? -34.031 13.953 -3.426 1 49.28 62 ARG B C 1
ATOM 3218 O O . ARG B 1 62 ? -33.156 14.141 -2.576 1 49.28 62 ARG B O 1
ATOM 3225 N N . ASN B 1 63 ? -35.156 13.383 -2.955 1 50 63 ASN B N 1
ATOM 3226 C CA . ASN B 1 63 ? -35.625 12.68 -1.769 1 50 63 ASN B CA 1
ATOM 3227 C C . ASN B 1 63 ? -34.562 11.742 -1.201 1 50 63 ASN B C 1
ATOM 3229 O O . ASN B 1 63 ? -34.594 11.414 -0.014 1 50 63 ASN B O 1
ATOM 3233 N N . PHE B 1 64 ? -33.719 11.062 -2.02 1 58.44 64 PHE B N 1
ATOM 3234 C CA . PHE B 1 64 ? -33 9.906 -1.499 1 58.44 64 PHE B CA 1
ATOM 3235 C C . PHE B 1 64 ? -31.516 10.172 -1.454 1 58.44 64 PHE B C 1
ATOM 3237 O O . PHE B 1 64 ? -30.703 9.281 -1.736 1 58.44 64 PHE B O 1
ATOM 3244 N N . SER B 1 65 ? -31.156 11.383 -0.963 1 78.25 65 SER B N 1
ATOM 3245 C CA . SER B 1 65 ? -29.734 11.727 -1.025 1 78.25 65 SER B CA 1
ATOM 3246 C C . SER B 1 65 ? -28.984 11.234 0.215 1 78.25 65 SER B C 1
ATOM 3248 O O . SER B 1 65 ? -29.594 11.062 1.276 1 78.25 65 SER B O 1
ATOM 3250 N N . ILE B 1 66 ? -27.859 10.641 0.052 1 86.19 66 ILE B N 1
ATOM 3251 C CA . ILE B 1 66 ? -26.984 10.227 1.143 1 86.19 66 ILE B CA 1
ATOM 3252 C C . ILE B 1 66 ? -26.734 11.398 2.09 1 86.19 66 ILE B C 1
ATOM 3254 O O . ILE B 1 66 ? -26.438 12.508 1.648 1 86.19 66 ILE B O 1
ATOM 3258 N N . SER B 1 67 ? -27.031 11.25 3.367 1 89.94 67 SER B N 1
ATOM 3259 C CA . SER B 1 67 ? -26.922 12.305 4.371 1 89.94 67 SER B CA 1
ATOM 3260 C C . SER B 1 67 ? -25.484 12.805 4.488 1 89.94 67 SER B C 1
ATOM 3262 O O . SER B 1 67 ? -24.547 12.055 4.242 1 89.94 67 SER B O 1
ATOM 3264 N N . PRO B 1 68 ? -25.328 14.07 4.902 1 92.69 68 PRO B N 1
ATOM 3265 C CA . PRO B 1 68 ? -23.984 14.602 5.121 1 92.69 68 PRO B CA 1
ATOM 3266 C C . PRO B 1 68 ? -23.172 13.773 6.113 1 92.69 68 PRO B C 1
ATOM 3268 O O . PRO B 1 68 ? -21.953 13.648 5.969 1 92.69 68 PRO B O 1
ATOM 3271 N N . LEU B 1 69 ? -23.844 13.289 7.039 1 93.94 69 LEU B N 1
ATOM 3272 C CA . LEU B 1 69 ? -23.188 12.453 8.039 1 93.94 69 LEU B CA 1
ATOM 3273 C C . LEU B 1 69 ? -22.531 11.25 7.383 1 93.94 69 LEU B C 1
ATOM 3275 O O . LEU B 1 69 ? -21.375 10.922 7.691 1 93.94 69 LEU B O 1
ATOM 3279 N N . LEU B 1 70 ? -23.188 10.625 6.516 1 94.44 70 LEU B N 1
ATOM 3280 C CA . LEU B 1 70 ? -22.641 9.461 5.824 1 94.44 70 LEU B CA 1
ATOM 3281 C C . LEU B 1 70 ? -21.531 9.867 4.867 1 94.44 70 LEU B C 1
ATOM 3283 O O . LEU B 1 70 ? -20.578 9.117 4.664 1 94.44 70 LEU B O 1
ATOM 3287 N N . HIS B 1 71 ? -21.625 11.117 4.281 1 95.88 71 HIS B N 1
ATOM 3288 C CA . HIS B 1 71 ? -20.531 11.648 3.477 1 95.88 71 HIS B CA 1
ATOM 3289 C C . HIS B 1 71 ? -19.234 11.719 4.285 1 95.88 71 HIS B C 1
ATOM 3291 O O . HIS B 1 71 ? -18.188 11.258 3.826 1 95.88 71 HIS B O 1
ATOM 3297 N N . ILE B 1 72 ? -19.453 12.227 5.441 1 97.19 72 ILE B N 1
ATOM 3298 C CA . ILE B 1 72 ? -18.297 12.43 6.305 1 97.19 72 ILE B CA 1
ATOM 3299 C C . ILE B 1 72 ? -17.719 11.078 6.727 1 97.19 72 ILE B C 1
ATOM 3301 O O . ILE B 1 72 ? -16.5 10.875 6.68 1 97.19 72 ILE B O 1
ATOM 3305 N N . CYS B 1 73 ? -18.562 10.172 7.086 1 97.19 73 CYS B N 1
ATOM 3306 C CA . CYS B 1 73 ? -18.109 8.859 7.539 1 97.19 73 CYS B CA 1
ATOM 3307 C C . CYS B 1 73 ? -17.344 8.148 6.438 1 97.19 73 CYS B C 1
ATOM 3309 O O . CYS B 1 73 ? -16.266 7.586 6.691 1 97.19 73 CYS B O 1
ATOM 3311 N N . LEU B 1 74 ? -17.859 8.18 5.312 1 96.75 74 LEU B N 1
ATOM 3312 C CA . LEU B 1 74 ? -17.203 7.516 4.188 1 96.75 74 LEU B CA 1
ATOM 3313 C C . LEU B 1 74 ? -15.859 8.156 3.887 1 96.75 74 LEU B C 1
ATOM 3315 O O . LEU B 1 74 ? -14.867 7.449 3.693 1 96.75 74 LEU B O 1
ATOM 3319 N N . ALA B 1 75 ? -15.781 9.43 3.846 1 98.25 75 ALA B N 1
ATOM 3320 C CA . ALA B 1 75 ? -14.531 10.133 3.559 1 98.25 75 ALA B CA 1
ATOM 3321 C C . ALA B 1 75 ? -13.484 9.844 4.633 1 98.25 75 ALA B C 1
ATOM 3323 O O . ALA B 1 75 ? -12.32 9.555 4.316 1 98.25 75 ALA B O 1
ATOM 3324 N N . LEU B 1 76 ? -13.953 9.945 5.859 1 98.44 76 LEU B N 1
ATOM 3325 C CA . LEU B 1 76 ? -13.039 9.672 6.961 1 98.44 76 LEU B CA 1
ATOM 3326 C C . LEU B 1 76 ? -12.492 8.25 6.879 1 98.44 76 LEU B C 1
ATOM 3328 O O . LEU B 1 76 ? -11.312 8.016 7.152 1 98.44 76 LEU B O 1
ATOM 3332 N N . ARG B 1 77 ? -13.352 7.332 6.523 1 97.69 77 ARG B N 1
ATOM 3333 C CA . ARG B 1 77 ? -12.922 5.945 6.395 1 97.69 77 ARG B CA 1
ATOM 3334 C C . ARG B 1 77 ? -11.852 5.797 5.324 1 97.69 77 ARG B C 1
ATOM 3336 O O . ARG B 1 77 ? -10.852 5.102 5.527 1 97.69 77 ARG B O 1
ATOM 3343 N N . PHE B 1 78 ? -12.062 6.457 4.258 1 98.06 78 PHE B N 1
ATOM 3344 C CA . PHE B 1 78 ? -11.078 6.422 3.182 1 98.06 78 PHE B CA 1
ATOM 3345 C C . PHE B 1 78 ? -9.758 7.043 3.631 1 98.06 78 PHE B C 1
ATOM 3347 O O . PHE B 1 78 ? -8.688 6.473 3.406 1 98.06 78 PHE B O 1
ATOM 3354 N N . PHE B 1 79 ? -9.844 8.18 4.234 1 98.5 79 PHE B N 1
ATOM 3355 C CA . PHE B 1 79 ? -8.641 8.852 4.695 1 98.5 79 PHE B CA 1
ATOM 3356 C C . PHE B 1 79 ? -7.883 7.98 5.695 1 98.5 79 PHE B C 1
ATOM 3358 O O . PHE B 1 79 ? -6.652 7.914 5.66 1 98.5 79 PHE B O 1
ATOM 3365 N N . ALA B 1 80 ? -8.633 7.398 6.602 1 97.31 80 ALA B N 1
ATOM 3366 C CA . ALA B 1 80 ? -8.039 6.609 7.68 1 97.31 80 ALA B CA 1
ATOM 3367 C C . ALA B 1 80 ? -7.305 5.391 7.133 1 97.31 80 ALA B C 1
ATOM 3369 O O . ALA B 1 80 ? -6.336 4.922 7.73 1 97.31 80 ALA B O 1
ATOM 3370 N N . THR B 1 81 ? -7.719 4.898 5.992 1 95.19 81 THR B N 1
ATOM 3371 C CA . THR B 1 81 ? -7.227 3.584 5.59 1 95.19 81 THR B CA 1
ATOM 3372 C C . THR B 1 81 ? -6.426 3.68 4.293 1 95.19 81 THR B C 1
ATOM 3374 O O . THR B 1 81 ? -5.516 2.881 4.059 1 95.19 81 THR B O 1
ATOM 3377 N N . GLY B 1 82 ? -6.812 4.57 3.412 1 94.25 82 GLY B N 1
ATOM 3378 C CA . GLY B 1 82 ? -6.184 4.656 2.104 1 94.25 82 GLY B CA 1
ATOM 3379 C C . GLY B 1 82 ? -6.484 3.463 1.218 1 94.25 82 GLY B C 1
ATOM 3380 O O . GLY B 1 82 ? -5.754 3.193 0.261 1 94.25 82 GLY B O 1
ATOM 3381 N N . CYS B 1 83 ? -7.492 2.695 1.514 1 93.44 83 CYS B N 1
ATOM 3382 C CA . CYS B 1 83 ? -7.887 1.526 0.738 1 93.44 83 CYS B CA 1
ATOM 3383 C C . CYS B 1 83 ? -8.562 1.938 -0.564 1 93.44 83 CYS B C 1
ATOM 3385 O O . CYS B 1 83 ? -8.688 3.129 -0.852 1 93.44 83 CYS B O 1
ATOM 3387 N N . PHE B 1 84 ? -8.875 0.955 -1.369 1 92.81 84 PHE B N 1
ATOM 3388 C CA . PHE B 1 84 ? -9.617 1.244 -2.59 1 92.81 84 PHE B CA 1
ATOM 3389 C C . PHE B 1 84 ? -10.945 1.921 -2.266 1 92.81 84 PHE B C 1
ATOM 3391 O O . PHE B 1 84 ? -11.602 1.58 -1.277 1 92.81 84 PHE B O 1
ATOM 3398 N N . ILE B 1 85 ? -11.32 2.852 -3.115 1 94.62 85 ILE B N 1
ATOM 3399 C CA . ILE B 1 85 ? -12.578 3.566 -2.924 1 94.62 85 ILE B CA 1
ATOM 3400 C C . ILE B 1 85 ? -13.727 2.566 -2.803 1 94.62 85 ILE B C 1
ATOM 3402 O O . ILE B 1 85 ? -14.609 2.727 -1.958 1 94.62 85 ILE B O 1
ATOM 3406 N N . ASN B 1 86 ? -13.648 1.573 -3.619 1 92.88 86 ASN B N 1
ATOM 3407 C CA . ASN B 1 86 ? -14.656 0.519 -3.611 1 92.88 86 ASN B CA 1
ATOM 3408 C C . ASN B 1 86 ? -14.727 -0.18 -2.258 1 92.88 86 ASN B C 1
ATOM 3410 O O . ASN B 1 86 ? -15.805 -0.589 -1.821 1 92.88 86 ASN B O 1
ATOM 3414 N N . THR B 1 87 ? -13.672 -0.308 -1.57 1 93.69 87 THR B N 1
ATOM 3415 C CA . THR B 1 87 ? -13.602 -0.945 -0.26 1 93.69 87 THR B CA 1
ATOM 3416 C C . THR B 1 87 ? -14.102 -0 0.829 1 93.69 87 THR B C 1
ATOM 3418 O O . THR B 1 87 ? -14.844 -0.41 1.718 1 93.69 87 THR B O 1
ATOM 3421 N N . ALA B 1 88 ? -13.672 1.218 0.733 1 94.56 88 ALA B N 1
ATOM 3422 C CA . ALA B 1 88 ? -14.172 2.201 1.69 1 94.56 88 ALA B CA 1
ATOM 3423 C C . ALA B 1 88 ? -15.688 2.326 1.607 1 94.56 88 ALA B C 1
ATOM 3425 O O . ALA B 1 88 ? -16.359 2.539 2.621 1 94.56 88 ALA B O 1
ATOM 3426 N N . ALA B 1 89 ? -16.203 2.16 0.439 1 93.12 89 ALA B N 1
ATOM 3427 C CA . ALA B 1 89 ? -17.641 2.312 0.179 1 93.12 89 ALA B CA 1
ATOM 3428 C C . ALA B 1 89 ? -18.438 1.24 0.906 1 93.12 89 ALA B C 1
ATOM 3430 O O . ALA B 1 89 ? -19.641 1.406 1.135 1 93.12 89 ALA B O 1
ATOM 3431 N N . ASP B 1 90 ? -17.828 0.122 1.264 1 90.44 90 ASP B N 1
ATOM 3432 C CA . ASP B 1 90 ? -18.516 -0.963 1.961 1 90.44 90 ASP B CA 1
ATOM 3433 C C . ASP B 1 90 ? -19.078 -0.488 3.299 1 90.44 90 ASP B C 1
ATOM 3435 O O . ASP B 1 90 ? -20.047 -1.058 3.809 1 90.44 90 ASP B O 1
ATOM 3439 N N . LEU B 1 91 ? -18.453 0.575 3.822 1 90.12 91 LEU B N 1
ATOM 3440 C CA . LEU B 1 91 ? -18.875 1.072 5.125 1 90.12 91 LEU B CA 1
ATOM 3441 C C . LEU B 1 91 ? -20.344 1.474 5.098 1 90.12 91 LEU B C 1
ATOM 3443 O O . LEU B 1 91 ? -21.078 1.251 6.066 1 90.12 91 LEU B O 1
ATOM 3447 N N . ILE B 1 92 ? -20.797 2.084 3.953 1 88.38 92 ILE B N 1
ATOM 3448 C CA . ILE B 1 92 ? -22.156 2.58 3.9 1 88.38 92 ILE B CA 1
ATOM 3449 C C . ILE B 1 92 ? -22.922 1.891 2.766 1 88.38 92 ILE B C 1
ATOM 3451 O O . ILE B 1 92 ? -24.047 2.258 2.455 1 88.38 92 ILE B O 1
ATOM 3455 N N . GLY B 1 93 ? -22.266 0.958 2.105 1 86.5 93 GLY B N 1
ATOM 3456 C CA . GLY B 1 93 ? -22.922 0.142 1.099 1 86.5 93 GLY B CA 1
ATOM 3457 C C . GLY B 1 93 ? -23.234 0.9 -0.179 1 86.5 93 GLY B C 1
ATOM 3458 O O . GLY B 1 93 ? -24.312 0.764 -0.743 1 86.5 93 GLY B O 1
ATOM 3459 N N . GLU B 1 94 ? -22.375 1.8 -0.588 1 87.88 94 GLU B N 1
ATOM 3460 C CA . GLU B 1 94 ? -22.562 2.592 -1.8 1 87.88 94 GLU B CA 1
ATOM 3461 C C . GLU B 1 94 ? -21.641 2.113 -2.922 1 87.88 94 GLU B C 1
ATOM 3463 O O . GLU B 1 94 ? -20.703 1.368 -2.68 1 87.88 94 GLU B O 1
ATOM 3468 N N . HIS B 1 95 ? -22.031 2.496 -4.078 1 89.81 95 HIS B N 1
ATOM 3469 C CA . HIS B 1 95 ? -21.203 2.193 -5.242 1 89.81 95 HIS B CA 1
ATOM 3470 C C . HIS B 1 95 ? -19.953 3.053 -5.262 1 89.81 95 HIS B C 1
ATOM 3472 O O . HIS B 1 95 ? -19.938 4.164 -4.727 1 89.81 95 HIS B O 1
ATOM 3478 N N . LYS B 1 96 ? -18.906 2.568 -5.906 1 92.38 96 LYS B N 1
ATOM 3479 C CA . LYS B 1 96 ? -17.594 3.229 -5.934 1 92.38 96 LYS B CA 1
ATOM 3480 C C . LYS B 1 96 ? -17.703 4.605 -6.582 1 92.38 96 LYS B C 1
ATOM 3482 O O . LYS B 1 96 ? -16.984 5.535 -6.184 1 92.38 96 LYS B O 1
ATOM 3487 N N . SER B 1 97 ? -18.531 4.734 -7.633 1 93 97 SER B N 1
ATOM 3488 C CA . SER B 1 97 ? -18.656 6.023 -8.305 1 93 97 SER B CA 1
ATOM 3489 C C . SER B 1 97 ? -19.219 7.086 -7.367 1 93 97 SER B C 1
ATOM 3491 O O . SER B 1 97 ? -18.719 8.211 -7.332 1 93 97 SER B O 1
ATOM 3493 N N . THR B 1 98 ? -20.234 6.664 -6.629 1 92.94 98 THR B N 1
ATOM 3494 C CA . THR B 1 98 ? -20.812 7.57 -5.641 1 92.94 98 THR B CA 1
ATOM 3495 C C . THR B 1 98 ? -19.812 7.875 -4.531 1 92.94 98 THR B C 1
ATOM 3497 O O . THR B 1 98 ? -19.672 9.023 -4.113 1 92.94 98 THR B O 1
ATOM 3500 N N . ALA B 1 99 ? -19.156 6.84 -4.117 1 95.06 99 ALA B N 1
ATOM 3501 C CA . ALA B 1 99 ? -18.141 7.004 -3.072 1 95.06 99 ALA B CA 1
ATOM 3502 C C . ALA B 1 99 ? -17.047 7.977 -3.51 1 95.06 99 ALA B C 1
ATOM 3504 O O . ALA B 1 99 ? -16.625 8.836 -2.732 1 95.06 99 ALA B O 1
ATOM 3505 N N . SER B 1 100 ? -16.594 7.848 -4.699 1 95.88 100 SER B N 1
ATOM 3506 C CA . SER B 1 100 ? -15.555 8.727 -5.234 1 95.88 100 SER B CA 1
ATOM 3507 C C . SER B 1 100 ? -16 10.18 -5.219 1 95.88 100 SER B C 1
ATOM 3509 O O . SER B 1 100 ? -15.234 11.062 -4.828 1 95.88 100 SER B O 1
ATOM 3511 N N . ARG B 1 101 ? -17.219 10.398 -5.555 1 94.88 101 ARG B N 1
ATOM 3512 C CA . ARG B 1 101 ? -17.75 11.75 -5.566 1 94.88 101 ARG B CA 1
ATOM 3513 C C . ARG B 1 101 ? -17.844 12.312 -4.152 1 94.88 101 ARG B C 1
ATOM 3515 O O . ARG B 1 101 ? -17.531 13.484 -3.926 1 94.88 101 ARG B O 1
ATOM 3522 N N . ILE B 1 102 ? -18.297 11.508 -3.316 1 94.75 102 ILE B N 1
ATOM 3523 C CA . ILE B 1 102 ? -18.438 11.922 -1.926 1 94.75 102 ILE B CA 1
ATOM 3524 C C . ILE B 1 102 ? -17.078 12.297 -1.351 1 94.75 102 ILE B C 1
ATOM 3526 O O . ILE B 1 102 ? -16.922 13.359 -0.745 1 94.75 102 ILE B O 1
ATOM 3530 N N . ILE B 1 103 ? -16.094 11.438 -1.521 1 97.38 103 ILE B N 1
ATOM 3531 C CA . ILE B 1 103 ? -14.75 11.672 -1.004 1 97.38 103 ILE B CA 1
ATOM 3532 C C . ILE B 1 103 ? -14.203 12.969 -1.577 1 97.38 103 ILE B C 1
ATOM 3534 O O . ILE B 1 103 ? -13.617 13.781 -0.85 1 97.38 103 ILE B O 1
ATOM 3538 N N . HIS B 1 104 ? -14.453 13.172 -2.838 1 96.5 104 HIS B N 1
ATOM 3539 C CA . HIS B 1 104 ? -13.992 14.383 -3.5 1 96.5 104 HIS B CA 1
ATOM 3540 C C . HIS B 1 104 ? -14.648 15.625 -2.9 1 96.5 104 HIS B C 1
ATOM 3542 O O . HIS B 1 104 ? -13.977 16.609 -2.609 1 96.5 104 HIS B O 1
ATOM 3548 N N . ARG B 1 105 ? -15.898 15.562 -2.68 1 96 105 ARG B N 1
ATOM 3549 C CA . ARG B 1 105 ? -16.641 16.703 -2.148 1 96 105 ARG B CA 1
ATOM 3550 C C . ARG B 1 105 ? -16.188 17.031 -0.731 1 96 105 ARG B C 1
ATOM 3552 O O . ARG B 1 105 ? -15.977 18.203 -0.404 1 96 105 ARG B O 1
ATOM 3559 N N . VAL B 1 106 ? -16.094 16.062 0.025 1 97.75 106 VAL B N 1
ATOM 3560 C CA . VAL B 1 106 ? -15.672 16.281 1.407 1 97.75 106 VAL B CA 1
ATOM 3561 C C . VAL B 1 106 ? -14.25 16.828 1.441 1 97.75 106 VAL B C 1
ATOM 3563 O O . VAL B 1 106 ? -13.953 17.766 2.188 1 97.75 106 VAL B O 1
ATOM 3566 N N . ALA B 1 107 ? -13.344 16.234 0.648 1 98.12 107 ALA B N 1
ATOM 3567 C CA . ALA B 1 107 ? -11.961 16.703 0.587 1 98.12 107 ALA B CA 1
ATOM 3568 C C . ALA B 1 107 ? -11.891 18.172 0.176 1 98.12 107 ALA B C 1
ATOM 3570 O O . ALA B 1 107 ? -11.156 18.953 0.782 1 98.12 107 ALA B O 1
ATOM 3571 N N . CYS B 1 108 ? -12.688 18.547 -0.761 1 96.81 108 CYS B N 1
ATOM 3572 C CA . CYS B 1 108 ? -12.703 19.922 -1.236 1 96.81 108 CYS B CA 1
ATOM 3573 C C . CYS B 1 108 ? -13.227 20.859 -0.157 1 96.81 108 CYS B C 1
ATOM 3575 O O . CYS B 1 108 ? -12.664 21.938 0.055 1 96.81 108 CYS B O 1
ATOM 3577 N N . ALA B 1 109 ? -14.266 20.453 0.453 1 97.06 109 ALA B N 1
ATOM 3578 C CA . ALA B 1 109 ? -14.844 21.281 1.511 1 97.06 109 ALA B CA 1
ATOM 3579 C C . ALA B 1 109 ? -13.844 21.516 2.637 1 97.06 109 ALA B C 1
ATOM 3581 O O . ALA B 1 109 ? -13.734 22.625 3.16 1 97.06 109 ALA B O 1
ATOM 3582 N N . LEU B 1 110 ? -13.164 20.5 2.969 1 97.75 110 LEU B N 1
ATOM 3583 C CA . LEU B 1 110 ? -12.195 20.594 4.051 1 97.75 110 LEU B CA 1
ATOM 3584 C C . LEU B 1 110 ? -10.961 21.375 3.609 1 97.75 110 LEU B C 1
ATOM 3586 O O . LEU B 1 110 ? -10.391 22.141 4.387 1 97.75 110 LEU B O 1
ATOM 3590 N N . SER B 1 111 ? -10.531 21.125 2.371 1 96.38 111 SER B N 1
ATOM 3591 C CA . SER B 1 111 ? -9.328 21.781 1.858 1 96.38 111 SER B CA 1
ATOM 3592 C C . SER B 1 111 ? -9.445 23.297 1.935 1 96.38 111 SER B C 1
ATOM 3594 O O . SER B 1 111 ? -8.445 24 2.102 1 96.38 111 SER B O 1
ATOM 3596 N N . GLY B 1 112 ? -10.625 23.844 1.86 1 93.31 112 GLY B N 1
ATOM 3597 C CA . GLY B 1 112 ? -10.875 25.266 1.957 1 93.31 112 GLY B CA 1
ATOM 3598 C C . GLY B 1 112 ? -10.656 25.812 3.354 1 93.31 112 GLY B C 1
ATOM 3599 O O . GLY B 1 112 ? -10.609 27.031 3.545 1 93.31 112 GLY B O 1
ATOM 3600 N N . ARG B 1 113 ? -10.422 24.953 4.246 1 95.31 113 ARG B N 1
ATOM 3601 C CA . ARG B 1 113 ? -10.266 25.359 5.637 1 95.31 113 ARG B CA 1
ATOM 3602 C C . ARG B 1 113 ? -8.836 25.156 6.113 1 95.31 113 ARG B C 1
ATOM 3604 O O . ARG B 1 113 ? -8.586 24.984 7.309 1 95.31 113 ARG B O 1
ATOM 3611 N N . LEU B 1 114 ? -7.898 25.094 5.219 1 96 114 LEU B N 1
ATOM 3612 C CA . LEU B 1 114 ? -6.488 24.953 5.559 1 96 114 LEU B CA 1
ATOM 3613 C C . LEU B 1 114 ? -6.043 26.047 6.512 1 96 114 LEU B C 1
ATOM 3615 O O . LEU B 1 114 ? -6.441 27.203 6.359 1 96 114 LEU B O 1
ATOM 3619 N N . PRO B 1 115 ? -5.207 25.703 7.41 1 94.69 115 PRO B N 1
ATOM 3620 C CA . PRO B 1 115 ? -4.777 26.719 8.375 1 94.69 115 PRO B CA 1
ATOM 3621 C C . PRO B 1 115 ? -3.965 27.844 7.738 1 94.69 115 PRO B C 1
ATOM 3623 O O . PRO B 1 115 ? -3.178 27.594 6.824 1 94.69 115 PRO B O 1
ATOM 3626 N N . LEU B 1 116 ? -4.191 28.938 8.281 1 92.38 116 LEU B N 1
ATOM 3627 C CA . LEU B 1 116 ? -3.379 30.094 7.93 1 92.38 116 LEU B CA 1
ATOM 3628 C C . LEU B 1 116 ? -2.326 30.359 9 1 92.38 116 LEU B C 1
ATOM 3630 O O . LEU B 1 116 ? -2.602 30.25 10.195 1 92.38 116 LEU B O 1
ATOM 3634 N N . TYR B 1 117 ? -1.181 30.672 8.531 1 96.06 117 TYR B N 1
ATOM 3635 C CA . TYR B 1 117 ? -0.098 30.953 9.469 1 96.06 117 TYR B CA 1
ATOM 3636 C C . TYR B 1 117 ? -0.47 32.094 10.391 1 96.06 117 TYR B C 1
ATOM 3638 O O . TYR B 1 117 ? -0.989 33.125 9.945 1 96.06 117 TYR B O 1
ATOM 3646 N N . PRO B 1 118 ? -0.245 31.984 11.656 1 94.69 118 PRO B N 1
ATOM 3647 C CA . PRO B 1 118 ? -0.616 33.031 12.594 1 94.69 118 PRO B CA 1
ATOM 3648 C C . PRO B 1 118 ? 0.183 34.312 12.391 1 94.69 118 PRO B C 1
ATOM 3650 O O . PRO B 1 118 ? 1.392 34.281 12.148 1 94.69 118 PRO B O 1
ATOM 3653 N N . THR B 1 119 ? -0.48 35.406 12.508 1 92.19 119 THR B N 1
ATOM 3654 C CA . THR B 1 119 ? 0.179 36.719 12.328 1 92.19 119 THR B CA 1
ATOM 3655 C C . THR B 1 119 ? 0.087 37.562 13.602 1 92.19 119 THR B C 1
ATOM 3657 O O . THR B 1 119 ? 0.79 38.562 13.742 1 92.19 119 THR B O 1
ATOM 3660 N N . ASP B 1 120 ? -0.753 37.125 14.453 1 92.5 120 ASP B N 1
ATOM 3661 C CA . ASP B 1 120 ? -0.932 37.906 15.68 1 92.5 120 ASP B CA 1
ATOM 3662 C C . ASP B 1 120 ? 0.215 37.656 16.656 1 92.5 120 ASP B C 1
ATOM 3664 O O . ASP B 1 120 ? 0.639 36.5 16.844 1 92.5 120 ASP B O 1
ATOM 3668 N N . VAL B 1 121 ? 0.631 38.688 17.344 1 91.94 121 VAL B N 1
ATOM 3669 C CA . VAL B 1 121 ? 1.812 38.688 18.203 1 91.94 121 VAL B CA 1
ATOM 3670 C C . VAL B 1 121 ? 1.581 37.781 19.406 1 91.94 121 VAL B C 1
ATOM 3672 O O . VAL B 1 121 ? 2.486 37.062 19.828 1 91.94 121 VAL B O 1
ATOM 3675 N N . SER B 1 122 ? 0.458 37.812 19.953 1 94.81 122 SER B N 1
ATOM 3676 C CA . SER B 1 122 ? 0.157 37.031 21.125 1 94.81 122 SER B CA 1
ATOM 3677 C C . SER B 1 122 ? 0.318 35.531 20.844 1 94.81 122 SER B C 1
ATOM 3679 O O . SER B 1 122 ? 0.926 34.812 21.641 1 94.81 122 SER B O 1
ATOM 3681 N N . THR B 1 123 ? -0.263 35.062 19.703 1 94.69 123 THR B N 1
ATOM 3682 C CA . THR B 1 123 ? -0.15 33.688 19.312 1 94.69 123 THR B CA 1
ATOM 3683 C C . THR B 1 123 ? 1.306 33.312 19.047 1 94.69 123 THR B C 1
ATOM 3685 O O . THR B 1 123 ? 1.771 32.25 19.469 1 94.69 123 THR B O 1
ATOM 3688 N N . LEU B 1 124 ? 2.018 34.125 18.391 1 95.62 124 LEU B N 1
ATOM 3689 C CA . LEU B 1 124 ? 3.41 33.875 18.062 1 95.62 124 LEU B CA 1
ATOM 3690 C C . LEU B 1 124 ? 4.27 33.781 19.312 1 95.62 124 LEU B C 1
ATOM 3692 O O . LEU B 1 124 ? 5.184 32.969 19.391 1 95.62 124 LEU B O 1
ATOM 3696 N N . ASN B 1 125 ? 3.994 34.625 20.266 1 96.06 125 ASN B N 1
ATOM 3697 C CA . ASN B 1 125 ? 4.738 34.594 21.516 1 96.06 125 ASN B CA 1
ATOM 3698 C C . ASN B 1 125 ? 4.523 33.281 22.25 1 96.06 125 ASN B C 1
ATOM 3700 O O . ASN B 1 125 ? 5.453 32.719 22.859 1 96.06 125 ASN B O 1
ATOM 3704 N N . LYS B 1 126 ? 3.328 32.875 22.188 1 96.75 126 LYS B N 1
ATOM 3705 C CA . LYS B 1 126 ? 3.041 31.594 22.797 1 96.75 126 LYS B CA 1
ATOM 3706 C C . LYS B 1 126 ? 3.799 30.469 22.094 1 96.75 126 LYS B C 1
ATOM 3708 O O . LYS B 1 126 ? 4.348 29.578 22.75 1 96.75 126 LYS B O 1
ATOM 3713 N N . VAL B 1 127 ? 3.768 30.469 20.781 1 97.62 127 VAL B N 1
ATOM 3714 C CA . VAL B 1 127 ? 4.484 29.469 20 1 97.62 127 VAL B CA 1
ATOM 3715 C C . VAL B 1 127 ? 5.973 29.516 20.344 1 97.62 127 VAL B C 1
ATOM 3717 O O . VAL B 1 127 ? 6.598 28.469 20.531 1 97.62 127 VAL B O 1
ATOM 3720 N N . LYS B 1 128 ? 6.578 30.703 20.469 1 97.75 128 LYS B N 1
ATOM 3721 C CA . LYS B 1 128 ? 7.984 30.875 20.828 1 97.75 128 LYS B CA 1
ATOM 3722 C C . LYS B 1 128 ? 8.289 30.234 22.172 1 97.75 128 LYS B C 1
ATOM 3724 O O . LYS B 1 128 ? 9.297 29.531 22.328 1 97.75 128 LYS B O 1
ATOM 3729 N N . ALA B 1 129 ? 7.402 30.531 23.047 1 97.81 129 ALA B N 1
ATOM 3730 C CA . ALA B 1 129 ? 7.598 30 24.391 1 97.81 129 ALA B CA 1
ATOM 3731 C C . ALA B 1 129 ? 7.57 28.469 24.391 1 97.81 129 ALA B C 1
ATOM 3733 O O . ALA B 1 129 ? 8.383 27.828 25.062 1 97.81 129 ALA B O 1
ATOM 3734 N N . ASP B 1 130 ? 6.57 27.969 23.688 1 98 130 ASP B N 1
ATOM 3735 C CA . ASP B 1 130 ? 6.441 26.516 23.625 1 98 130 ASP B CA 1
ATOM 3736 C C . ASP B 1 130 ? 7.691 25.875 23.016 1 98 130 ASP B C 1
ATOM 3738 O O . ASP B 1 130 ? 8.164 24.844 23.484 1 98 130 ASP B O 1
ATOM 3742 N N . PHE B 1 131 ? 8.242 26.422 21.953 1 98.12 131 PHE B N 1
ATOM 3743 C CA . PHE B 1 131 ? 9.445 25.891 21.328 1 98.12 131 PHE B CA 1
ATOM 3744 C C . PHE B 1 131 ? 10.641 26.016 22.25 1 98.12 131 PHE B C 1
ATOM 3746 O O . PHE B 1 131 ? 11.477 25.125 22.328 1 98.12 131 PHE B O 1
ATOM 3753 N N . PHE B 1 132 ? 10.719 27.172 22.938 1 97.56 132 PHE B N 1
ATOM 3754 C CA . PHE B 1 132 ? 11.836 27.406 23.844 1 97.56 132 PHE B CA 1
ATOM 3755 C C . PHE B 1 132 ? 11.898 26.328 24.922 1 97.56 132 PHE B C 1
ATOM 3757 O O . PHE B 1 132 ? 12.992 25.922 25.344 1 97.56 132 PHE B O 1
ATOM 3764 N N . ASN B 1 133 ? 10.805 25.875 25.297 1 97.31 133 ASN B N 1
ATOM 3765 C CA . ASN B 1 133 ? 10.703 24.891 26.359 1 97.31 133 ASN B CA 1
ATOM 3766 C C . ASN B 1 133 ? 11.25 23.531 25.906 1 97.31 133 ASN B C 1
ATOM 3768 O O . ASN B 1 133 ? 11.508 22.656 26.734 1 97.31 133 ASN B O 1
ATOM 3772 N N . ILE B 1 134 ? 11.391 23.297 24.641 1 97.12 134 ILE B N 1
ATOM 3773 C CA . ILE B 1 134 ? 11.875 22.016 24.156 1 97.12 134 ILE B CA 1
ATOM 3774 C C . ILE B 1 134 ? 13.375 21.891 24.406 1 97.12 134 ILE B C 1
ATOM 3776 O O . ILE B 1 134 ? 13.82 20.938 25.062 1 97.12 134 ILE B O 1
ATOM 3780 N N . ALA B 1 135 ? 14.148 22.859 23.906 1 96.75 135 ALA B N 1
ATOM 3781 C CA . ALA B 1 135 ? 15.602 22.734 24.031 1 96.75 135 ALA B CA 1
ATOM 3782 C C . ALA B 1 135 ? 16.25 24.109 24.156 1 96.75 135 ALA B C 1
ATOM 3784 O O . ALA B 1 135 ? 17.422 24.297 23.781 1 96.75 135 ALA B O 1
ATOM 3785 N N . GLY B 1 136 ? 15.438 25.094 24.5 1 95.5 136 GLY B N 1
ATOM 3786 C CA . GLY B 1 136 ? 15.977 26.406 24.812 1 95.5 136 GLY B CA 1
ATOM 3787 C C . GLY B 1 136 ? 16.297 27.234 23.578 1 95.5 136 GLY B C 1
ATOM 3788 O O . GLY B 1 136 ? 17.078 28.188 23.641 1 95.5 136 GLY B O 1
ATOM 3789 N N . PHE B 1 137 ? 15.867 26.906 22.438 1 96.5 137 PHE B N 1
ATOM 3790 C CA . PHE B 1 137 ? 16.094 27.656 21.219 1 96.5 137 PHE B CA 1
ATOM 3791 C C . PHE B 1 137 ? 15.203 28.891 21.156 1 96.5 137 PHE B C 1
ATOM 3793 O O . PHE B 1 137 ? 13.977 28.781 21.188 1 96.5 137 PHE B O 1
ATOM 3800 N N . PRO B 1 138 ? 15.797 30.031 21.031 1 95.62 138 PRO B N 1
ATOM 3801 C CA . PRO B 1 138 ? 14.992 31.25 21.172 1 95.62 138 PRO B CA 1
ATOM 3802 C C . PRO B 1 138 ? 14.25 31.625 19.891 1 95.62 138 PRO B C 1
ATOM 3804 O O . PRO B 1 138 ? 14.719 31.328 18.797 1 95.62 138 PRO B O 1
ATOM 3807 N N . ASN B 1 139 ? 13.133 32.219 20.031 1 96.5 139 ASN B N 1
ATOM 3808 C CA . ASN B 1 139 ? 12.375 32.969 19.047 1 96.5 139 ASN B CA 1
ATOM 3809 C C . ASN B 1 139 ? 11.922 32.094 17.891 1 96.5 139 ASN B C 1
ATOM 3811 O O . ASN B 1 139 ? 11.773 32.562 16.766 1 96.5 139 ASN B O 1
ATOM 3815 N N . VAL B 1 140 ? 11.781 30.812 18.156 1 98.38 140 VAL B N 1
ATOM 3816 C CA . VAL B 1 140 ? 11.32 29.906 17.109 1 98.38 140 VAL B CA 1
ATOM 3817 C C . VAL B 1 140 ? 9.805 30.016 16.969 1 98.38 140 VAL B C 1
ATOM 3819 O O . VAL B 1 140 ? 9.07 29.969 17.953 1 98.38 140 VAL B O 1
ATOM 3822 N N . VAL B 1 141 ? 9.359 30.141 15.734 1 98.31 141 VAL B N 1
ATOM 3823 C CA . VAL B 1 141 ? 7.93 30.297 15.508 1 98.31 141 VAL B CA 1
ATOM 3824 C C . VAL B 1 141 ? 7.426 29.172 14.602 1 98.31 141 VAL B C 1
ATOM 3826 O O . VAL B 1 141 ? 6.293 29.203 14.117 1 98.31 141 VAL B O 1
ATOM 3829 N N . GLY B 1 142 ? 8.211 28.188 14.305 1 98.5 142 GLY B N 1
ATOM 3830 C CA . GLY B 1 142 ? 7.793 27.031 13.523 1 98.5 142 GLY B CA 1
ATOM 3831 C C . GLY B 1 142 ? 8.953 26.156 13.07 1 98.5 142 GLY B C 1
ATOM 3832 O O . GLY B 1 142 ? 10.094 26.641 12.992 1 98.5 142 GLY B O 1
ATOM 3833 N N . ALA B 1 143 ? 8.734 24.922 12.859 1 98.69 143 ALA B N 1
ATOM 3834 C CA . ALA B 1 143 ? 9.656 24 12.195 1 98.69 143 ALA B CA 1
ATOM 3835 C C . ALA B 1 143 ? 9.148 23.625 10.805 1 98.69 143 ALA B C 1
ATOM 3837 O O . ALA B 1 143 ? 7.98 23.281 10.633 1 98.69 143 ALA B O 1
ATOM 3838 N N . ILE B 1 144 ? 10 23.734 9.828 1 98.38 144 ILE B N 1
ATOM 3839 C CA . ILE B 1 144 ? 9.602 23.547 8.438 1 98.38 144 ILE B CA 1
ATOM 3840 C C . ILE B 1 144 ? 10.273 22.297 7.871 1 98.38 144 ILE B C 1
ATOM 3842 O O . ILE B 1 144 ? 11.43 22 8.195 1 98.38 144 ILE B O 1
ATOM 3846 N N . ASP B 1 145 ? 9.609 21.531 7.086 1 97.56 145 ASP B N 1
ATOM 3847 C CA . ASP B 1 145 ? 10.148 20.391 6.363 1 97.56 145 ASP B CA 1
ATOM 3848 C C . ASP B 1 145 ? 9.219 19.969 5.23 1 97.56 145 ASP B C 1
ATOM 3850 O O . ASP B 1 145 ? 8.117 20.5 5.094 1 97.56 145 ASP B O 1
ATOM 3854 N N . GLY B 1 146 ? 9.727 19.156 4.402 1 96.75 146 GLY B N 1
ATOM 3855 C CA . GLY B 1 146 ? 8.938 18.531 3.344 1 96.75 146 GLY B CA 1
ATOM 3856 C C . GLY B 1 146 ? 8.648 17.062 3.588 1 96.75 146 GLY B C 1
ATOM 3857 O O . GLY B 1 146 ? 9.359 16.406 4.352 1 96.75 146 GLY B O 1
ATOM 3858 N N . THR B 1 147 ? 7.59 16.594 3.023 1 96.75 147 THR B N 1
ATOM 3859 C CA . THR B 1 147 ? 7.262 15.172 3.031 1 96.75 147 THR B CA 1
ATOM 3860 C C . THR B 1 147 ? 6.629 14.758 1.708 1 96.75 147 THR B C 1
ATOM 3862 O O . THR B 1 147 ? 5.91 15.539 1.083 1 96.75 147 THR B O 1
ATOM 3865 N N . HIS B 1 148 ? 6.91 13.547 1.292 1 96.88 148 HIS B N 1
ATOM 3866 C CA . HIS B 1 148 ? 6.406 13.047 0.017 1 96.88 148 HIS B CA 1
ATOM 3867 C C . HIS B 1 148 ? 5.207 12.125 0.22 1 96.88 148 HIS B C 1
ATOM 3869 O O . HIS B 1 148 ? 5.234 11.242 1.084 1 96.88 148 HIS B O 1
ATOM 3875 N N . ILE B 1 149 ? 4.211 12.391 -0.518 1 97.62 149 ILE B N 1
ATOM 3876 C CA . ILE B 1 149 ? 3.037 11.523 -0.565 1 97.62 149 ILE B CA 1
ATOM 3877 C C . ILE B 1 149 ? 3.02 10.75 -1.88 1 97.62 149 ILE B C 1
ATOM 3879 O O . ILE B 1 149 ? 2.979 11.344 -2.959 1 97.62 149 ILE B O 1
ATOM 3883 N N . ARG B 1 150 ? 3.01 9.453 -1.777 1 96.31 150 ARG B N 1
ATOM 3884 C CA . ARG B 1 150 ? 3.115 8.578 -2.939 1 96.31 150 ARG B CA 1
ATOM 3885 C C . ARG B 1 150 ? 1.828 8.594 -3.758 1 96.31 150 ARG B C 1
ATOM 3887 O O . ARG B 1 150 ? 0.731 8.523 -3.201 1 96.31 150 ARG B O 1
ATOM 3894 N N . ILE B 1 151 ? 1.977 8.68 -5.094 1 95.75 151 ILE B N 1
ATOM 3895 C CA . ILE B 1 151 ? 0.823 8.648 -5.988 1 95.75 151 ILE B CA 1
ATOM 3896 C C . ILE B 1 151 ? 1.076 7.664 -7.125 1 95.75 151 ILE B C 1
ATOM 3898 O O . ILE B 1 151 ? 2.217 7.262 -7.363 1 95.75 151 ILE B O 1
ATOM 3902 N N . GLN B 1 152 ? -0.021 7.281 -7.684 1 92.12 152 GLN B N 1
ATOM 3903 C CA . GLN B 1 152 ? 0.093 6.52 -8.922 1 92.12 152 GLN B CA 1
ATOM 3904 C C . GLN B 1 152 ? 0.663 7.383 -10.047 1 92.12 152 GLN B C 1
ATOM 3906 O O . GLN B 1 152 ? 0.364 8.578 -10.133 1 92.12 152 GLN B O 1
ATOM 3911 N N . ALA B 1 153 ? 1.438 6.758 -10.883 1 91.44 153 ALA B N 1
ATOM 3912 C CA . ALA B 1 153 ? 2.023 7.484 -12.008 1 91.44 153 ALA B CA 1
ATOM 3913 C C . ALA B 1 153 ? 0.949 8.219 -12.797 1 91.44 153 ALA B C 1
ATOM 3915 O O . ALA B 1 153 ? 0.019 7.602 -13.32 1 91.44 153 ALA B O 1
ATOM 3916 N N . PRO B 1 154 ? 1.062 9.484 -12.836 1 90.44 154 PRO B N 1
ATOM 3917 C CA . PRO B 1 154 ? 0.077 10.234 -13.625 1 90.44 154 PRO B CA 1
ATOM 3918 C C . PRO B 1 154 ? 0.258 10.055 -15.125 1 90.44 154 PRO B C 1
ATOM 3920 O O . PRO B 1 154 ? 1.356 9.734 -15.586 1 90.44 154 PRO B O 1
ATOM 3923 N N . SER B 1 155 ? -0.804 10.258 -15.82 1 87.94 155 SER B N 1
ATOM 3924 C CA . SER B 1 155 ? -0.773 10.117 -17.266 1 87.94 155 SER B CA 1
ATOM 3925 C C . SER B 1 155 ? -0.117 11.328 -17.938 1 87.94 155 SER B C 1
ATOM 3927 O O . SER B 1 155 ? 0.5 11.203 -19 1 87.94 155 SER B O 1
ATOM 3929 N N . THR B 1 156 ? -0.235 12.438 -17.312 1 85.44 156 THR B N 1
ATOM 3930 C CA . THR B 1 156 ? 0.298 13.68 -17.844 1 85.44 156 THR B CA 1
ATOM 3931 C C . THR B 1 156 ? 1.507 14.148 -17.047 1 85.44 156 THR B C 1
ATOM 3933 O O . THR B 1 156 ? 1.464 14.18 -15.812 1 85.44 156 THR B O 1
ATOM 3936 N N . HIS B 1 157 ? 2.627 14.508 -17.688 1 89.06 157 HIS B N 1
ATOM 3937 C CA . HIS B 1 157 ? 3.84 15.047 -17.094 1 89.06 157 HIS B CA 1
ATOM 3938 C C . HIS B 1 157 ? 4.379 14.109 -16.016 1 89.06 157 HIS B C 1
ATOM 3940 O O . HIS B 1 157 ? 4.695 14.547 -14.906 1 89.06 157 HIS B O 1
ATOM 3946 N N . GLU B 1 158 ? 4.402 12.867 -16.281 1 88.5 158 GLU B N 1
ATOM 3947 C CA . GLU B 1 158 ? 4.762 11.82 -15.328 1 88.5 158 GLU B CA 1
ATOM 3948 C C . GLU B 1 158 ? 6.145 12.062 -14.727 1 88.5 158 GLU B C 1
ATOM 3950 O O . GLU B 1 158 ? 6.332 11.93 -13.516 1 88.5 158 GLU B O 1
ATOM 3955 N N . PRO B 1 159 ? 7.117 12.453 -15.477 1 88.5 159 PRO B N 1
ATOM 3956 C CA . PRO B 1 159 ? 8.461 12.594 -14.914 1 88.5 159 PRO B CA 1
ATOM 3957 C C . PRO B 1 159 ? 8.539 13.68 -13.836 1 88.5 159 PRO B C 1
ATOM 3959 O O . PRO B 1 159 ? 9.406 13.625 -12.969 1 88.5 159 PRO B O 1
ATOM 3962 N N . LEU B 1 160 ? 7.699 14.688 -13.938 1 92.31 160 LEU B N 1
ATOM 3963 C CA . LEU B 1 160 ? 7.672 15.766 -12.961 1 92.31 160 LEU B CA 1
ATOM 3964 C C . LEU B 1 160 ? 7.371 15.227 -11.57 1 92.31 160 LEU B C 1
ATOM 3966 O O . LEU B 1 160 ? 7.738 15.844 -10.562 1 92.31 160 LEU B O 1
ATOM 3970 N N . PHE B 1 161 ? 6.773 14.102 -11.602 1 94.44 161 PHE B N 1
ATOM 3971 C CA . PHE B 1 161 ? 6.305 13.602 -10.312 1 94.44 161 PHE B CA 1
ATOM 3972 C C . PHE B 1 161 ? 7.254 12.539 -9.766 1 94.44 161 PHE B C 1
ATOM 3974 O O . PHE B 1 161 ? 7.027 12 -8.68 1 94.44 161 PHE B O 1
ATOM 3981 N N . LEU B 1 162 ? 8.25 12.18 -10.398 1 93.62 162 LEU B N 1
ATOM 3982 C CA . LEU B 1 162 ? 9.266 11.242 -9.93 1 93.62 162 LEU B CA 1
ATOM 3983 C C . LEU B 1 162 ? 10.203 11.906 -8.93 1 93.62 162 LEU B C 1
ATOM 3985 O O . LEU B 1 162 ? 10.82 12.93 -9.234 1 93.62 162 LEU B O 1
ATOM 3989 N N . ASN B 1 163 ? 10.227 11.367 -7.754 1 92.25 163 ASN B N 1
ATOM 3990 C CA . ASN B 1 163 ? 11.117 11.938 -6.746 1 92.25 163 ASN B CA 1
ATOM 3991 C C . ASN B 1 163 ? 12.5 11.297 -6.789 1 92.25 163 ASN B C 1
ATOM 3993 O O . ASN B 1 163 ? 12.758 10.414 -7.613 1 92.25 163 ASN B O 1
ATOM 3997 N N . ARG B 1 164 ? 13.328 11.766 -5.953 1 86.31 164 ARG B N 1
ATOM 3998 C CA . ARG B 1 164 ? 14.719 11.328 -5.957 1 86.31 164 ARG B CA 1
ATOM 3999 C C . ARG B 1 164 ? 14.828 9.844 -5.617 1 86.31 164 ARG B C 1
ATOM 4001 O O . ARG B 1 164 ? 15.812 9.195 -5.98 1 86.31 164 ARG B O 1
ATOM 4008 N N . LYS B 1 165 ? 13.906 9.336 -4.934 1 87.06 165 LYS B N 1
ATOM 4009 C CA . LYS B 1 165 ? 13.93 7.938 -4.516 1 87.06 165 LYS B CA 1
ATOM 4010 C C . LYS B 1 165 ? 13.344 7.035 -5.598 1 87.06 165 LYS B C 1
ATOM 4012 O O . LYS B 1 165 ? 13.289 5.812 -5.434 1 87.06 165 LYS B O 1
ATOM 4017 N N . GLY B 1 166 ? 12.789 7.629 -6.66 1 88.31 166 GLY B N 1
ATOM 4018 C CA . GLY B 1 166 ? 12.406 6.84 -7.816 1 88.31 166 GLY B CA 1
ATOM 4019 C C . GLY B 1 166 ? 10.93 6.477 -7.832 1 88.31 166 GLY B C 1
ATOM 4020 O O . GLY B 1 166 ? 10.523 5.547 -8.531 1 88.31 166 GLY B O 1
ATOM 4021 N N . TYR B 1 167 ? 10.203 7.086 -6.996 1 90.88 167 TYR B N 1
ATOM 4022 C CA . TYR B 1 167 ? 8.773 6.836 -7.066 1 90.88 167 TYR B CA 1
ATOM 4023 C C . TYR B 1 167 ? 8 8.141 -7.273 1 90.88 167 TYR B C 1
ATOM 4025 O O . TYR B 1 167 ? 8.555 9.227 -7.094 1 90.88 167 TYR B O 1
ATOM 4033 N N . HIS B 1 168 ? 6.816 8.031 -7.73 1 95.56 168 HIS B N 1
ATOM 4034 C CA . HIS B 1 168 ? 5.988 9.195 -8.016 1 95.56 168 HIS B CA 1
ATOM 4035 C C . HIS B 1 168 ? 5.348 9.742 -6.742 1 95.56 168 HIS B C 1
ATOM 4037 O O . HIS B 1 168 ? 4.781 8.984 -5.953 1 95.56 168 HIS B O 1
ATOM 4043 N N . SER B 1 169 ? 5.414 11.07 -6.562 1 97.25 169 SER B N 1
ATOM 4044 C CA . SER B 1 169 ? 4.875 11.617 -5.324 1 97.25 169 SER B CA 1
ATOM 4045 C C . SER B 1 169 ? 4.508 13.086 -5.477 1 97.25 169 SER B C 1
ATOM 4047 O O . SER B 1 169 ? 4.809 13.703 -6.504 1 97.25 169 SER B O 1
ATOM 4049 N N . ILE B 1 170 ? 3.73 13.555 -4.555 1 97.12 170 ILE B N 1
ATOM 4050 C CA . ILE B 1 170 ? 3.523 14.969 -4.297 1 97.12 170 ILE B CA 1
ATOM 4051 C C . ILE B 1 170 ? 4.406 15.422 -3.137 1 97.12 170 ILE B C 1
ATOM 4053 O O . ILE B 1 170 ? 4.457 14.766 -2.096 1 97.12 170 ILE B O 1
ATOM 4057 N N . ASN B 1 171 ? 5.219 16.453 -3.371 1 97.44 171 ASN B N 1
ATOM 4058 C CA . ASN B 1 171 ? 6.035 17.016 -2.303 1 97.44 171 ASN B CA 1
ATOM 4059 C C . ASN B 1 171 ? 5.262 18.062 -1.508 1 97.44 171 ASN B C 1
ATOM 4061 O O . ASN B 1 171 ? 4.82 19.078 -2.064 1 97.44 171 ASN B O 1
ATOM 4065 N N . VAL B 1 172 ? 5.105 17.859 -0.249 1 97.88 172 VAL B N 1
ATOM 4066 C CA . VAL B 1 172 ? 4.305 18.703 0.633 1 97.88 172 VAL B CA 1
ATOM 4067 C C . VAL B 1 172 ? 5.219 19.422 1.624 1 97.88 172 VAL B C 1
ATOM 4069 O O . VAL B 1 172 ? 6 18.781 2.336 1 97.88 172 VAL B O 1
ATOM 4072 N N . GLN B 1 173 ? 5.18 20.703 1.641 1 97.88 173 GLN B N 1
ATOM 4073 C CA . GLN B 1 173 ? 5.875 21.484 2.654 1 97.88 173 GLN B CA 1
ATOM 4074 C C . GLN B 1 173 ? 4.938 21.875 3.791 1 97.88 173 GLN B C 1
ATOM 4076 O O . GLN B 1 173 ? 3.82 22.344 3.549 1 97.88 173 GLN B O 1
ATOM 4081 N N . ALA B 1 174 ? 5.348 21.688 4.973 1 98.44 174 ALA B N 1
ATOM 4082 C CA . ALA B 1 174 ? 4.527 22.094 6.113 1 98.44 174 ALA B CA 1
ATOM 4083 C C . ALA B 1 174 ? 5.375 22.781 7.18 1 98.44 174 ALA B C 1
ATOM 4085 O O . ALA B 1 174 ? 6.59 22.578 7.246 1 98.44 174 ALA B O 1
ATOM 4086 N N . ILE B 1 175 ? 4.793 23.656 7.906 1 98.56 175 ILE B N 1
ATOM 4087 C CA . ILE B 1 175 ? 5.312 24.266 9.125 1 98.56 175 ILE B CA 1
ATOM 4088 C C . ILE B 1 175 ? 4.434 23.891 10.312 1 98.56 175 ILE B C 1
ATOM 4090 O O . ILE B 1 175 ? 3.207 23.969 10.234 1 98.56 175 ILE B O 1
ATOM 4094 N N . CYS B 1 176 ? 5.012 23.422 11.344 1 98.38 176 CYS B N 1
ATOM 4095 C CA . CYS B 1 176 ? 4.188 23.047 12.5 1 98.38 176 CYS B CA 1
ATOM 4096 C C . CYS B 1 176 ? 4.719 23.703 13.773 1 98.38 176 CYS B C 1
ATOM 4098 O O . CYS B 1 176 ? 5.82 24.25 13.781 1 98.38 176 CYS B O 1
ATOM 4100 N N . ASP B 1 177 ? 3.957 23.719 14.781 1 98.38 177 ASP B N 1
ATOM 4101 C CA . ASP B 1 177 ? 4.348 24.266 16.078 1 98.38 177 ASP B CA 1
ATOM 4102 C C . ASP B 1 177 ? 4.828 23.172 17.016 1 98.38 177 ASP B C 1
ATOM 4104 O O . ASP B 1 177 ? 5 22.016 16.594 1 98.38 177 ASP B O 1
ATOM 4108 N N . ALA B 1 178 ? 5.133 23.516 18.219 1 98.19 178 ALA B N 1
ATOM 4109 C CA . ALA B 1 178 ? 5.723 22.609 19.203 1 98.19 178 ALA B CA 1
ATOM 4110 C C . ALA B 1 178 ? 4.723 21.531 19.625 1 98.19 178 ALA B C 1
ATOM 4112 O O . ALA B 1 178 ? 5.102 20.516 20.203 1 98.19 178 ALA B O 1
ATOM 4113 N N . LYS B 1 179 ? 3.463 21.766 19.375 1 97.25 179 LYS B N 1
ATOM 4114 C CA . LYS B 1 179 ? 2.412 20.828 19.766 1 97.25 179 LYS B CA 1
ATOM 4115 C C . LYS B 1 179 ? 1.966 19.969 18.578 1 97.25 179 LYS B C 1
ATOM 4117 O O . LYS B 1 179 ? 0.884 19.375 18.609 1 97.25 179 LYS B O 1
ATOM 4122 N N . LEU B 1 180 ? 2.68 20.016 17.469 1 97.81 180 LEU B N 1
ATOM 4123 C CA . LEU B 1 180 ? 2.49 19.203 16.266 1 97.81 180 LEU B CA 1
ATOM 4124 C C . LEU B 1 180 ? 1.271 19.672 15.484 1 97.81 180 LEU B C 1
ATOM 4126 O O . LEU B 1 180 ? 0.631 18.875 14.789 1 97.81 180 LEU B O 1
ATOM 4130 N N . ARG B 1 181 ? 0.914 20.875 15.719 1 98.06 181 ARG B N 1
ATOM 4131 C CA . ARG B 1 181 ? -0.132 21.484 14.898 1 98.06 181 ARG B CA 1
ATOM 4132 C C . ARG B 1 181 ? 0.453 22.125 13.641 1 98.06 181 ARG B C 1
ATOM 4134 O O . ARG B 1 181 ? 1.448 22.844 13.703 1 98.06 181 ARG B O 1
ATOM 4141 N N . VAL B 1 182 ? -0.187 21.797 12.539 1 98.62 182 VAL B N 1
ATOM 4142 C CA . VAL B 1 182 ? 0.286 22.375 11.289 1 98.62 182 VAL B CA 1
ATOM 4143 C C . VAL B 1 182 ? -0.169 23.828 11.18 1 98.62 182 VAL B C 1
ATOM 4145 O O . VAL B 1 182 ? -1.356 24.125 11.336 1 98.62 182 VAL B O 1
ATOM 4148 N N . LEU B 1 183 ? 0.753 24.672 10.938 1 98.12 183 LEU B N 1
ATOM 4149 C CA . LEU B 1 183 ? 0.471 26.109 10.859 1 98.12 183 LEU B CA 1
ATOM 4150 C C . LEU B 1 183 ? 0.346 26.562 9.406 1 98.12 183 LEU B C 1
ATOM 4152 O O . LEU B 1 183 ? -0.3 27.562 9.125 1 98.12 183 LEU B O 1
ATOM 4156 N N . ASN B 1 184 ? 1.015 25.922 8.594 1 97.88 184 ASN B N 1
ATOM 4157 C CA . ASN B 1 184 ? 1.032 26.203 7.164 1 97.88 184 ASN B CA 1
ATOM 4158 C C . ASN B 1 184 ? 1.336 24.953 6.348 1 97.88 184 ASN B C 1
ATOM 4160 O O . ASN B 1 184 ? 2.111 24.094 6.777 1 97.88 184 ASN B O 1
ATOM 4164 N N . CYS B 1 185 ? 0.676 24.891 5.203 1 97.88 185 CYS B N 1
ATOM 4165 C CA . CYS B 1 185 ? 0.855 23.703 4.359 1 97.88 185 CYS B CA 1
ATOM 4166 C C . CYS B 1 185 ? 0.756 24.078 2.885 1 97.88 185 CYS B C 1
ATOM 4168 O O . CYS B 1 185 ? -0.166 24.781 2.477 1 97.88 185 CYS B O 1
ATOM 4170 N N . VAL B 1 186 ? 1.704 23.688 2.146 1 97.06 186 VAL B N 1
ATOM 4171 C CA . VAL B 1 186 ? 1.708 23.797 0.692 1 97.06 186 VAL B CA 1
ATOM 4172 C C . VAL B 1 186 ? 1.802 22.406 0.069 1 97.06 186 VAL B C 1
ATOM 4174 O O . VAL B 1 186 ? 2.844 21.75 0.148 1 97.06 186 VAL B O 1
ATOM 4177 N N . ALA B 1 187 ? 0.721 22 -0.505 1 96.06 187 ALA B N 1
ATOM 4178 C CA . ALA B 1 187 ? 0.631 20.625 -1.018 1 96.06 187 ALA B CA 1
ATOM 4179 C C . ALA B 1 187 ? 0.289 20.625 -2.506 1 96.06 187 ALA B C 1
ATOM 4181 O O . ALA B 1 187 ? -0.74 20.078 -2.91 1 96.06 187 ALA B O 1
ATOM 4182 N N . ARG B 1 188 ? 1.116 21.172 -3.34 1 94.56 188 ARG B N 1
ATOM 4183 C CA . ARG B 1 188 ? 0.736 21.266 -4.746 1 94.56 188 ARG B CA 1
ATOM 4184 C C . ARG B 1 188 ? 1.931 21 -5.656 1 94.56 188 ARG B C 1
ATOM 4186 O O . ARG B 1 188 ? 1.836 21.156 -6.875 1 94.56 188 ARG B O 1
ATOM 4193 N N . TRP B 1 189 ? 3.016 20.641 -5.109 1 95.62 189 TRP B N 1
ATOM 4194 C CA . TRP B 1 189 ? 4.227 20.531 -5.922 1 95.62 189 TRP B CA 1
ATOM 4195 C C . TRP B 1 189 ? 4.535 19.078 -6.254 1 95.62 189 TRP B C 1
ATOM 4197 O O . TRP B 1 189 ? 4.387 18.203 -5.41 1 95.62 189 TRP B O 1
ATOM 4207 N N . PRO B 1 190 ? 4.965 18.844 -7.508 1 96.19 190 PRO B N 1
ATOM 4208 C CA . PRO B 1 190 ? 5.344 17.469 -7.879 1 96.19 190 PRO B CA 1
ATOM 4209 C C . PRO B 1 190 ? 6.559 16.969 -7.105 1 96.19 190 PRO B C 1
ATOM 4211 O O . PRO B 1 190 ? 7.32 17.766 -6.551 1 96.19 190 PRO B O 1
ATOM 4214 N N . GLY B 1 191 ? 6.723 15.711 -7.117 1 95.12 191 GLY B N 1
ATOM 4215 C CA . GLY B 1 191 ? 7.738 15.047 -6.312 1 95.12 191 GLY B CA 1
ATOM 4216 C C . GLY B 1 191 ? 9.156 15.398 -6.727 1 95.12 191 GLY B C 1
ATOM 4217 O O . GLY B 1 191 ? 10.094 15.227 -5.949 1 95.12 191 GLY B O 1
ATOM 4218 N N . SER B 1 192 ? 9.32 15.906 -7.863 1 94.31 192 SER B N 1
ATOM 4219 C CA . SER B 1 192 ? 10.656 16.234 -8.352 1 94.31 192 SER B CA 1
ATOM 4220 C C . SER B 1 192 ? 11.125 17.578 -7.797 1 94.31 192 SER B C 1
ATOM 4222 O O . SER B 1 192 ? 12.305 17.922 -7.898 1 94.31 192 SER B O 1
ATOM 4224 N N . THR B 1 193 ? 10.266 18.344 -7.199 1 94.25 193 THR B N 1
ATOM 4225 C CA . THR B 1 193 ? 10.578 19.703 -6.738 1 94.25 193 THR B CA 1
ATOM 4226 C C . THR B 1 193 ? 11.32 19.656 -5.406 1 94.25 193 THR B C 1
ATOM 4228 O O . THR B 1 193 ? 10.898 18.969 -4.473 1 94.25 193 THR B O 1
ATOM 4231 N N . HIS B 1 194 ? 12.352 20.406 -5.281 1 92.31 194 HIS B N 1
ATOM 4232 C CA . HIS B 1 194 ? 13.125 20.5 -4.047 1 92.31 194 HIS B CA 1
ATOM 4233 C C . HIS B 1 194 ? 12.406 21.344 -3 1 92.31 194 HIS B C 1
ATOM 4235 O O . HIS B 1 194 ? 11.75 22.328 -3.336 1 92.31 194 HIS B O 1
ATOM 4241 N N . ASP B 1 195 ? 12.672 21.016 -1.797 1 92.75 195 ASP B N 1
ATOM 4242 C CA . ASP B 1 195 ? 12.039 21.703 -0.677 1 92.75 195 ASP B CA 1
ATOM 4243 C C . ASP B 1 195 ? 12.328 23.203 -0.731 1 92.75 195 ASP B C 1
ATOM 4245 O O . ASP B 1 195 ? 11.43 24.016 -0.503 1 92.75 195 ASP B O 1
ATOM 4249 N N . SER B 1 196 ? 13.586 23.547 -1.031 1 93 196 SER B N 1
ATOM 4250 C CA . SER B 1 196 ? 13.969 24.953 -1.075 1 93 196 SER B CA 1
ATOM 4251 C C . SER B 1 196 ? 13.18 25.719 -2.141 1 93 196 SER B C 1
ATOM 4253 O O . SER B 1 196 ? 12.828 26.875 -1.952 1 93 196 SER B O 1
ATOM 4255 N N . ARG B 1 197 ? 12.938 25.047 -3.229 1 93.5 197 ARG B N 1
ATOM 4256 C CA . ARG B 1 197 ? 12.172 25.672 -4.309 1 93.5 197 ARG B CA 1
ATOM 4257 C C . ARG B 1 197 ? 10.727 25.906 -3.889 1 93.5 197 ARG B C 1
ATOM 4259 O O . ARG B 1 197 ? 10.133 26.938 -4.219 1 93.5 197 ARG B O 1
ATOM 4266 N N . ILE B 1 198 ? 10.18 25 -3.199 1 96.25 198 ILE B N 1
ATOM 4267 C CA . ILE B 1 198 ? 8.812 25.156 -2.713 1 96.25 198 ILE B CA 1
ATOM 4268 C C . ILE B 1 198 ? 8.734 26.359 -1.78 1 96.25 198 ILE B C 1
ATOM 4270 O O . ILE B 1 198 ? 7.836 27.188 -1.907 1 96.25 198 ILE B O 1
ATOM 4274 N N . LEU B 1 199 ? 9.648 26.469 -0.881 1 96.81 199 LEU B N 1
ATOM 4275 C CA . LEU B 1 199 ? 9.664 27.578 0.066 1 96.81 199 LEU B CA 1
ATOM 4276 C C . LEU B 1 199 ? 9.727 28.922 -0.664 1 96.81 199 LEU B C 1
ATOM 4278 O O . LEU B 1 199 ? 8.914 29.812 -0.407 1 96.81 199 LEU B O 1
ATOM 4282 N N . VAL B 1 200 ? 10.664 29.078 -1.584 1 95.12 200 VAL B N 1
ATOM 4283 C CA . VAL B 1 200 ? 10.914 30.344 -2.258 1 95.12 200 VAL B CA 1
ATOM 4284 C C . VAL B 1 200 ? 9.68 30.766 -3.053 1 95.12 200 VAL B C 1
ATOM 4286 O O . VAL B 1 200 ? 9.438 31.953 -3.271 1 95.12 200 VAL B O 1
ATOM 4289 N N . ASN B 1 201 ? 8.867 29.797 -3.412 1 95.75 201 ASN B N 1
ATOM 4290 C CA . ASN B 1 201 ? 7.664 30.094 -4.188 1 95.75 201 ASN B CA 1
ATOM 4291 C C . ASN B 1 201 ? 6.418 30.094 -3.309 1 95.75 201 ASN B C 1
ATOM 4293 O O . ASN B 1 201 ? 5.301 29.953 -3.809 1 95.75 201 ASN B O 1
ATOM 4297 N N . SER B 1 202 ? 6.609 30.234 -2.098 1 95.88 202 SER B N 1
ATOM 4298 C CA . SER B 1 202 ? 5.477 30.219 -1.176 1 95.88 202 SER B CA 1
ATOM 4299 C C . SER B 1 202 ? 5.176 31.609 -0.632 1 95.88 202 SER B C 1
ATOM 4301 O O . SER B 1 202 ? 6.059 32.469 -0.605 1 95.88 202 SER B O 1
ATOM 4303 N N . GLN B 1 203 ? 3.943 31.797 -0.215 1 94.44 203 GLN B N 1
ATOM 4304 C CA . GLN B 1 203 ? 3.529 33.062 0.381 1 94.44 203 GLN B CA 1
ATOM 4305 C C . GLN B 1 203 ? 4.223 33.312 1.722 1 94.44 203 GLN B C 1
ATOM 4307 O O . GLN B 1 203 ? 4.504 34.438 2.092 1 94.44 203 GLN B O 1
ATOM 4312 N N . ILE B 1 204 ? 4.473 32.25 2.416 1 95.62 204 ILE B N 1
ATOM 4313 C CA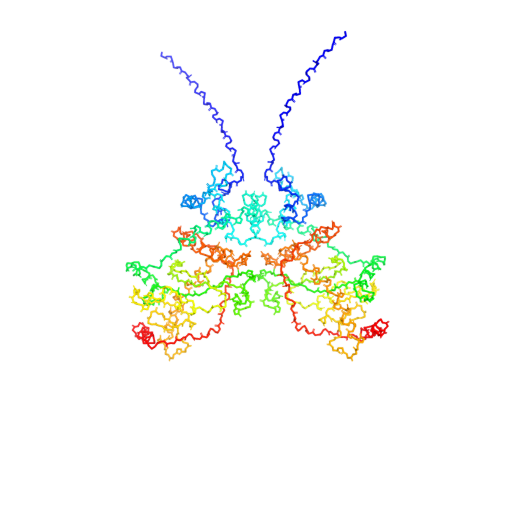 . ILE B 1 204 ? 5.09 32.344 3.734 1 95.62 204 ILE B CA 1
ATOM 4314 C C . ILE B 1 204 ? 6.512 32.875 3.6 1 95.62 204 ILE B C 1
ATOM 4316 O O . ILE B 1 204 ? 6.98 33.656 4.453 1 95.62 204 ILE B O 1
ATOM 4320 N N . HIS B 1 205 ? 7.223 32.469 2.594 1 96.5 205 HIS B N 1
ATOM 4321 C CA . HIS B 1 205 ? 8.547 33 2.301 1 96.5 205 HIS B CA 1
ATOM 4322 C C . HIS B 1 205 ? 8.492 34.531 2.121 1 96.5 205 HIS B C 1
ATOM 4324 O O . HIS B 1 205 ? 9.273 35.25 2.74 1 96.5 205 HIS B O 1
ATOM 4330 N N . ASP B 1 206 ? 7.578 34.969 1.319 1 96.31 206 ASP B N 1
ATOM 4331 C CA . ASP B 1 206 ? 7.441 36.375 1.026 1 96.31 206 ASP B CA 1
ATOM 4332 C C . ASP B 1 206 ? 7.109 37.188 2.291 1 96.31 206 ASP B C 1
ATOM 4334 O O . ASP B 1 206 ? 7.609 38.281 2.484 1 96.31 206 ASP B O 1
ATOM 4338 N N . ALA B 1 207 ? 6.293 36.656 3.053 1 96 207 ALA B N 1
ATOM 4339 C CA . ALA B 1 207 ? 5.887 37.344 4.285 1 96 207 ALA B CA 1
ATOM 4340 C C . ALA B 1 207 ? 7.078 37.531 5.223 1 96 207 ALA B C 1
ATOM 4342 O O . ALA B 1 207 ? 7.242 38.594 5.824 1 96 207 ALA B O 1
ATOM 4343 N N . PHE B 1 208 ? 7.91 36.531 5.34 1 95.62 208 PHE B N 1
ATOM 4344 C CA . PHE B 1 208 ? 9.102 36.656 6.176 1 95.62 208 PHE B CA 1
ATOM 4345 C C . PHE B 1 208 ? 10.109 37.625 5.555 1 95.62 208 PHE B C 1
ATOM 4347 O O . PHE B 1 208 ? 10.703 38.438 6.258 1 95.62 208 PHE B O 1
ATOM 4354 N N . GLU B 1 209 ? 10.25 37.562 4.262 1 95.06 209 GLU B N 1
ATOM 4355 C CA . GLU B 1 209 ? 11.195 38.406 3.551 1 95.06 209 GLU B CA 1
ATOM 4356 C C . GLU B 1 209 ? 10.82 39.875 3.701 1 95.06 209 GLU B C 1
ATOM 4358 O O . GLU B 1 209 ? 11.695 40.75 3.807 1 95.06 209 GLU B O 1
ATOM 4363 N N . ARG B 1 210 ? 9.57 40.094 3.768 1 95.31 210 ARG B N 1
ATOM 4364 C CA . ARG B 1 210 ? 9.078 41.469 3.867 1 95.31 210 ARG B CA 1
ATOM 4365 C C . ARG B 1 210 ? 9.062 41.938 5.316 1 95.31 210 ARG B C 1
ATOM 4367 O O . ARG B 1 210 ? 8.727 43.094 5.598 1 95.31 210 ARG B O 1
ATOM 4374 N N . GLY B 1 211 ? 9.328 41.094 6.211 1 92.69 211 GLY B N 1
ATOM 4375 C CA . GLY B 1 211 ? 9.383 41.438 7.617 1 92.69 211 GLY B CA 1
ATOM 4376 C C . GLY B 1 211 ? 8.016 41.5 8.273 1 92.69 211 GLY B C 1
ATOM 4377 O O . GLY B 1 211 ? 7.855 42.125 9.328 1 92.69 211 GLY B O 1
ATOM 4378 N N . GLU B 1 212 ? 7.043 40.938 7.66 1 92.88 212 GLU B N 1
ATOM 4379 C CA . GLU B 1 212 ? 5.688 40.906 8.203 1 92.88 212 GLU B CA 1
ATOM 4380 C C . GLU B 1 212 ? 5.57 39.938 9.367 1 92.88 212 GLU B C 1
ATOM 4382 O O . GLU B 1 212 ? 4.695 40.062 10.219 1 92.88 212 GLU B O 1
ATOM 4387 N N . LEU B 1 213 ? 6.41 38.969 9.328 1 93.38 213 LEU B N 1
ATOM 4388 C CA . LEU B 1 213 ? 6.434 37.938 10.375 1 93.38 213 LEU B CA 1
ATOM 4389 C C . LEU B 1 213 ? 7.723 38.031 11.188 1 93.38 213 LEU B C 1
ATOM 4391 O O . LEU B 1 213 ? 8.797 38.25 10.625 1 93.38 213 LEU B O 1
ATOM 4395 N N . GLN B 1 214 ? 7.531 37.969 12.469 1 92.06 214 GLN B N 1
ATOM 4396 C CA . GLN B 1 214 ? 8.688 38.031 13.359 1 92.06 214 GLN B CA 1
ATOM 4397 C C . GLN B 1 214 ? 9 36.688 13.953 1 92.06 214 GLN B C 1
ATOM 4399 O O . GLN B 1 214 ? 8.086 35.906 14.258 1 92.06 214 GLN B O 1
ATOM 4404 N N . GLY B 1 215 ? 10.281 36.438 14.102 1 94.81 215 GLY B N 1
ATOM 4405 C CA . GLY B 1 215 ? 10.727 35.156 14.617 1 94.81 215 GLY B CA 1
ATOM 4406 C C . GLY B 1 215 ? 11.539 34.375 13.617 1 94.81 215 GLY B C 1
ATOM 4407 O O . GLY B 1 215 ? 11.898 34.875 12.555 1 94.81 215 GLY B O 1
ATOM 4408 N N . VAL B 1 216 ? 11.867 33.125 14.031 1 97.12 216 VAL B N 1
ATOM 4409 C CA . VAL B 1 216 ? 12.727 32.344 13.156 1 97.12 216 VAL B CA 1
ATOM 4410 C C . VAL B 1 216 ? 12.102 30.953 12.938 1 97.12 216 VAL B C 1
ATOM 4412 O O . VAL B 1 216 ? 11.492 30.391 13.844 1 97.12 216 VAL B O 1
ATOM 4415 N N . LEU B 1 217 ? 12.195 30.453 11.742 1 98.19 217 LEU B N 1
ATOM 4416 C CA . LEU B 1 217 ? 11.875 29.062 11.414 1 98.19 217 LEU B CA 1
ATOM 4417 C C . LEU B 1 217 ? 13.117 28.188 11.5 1 98.19 217 LEU B C 1
ATOM 4419 O O . LEU B 1 217 ? 14.234 28.656 11.266 1 98.19 217 LEU B O 1
ATOM 4423 N N . LEU B 1 218 ? 12.922 26.984 11.867 1 98.38 218 LEU B N 1
ATOM 4424 C CA . LEU B 1 218 ? 14.008 26 11.828 1 98.38 218 LEU B CA 1
ATOM 4425 C C . LEU B 1 218 ? 13.82 25.016 10.68 1 98.38 218 LEU B C 1
ATOM 4427 O O . LEU B 1 218 ? 12.75 24.438 10.531 1 98.38 218 LEU B O 1
ATOM 4431 N N . GLY B 1 219 ? 14.75 24.891 9.844 1 97.62 219 GLY B N 1
ATOM 4432 C CA . GLY B 1 219 ? 14.758 23.969 8.727 1 97.62 219 GLY B CA 1
ATOM 4433 C C . GLY B 1 219 ? 16.031 23.141 8.648 1 97.62 219 GLY B C 1
ATOM 4434 O O . GLY B 1 219 ? 17.016 23.438 9.336 1 97.62 219 GLY B O 1
ATOM 4435 N N . ASP B 1 220 ? 16 22.094 7.906 1 95.38 220 ASP B N 1
ATOM 4436 C CA . ASP B 1 220 ? 17.188 21.266 7.75 1 95.38 220 ASP B CA 1
ATOM 4437 C C . ASP B 1 220 ? 18.203 21.938 6.816 1 95.38 220 ASP B C 1
ATOM 4439 O O . ASP B 1 220 ? 18 23.078 6.395 1 95.38 220 ASP B O 1
ATOM 4443 N N . SER B 1 221 ? 19.344 21.297 6.598 1 93.5 221 SER B N 1
ATOM 4444 C CA . SER B 1 221 ? 20.453 21.891 5.863 1 93.5 221 SER B CA 1
ATOM 4445 C C . SER B 1 221 ? 20.109 22.062 4.387 1 93.5 221 SER B C 1
ATOM 4447 O O . SER B 1 221 ? 20.812 22.75 3.654 1 93.5 221 SER B O 1
ATOM 4449 N N . GLY B 1 222 ? 19.047 21.391 3.992 1 91.5 222 GLY B N 1
ATOM 4450 C CA . GLY B 1 222 ? 18.625 21.547 2.607 1 91.5 222 GLY B CA 1
ATOM 4451 C C . GLY B 1 222 ? 17.984 22.891 2.32 1 91.5 222 GLY B C 1
ATOM 4452 O O . GLY B 1 222 ? 17.891 23.297 1.161 1 91.5 222 GLY B O 1
ATOM 4453 N N . TYR B 1 223 ? 17.562 23.594 3.332 1 95.06 223 TYR B N 1
ATOM 4454 C CA . TYR B 1 223 ? 16.984 24.922 3.201 1 95.06 223 TYR B CA 1
ATOM 4455 C C . TYR B 1 223 ? 18.078 25.984 3.205 1 95.06 223 TYR B C 1
ATOM 4457 O O . TYR B 1 223 ? 19.156 25.781 3.764 1 95.06 223 TYR B O 1
ATOM 4465 N N . PRO B 1 224 ? 17.812 27.109 2.604 1 94.44 224 PRO B N 1
ATOM 4466 C CA . PRO B 1 224 ? 18.766 28.219 2.703 1 94.44 224 PRO B CA 1
ATOM 4467 C C . PRO B 1 224 ? 18.812 28.844 4.098 1 94.44 224 PRO B C 1
ATOM 4469 O O . PRO B 1 224 ? 17.781 28.953 4.754 1 94.44 224 PRO B O 1
ATOM 4472 N N . LEU B 1 225 ? 20.016 29.203 4.473 1 95.62 225 LEU B N 1
ATOM 4473 C CA . LEU B 1 225 ? 20.156 29.953 5.719 1 95.62 225 LEU B CA 1
ATOM 4474 C C . LEU B 1 225 ? 19.766 31.422 5.516 1 95.62 225 LEU B C 1
ATOM 4476 O O . LEU B 1 225 ? 20.328 32.094 4.648 1 95.62 225 LEU B O 1
ATOM 4480 N N . LYS B 1 226 ? 18.812 31.875 6.238 1 95.81 226 LYS B N 1
ATOM 4481 C CA . LYS B 1 226 ? 18.328 33.25 6.23 1 95.81 226 LYS B CA 1
ATOM 4482 C C . LYS B 1 226 ? 18.156 33.781 7.648 1 95.81 226 LYS B C 1
ATOM 4484 O O . LYS B 1 226 ? 18.141 33 8.609 1 95.81 226 LYS B O 1
ATOM 4489 N N . PRO B 1 227 ? 18.062 35.062 7.805 1 95.44 227 PRO B N 1
ATOM 4490 C CA . PRO B 1 227 ? 17.875 35.594 9.148 1 95.44 227 PRO B CA 1
ATOM 4491 C C . PRO B 1 227 ? 16.641 35.031 9.852 1 95.44 227 PRO B C 1
ATOM 4493 O O . PRO B 1 227 ? 16.609 34.969 11.086 1 95.44 227 PRO B O 1
ATOM 4496 N N . TRP B 1 228 ? 15.648 34.656 9.039 1 96.81 228 TRP B N 1
ATOM 4497 C CA . TRP B 1 228 ? 14.406 34.156 9.617 1 96.81 228 TRP B CA 1
ATOM 4498 C C . TRP B 1 228 ? 14.281 32.656 9.414 1 96.81 228 TRP B C 1
ATOM 4500 O O . TRP B 1 228 ? 13.266 32.062 9.773 1 96.81 228 TRP B O 1
ATOM 4510 N N . LEU B 1 229 ? 15.25 31.984 8.828 1 97.88 229 LEU B N 1
ATOM 4511 C CA . LEU B 1 229 ? 15.312 30.547 8.602 1 97.88 229 LEU B CA 1
ATOM 4512 C C . LEU B 1 229 ? 16.688 30 8.977 1 97.88 229 LEU B C 1
ATOM 4514 O O . LEU B 1 229 ? 17.656 30.172 8.227 1 97.88 229 LEU B O 1
ATOM 4518 N N . LEU B 1 230 ? 16.734 29.328 10.062 1 97.38 230 LEU B N 1
ATOM 4519 C CA . LEU B 1 230 ? 18.031 28.891 10.578 1 97.38 230 LEU B CA 1
ATOM 4520 C C . LEU B 1 230 ? 18.234 27.391 10.32 1 97.38 230 LEU B C 1
ATOM 4522 O O . LEU B 1 230 ? 17.297 26.609 10.43 1 97.38 230 LEU B O 1
ATOM 4526 N N . THR B 1 231 ? 19.344 27 9.945 1 97.19 231 THR B N 1
ATOM 4527 C CA . THR B 1 231 ? 19.75 25.625 9.656 1 97.19 231 THR B CA 1
ATOM 4528 C C . THR B 1 231 ? 20.953 25.25 10.516 1 97.19 231 THR B C 1
ATOM 4530 O O . THR B 1 231 ? 21.609 26.109 11.109 1 97.19 231 THR B O 1
ATOM 4533 N N . PRO B 1 232 ? 21.219 24 10.672 1 96.5 232 PRO B N 1
ATOM 4534 C CA . PRO B 1 232 ? 22.375 23.594 11.477 1 96.5 232 PRO B CA 1
ATOM 4535 C C . PRO B 1 232 ? 23.719 23.906 10.797 1 96.5 232 PRO B C 1
ATOM 4537 O O . PRO B 1 232 ? 23.75 24.125 9.586 1 96.5 232 PRO B O 1
ATOM 4540 N N . PHE B 1 233 ? 24.781 23.984 11.68 1 94.75 233 PHE B N 1
ATOM 4541 C CA . PHE B 1 233 ? 26.125 24 11.148 1 94.75 233 PHE B CA 1
ATOM 4542 C C . PHE B 1 233 ? 26.5 22.641 10.562 1 94.75 233 PHE B C 1
ATOM 4544 O O . PHE B 1 233 ? 26.391 21.625 11.234 1 94.75 233 PHE B O 1
ATOM 4551 N N . LEU B 1 234 ? 26.891 22.625 9.344 1 92 234 LEU B N 1
ATOM 4552 C CA . LEU B 1 234 ? 27.297 21.375 8.719 1 92 234 LEU B CA 1
ATOM 4553 C C . LEU B 1 234 ? 28.562 20.828 9.367 1 92 234 LEU B C 1
ATOM 4555 O O . LEU B 1 234 ? 28.672 19.609 9.586 1 92 234 LEU B O 1
ATOM 4559 N N . ASN B 1 235 ? 29.469 21.75 9.672 1 92.62 235 ASN B N 1
ATOM 4560 C CA . ASN B 1 235 ? 30.719 21.391 10.336 1 92.62 235 ASN B CA 1
ATOM 4561 C C . ASN B 1 235 ? 30.969 22.281 11.562 1 92.62 235 ASN B C 1
ATOM 4563 O O . ASN B 1 235 ? 31.75 23.234 11.492 1 92.62 235 ASN B O 1
ATOM 4567 N N . PRO B 1 236 ? 30.391 21.922 12.68 1 93.69 236 PRO B N 1
ATOM 4568 C CA . PRO B 1 236 ? 30.609 22.719 13.883 1 93.69 236 PRO B CA 1
ATOM 4569 C C . PRO B 1 236 ? 32.062 22.734 14.32 1 93.69 236 PRO B C 1
ATOM 4571 O O . PRO B 1 236 ? 32.688 21.672 14.445 1 93.69 236 PRO B O 1
ATOM 4574 N N . VAL B 1 237 ? 32.625 23.75 14.609 1 92.38 237 VAL B N 1
ATOM 4575 C CA . VAL B 1 237 ? 34.031 23.891 14.906 1 92.38 237 VAL B CA 1
ATOM 4576 C C . VAL B 1 237 ? 34.219 24.234 16.375 1 92.38 237 VAL B C 1
ATOM 4578 O O . VAL B 1 237 ? 35.375 24.328 16.859 1 92.38 237 VAL B O 1
ATOM 4581 N N . SER B 1 238 ? 33.281 24.531 17.141 1 94.25 238 SER B N 1
ATOM 4582 C CA . SER B 1 238 ? 33.344 24.891 18.547 1 94.25 238 SER B CA 1
ATOM 4583 C C . SER B 1 238 ? 32.25 24.203 19.359 1 94.25 238 SER B C 1
ATOM 4585 O O . SER B 1 238 ? 31.281 23.688 18.781 1 94.25 238 SER B O 1
ATOM 4587 N N . VAL B 1 239 ? 32.438 24.094 20.609 1 95.31 239 VAL B N 1
ATOM 4588 C CA . VAL B 1 239 ? 31.469 23.469 21.531 1 95.31 239 VAL B CA 1
ATOM 4589 C C . VAL B 1 239 ? 30.141 24.203 21.469 1 95.31 239 VAL B C 1
ATOM 4591 O O . VAL B 1 239 ? 29.078 23.578 21.375 1 95.31 239 VAL B O 1
ATOM 4594 N N . PRO B 1 240 ? 30.188 25.578 21.469 1 94.94 240 PRO B N 1
ATOM 4595 C CA . PRO B 1 240 ? 28.906 26.297 21.359 1 94.94 240 PRO B CA 1
ATOM 4596 C C . PRO B 1 240 ? 28.172 25.953 20.062 1 94.94 240 PRO B C 1
ATOM 4598 O O . PRO B 1 240 ? 26.938 25.844 20.062 1 94.94 240 PRO B O 1
ATOM 4601 N N . GLN B 1 241 ? 28.859 25.844 19.031 1 95.94 241 GLN B N 1
ATOM 4602 C CA . GLN B 1 241 ? 28.234 25.484 17.766 1 95.94 241 GLN B CA 1
ATOM 4603 C C . GLN B 1 241 ? 27.625 24.078 17.844 1 95.94 241 GLN B C 1
ATOM 4605 O O . GLN B 1 241 ? 26.562 23.828 17.281 1 95.94 241 GLN B O 1
ATOM 4610 N N . ALA B 1 242 ? 28.266 23.219 18.5 1 96.25 242 ALA B N 1
ATOM 4611 C CA . ALA B 1 242 ? 27.734 21.875 18.703 1 96.25 242 ALA B CA 1
ATOM 4612 C C . ALA B 1 242 ? 26.469 21.906 19.562 1 96.25 242 ALA B C 1
ATOM 4614 O O . ALA B 1 242 ? 25.531 21.141 19.297 1 96.25 242 ALA B O 1
ATOM 4615 N N . ARG B 1 243 ? 26.531 22.703 20.578 1 96.31 243 ARG B N 1
ATOM 4616 C CA . ARG B 1 243 ? 25.344 22.859 21.406 1 96.31 243 ARG B CA 1
ATOM 4617 C C . ARG B 1 243 ? 24.172 23.422 20.609 1 96.31 243 ARG B C 1
ATOM 4619 O O . ARG B 1 243 ? 23.031 23 20.781 1 96.31 243 ARG B O 1
ATOM 4626 N N . TYR B 1 244 ? 24.5 24.375 19.766 1 96.75 244 TYR B N 1
ATOM 4627 C CA . TYR B 1 244 ? 23.5 24.906 18.844 1 96.75 244 TYR B CA 1
ATOM 4628 C C . TYR B 1 244 ? 22.875 23.812 18 1 96.75 244 TYR B C 1
ATOM 4630 O O . TYR B 1 244 ? 21.656 23.719 17.906 1 96.75 244 TYR B O 1
ATOM 4638 N N . ASN B 1 245 ? 23.672 23.016 17.391 1 97 245 ASN B N 1
ATOM 4639 C CA . ASN B 1 245 ? 23.188 21.938 16.531 1 97 245 ASN B CA 1
ATOM 4640 C C . ASN B 1 245 ? 22.312 20.953 17.312 1 97 245 ASN B C 1
ATOM 4642 O O . ASN B 1 245 ? 21.297 20.484 16.797 1 97 245 ASN B O 1
ATOM 4646 N N . THR B 1 246 ? 22.703 20.641 18.484 1 97.06 246 THR B N 1
ATOM 4647 C CA . THR B 1 246 ? 21.922 19.734 19.328 1 97.06 246 THR B CA 1
ATOM 4648 C C . THR B 1 246 ? 20.547 20.312 19.625 1 97.06 246 THR B C 1
ATOM 4650 O O . THR B 1 246 ? 19.531 19.641 19.484 1 97.06 246 THR B O 1
ATOM 4653 N N . ALA B 1 247 ? 20.547 21.578 20.047 1 97.31 247 ALA B N 1
ATOM 4654 C CA . ALA B 1 247 ? 19.297 22.266 20.344 1 97.31 247 ALA B CA 1
ATOM 4655 C C . ALA B 1 247 ? 18.422 22.375 19.094 1 97.31 247 ALA B C 1
ATOM 4657 O O . ALA B 1 247 ? 17.203 22.172 19.156 1 97.31 247 ALA B O 1
ATOM 4658 N N . HIS B 1 248 ? 19.078 22.703 18.016 1 97.56 248 HIS B N 1
ATOM 4659 C CA . HIS B 1 248 ? 18.375 22.812 16.75 1 97.56 248 HIS B CA 1
ATOM 4660 C C . HIS B 1 248 ? 17.703 21.5 16.359 1 97.56 248 HIS B C 1
ATOM 4662 O O . HIS B 1 248 ? 16.516 21.484 16.031 1 97.56 248 HIS B O 1
ATOM 4668 N N . THR B 1 249 ? 18.406 20.469 16.406 1 97.19 249 THR B N 1
ATOM 4669 C CA . THR B 1 249 ? 17.906 19.141 16.047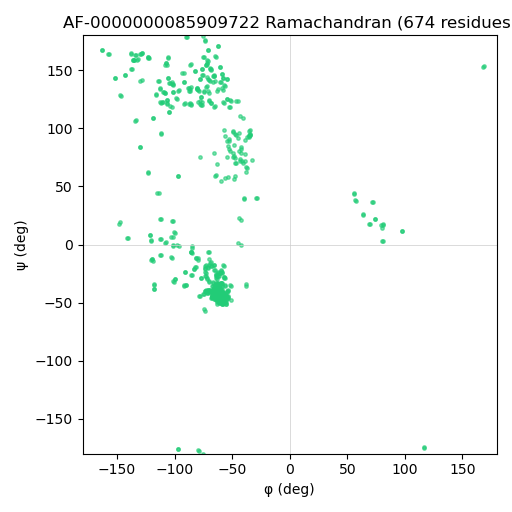 1 97.19 249 THR B CA 1
ATOM 4670 C C . THR B 1 249 ? 16.734 18.734 16.938 1 97.19 249 THR B C 1
ATOM 4672 O O . THR B 1 249 ? 15.711 18.266 16.453 1 97.19 249 THR B O 1
ATOM 4675 N N . LYS B 1 250 ? 16.938 18.922 18.172 1 97.25 250 LYS B N 1
ATOM 4676 C CA . LYS B 1 250 ? 15.891 18.562 19.125 1 97.25 250 LYS B CA 1
ATOM 4677 C C . LYS B 1 250 ? 14.617 19.375 18.891 1 97.25 250 LYS B C 1
ATOM 4679 O O . LYS B 1 250 ? 13.516 18.828 18.938 1 97.25 250 LYS B O 1
ATOM 4684 N N . THR B 1 251 ? 14.805 20.609 18.672 1 97.81 251 THR B N 1
ATOM 4685 C CA . THR B 1 251 ? 13.672 21.5 18.469 1 97.81 251 THR B CA 1
ATOM 4686 C C . THR B 1 251 ? 12.992 21.234 17.141 1 97.81 251 THR B C 1
ATOM 4688 O O . THR B 1 251 ? 11.766 21.172 17.062 1 97.81 251 THR B O 1
ATOM 4691 N N . ARG B 1 252 ? 13.742 20.984 16.125 1 97.81 252 ARG B N 1
ATOM 4692 C CA . ARG B 1 252 ? 13.219 20.797 14.773 1 97.81 252 ARG B CA 1
ATOM 4693 C C . ARG B 1 252 ? 12.523 19.438 14.641 1 97.81 252 ARG B C 1
ATOM 4695 O O . ARG B 1 252 ? 11.672 19.25 13.773 1 97.81 252 ARG B O 1
ATOM 4702 N N . ASN B 1 253 ? 12.844 18.5 15.445 1 97.25 253 ASN B N 1
ATOM 4703 C CA . ASN B 1 253 ? 12.32 17.141 15.375 1 97.25 253 ASN B CA 1
ATOM 4704 C C . ASN B 1 253 ? 10.797 17.109 15.445 1 97.25 253 ASN B C 1
ATOM 4706 O O . ASN B 1 253 ? 10.164 16.141 15.016 1 97.25 253 ASN B O 1
ATOM 4710 N N . VAL B 1 254 ? 10.18 18.172 15.914 1 97.62 254 VAL B N 1
ATOM 4711 C CA . VAL B 1 254 ? 8.727 18.25 16.078 1 97.62 254 VAL B CA 1
ATOM 4712 C C . VAL B 1 254 ? 8.055 18.062 14.711 1 97.62 254 VAL B C 1
ATOM 4714 O O . VAL B 1 254 ? 6.969 17.469 14.633 1 97.62 254 VAL B O 1
ATOM 4717 N N . ILE B 1 255 ? 8.656 18.547 13.664 1 98.06 255 ILE B N 1
ATOM 4718 C CA . ILE B 1 255 ? 8.039 18.469 12.344 1 98.06 255 ILE B CA 1
ATOM 4719 C C . ILE B 1 255 ? 8.047 17.016 11.852 1 98.06 255 ILE B C 1
ATOM 4721 O O . ILE B 1 255 ? 7.094 16.578 11.211 1 98.06 255 ILE B O 1
ATOM 4725 N N . GLU B 1 256 ? 9.109 16.312 12.117 1 95.94 256 GLU B N 1
ATOM 4726 C CA . GLU B 1 256 ? 9.148 14.891 11.781 1 95.94 256 GLU B CA 1
ATOM 4727 C C . GLU B 1 256 ? 8.078 14.117 12.555 1 95.94 256 GLU B C 1
ATOM 4729 O O . GLU B 1 256 ? 7.395 13.258 11.984 1 95.94 256 GLU B O 1
ATOM 4734 N N . ARG B 1 257 ? 7.965 14.438 13.789 1 96.38 257 ARG B N 1
ATOM 4735 C CA . ARG B 1 257 ? 6.93 13.805 14.609 1 96.38 257 ARG B CA 1
ATOM 4736 C C . ARG B 1 257 ? 5.539 14.172 14.102 1 96.38 257 ARG B C 1
ATOM 4738 O O . ARG B 1 257 ? 4.645 13.328 14.07 1 96.38 257 ARG B O 1
ATOM 4745 N N . CYS B 1 258 ? 5.41 15.383 13.758 1 97.81 258 CYS B N 1
ATOM 4746 C CA . CYS B 1 258 ? 4.141 15.852 13.219 1 97.81 258 CYS B CA 1
ATOM 4747 C C . CYS B 1 258 ? 3.73 15.039 12 1 97.81 258 CYS B C 1
ATOM 4749 O O . CYS B 1 258 ? 2.604 14.547 11.922 1 97.81 258 CYS B O 1
ATOM 4751 N N . PHE B 1 259 ? 4.629 14.859 11.055 1 97.56 259 PHE B N 1
ATOM 4752 C CA . PHE B 1 259 ? 4.352 14.07 9.867 1 97.56 259 PHE B CA 1
ATOM 4753 C C . PHE B 1 259 ? 4.027 12.625 10.242 1 97.56 259 PHE B C 1
ATOM 4755 O O . PHE B 1 259 ? 3.133 12.016 9.656 1 97.56 259 PHE B O 1
ATOM 4762 N N . GLY B 1 260 ? 4.762 12.125 11.211 1 95.81 260 GLY B N 1
ATOM 4763 C CA . GLY B 1 260 ? 4.484 10.773 11.672 1 95.81 260 GLY B CA 1
ATOM 4764 C C . GLY B 1 260 ? 3.074 10.602 12.195 1 95.81 260 GLY B C 1
ATOM 4765 O O . GLY B 1 260 ? 2.375 9.664 11.812 1 95.81 260 GLY B O 1
ATOM 4766 N N . VAL B 1 261 ? 2.674 11.469 13.039 1 97 261 VAL B N 1
ATOM 4767 C CA . VAL B 1 261 ? 1.347 11.398 13.641 1 97 261 VAL B CA 1
ATOM 4768 C C . VAL B 1 261 ? 0.282 11.586 12.562 1 97 261 VAL B C 1
ATOM 4770 O O . VAL B 1 261 ? -0.712 10.852 12.531 1 97 261 VAL B O 1
ATOM 4773 N N . LEU B 1 262 ? 0.495 12.523 11.711 1 97.69 262 LEU B N 1
ATOM 4774 C CA . LEU B 1 262 ? -0.426 12.82 10.617 1 97.69 262 LEU B CA 1
ATOM 4775 C C . LEU B 1 262 ? -0.623 11.602 9.727 1 97.69 262 LEU B C 1
ATOM 4777 O O . LEU B 1 262 ? -1.757 11.188 9.469 1 97.69 262 LEU B O 1
ATOM 4781 N N . LYS B 1 263 ? 0.469 10.984 9.297 1 96.56 263 LYS B N 1
ATOM 4782 C CA . LYS B 1 263 ? 0.405 9.859 8.367 1 96.56 263 LYS B CA 1
ATOM 4783 C C . LYS B 1 263 ? -0.13 8.609 9.055 1 96.56 263 LYS B C 1
ATOM 4785 O O . LYS B 1 263 ? -0.771 7.77 8.414 1 96.56 263 LYS B O 1
ATOM 4790 N N . ARG B 1 264 ? 0.098 8.484 10.32 1 94.88 264 ARG B N 1
ATOM 4791 C CA . ARG B 1 264 ? -0.442 7.352 11.062 1 94.88 264 ARG B CA 1
ATOM 4792 C C . ARG B 1 264 ? -1.954 7.469 11.219 1 94.88 264 ARG B C 1
ATOM 4794 O O . ARG B 1 264 ? -2.674 6.473 11.117 1 94.88 264 ARG B O 1
ATOM 4801 N N . ARG B 1 265 ? -2.359 8.617 11.484 1 96.5 265 ARG B N 1
ATOM 4802 C CA . ARG B 1 265 ? -3.793 8.828 11.656 1 96.5 265 ARG B CA 1
ATOM 4803 C C . ARG B 1 265 ? -4.535 8.648 10.328 1 96.5 265 ARG B C 1
ATOM 4805 O O . ARG B 1 265 ? -5.598 8.031 10.289 1 96.5 265 ARG B O 1
ATOM 4812 N N . PHE B 1 266 ? -4 9.234 9.359 1 97.81 266 PHE B N 1
ATOM 4813 C CA . PHE B 1 266 ? -4.578 9.117 8.031 1 97.81 266 PHE B CA 1
ATOM 4814 C C . PHE B 1 266 ? -3.658 8.32 7.109 1 97.81 266 PHE B C 1
ATOM 4816 O O . PHE B 1 266 ? -2.848 8.891 6.383 1 97.81 266 PHE B O 1
ATOM 4823 N N . HIS B 1 267 ? -3.928 7.098 7.012 1 95.62 267 HIS B N 1
ATOM 4824 C CA . HIS B 1 267 ? -3.037 6.141 6.371 1 95.62 267 HIS B CA 1
ATOM 4825 C C . HIS B 1 267 ? -3.012 6.34 4.859 1 95.62 267 HIS B C 1
ATOM 4827 O O . HIS B 1 267 ? -2.094 5.871 4.18 1 95.62 267 HIS B O 1
ATOM 4833 N N . CYS B 1 268 ? -4.004 6.984 4.332 1 97.12 268 CYS B N 1
ATOM 4834 C CA . CYS B 1 268 ? -4 7.258 2.9 1 97.12 268 CYS B CA 1
ATOM 4835 C C . CYS B 1 268 ? -2.77 8.062 2.502 1 97.12 268 CYS B C 1
ATOM 4837 O O . CYS B 1 268 ? -2.312 7.984 1.36 1 97.12 268 CYS B O 1
ATOM 4839 N N . LEU B 1 269 ? -2.209 8.789 3.447 1 97.38 269 LEU B N 1
ATOM 4840 C CA . LEU B 1 269 ? -1.029 9.602 3.182 1 97.38 269 LEU B CA 1
ATOM 4841 C C . LEU B 1 269 ? 0.237 8.758 3.219 1 97.38 269 LEU B C 1
ATOM 4843 O O . LEU B 1 269 ? 1.3 9.203 2.779 1 97.38 269 LEU B O 1
ATOM 4847 N N . HIS B 1 270 ? 0.128 7.688 3.801 1 92.56 270 HIS B N 1
ATOM 4848 C CA . HIS B 1 270 ? 1.248 6.758 3.869 1 92.56 270 HIS B CA 1
ATOM 4849 C C . HIS B 1 270 ? 1.207 5.758 2.717 1 92.56 270 HIS B C 1
ATOM 4851 O O . HIS B 1 270 ? 2.252 5.348 2.209 1 92.56 270 HIS B O 1
ATOM 4857 N N . ALA B 1 271 ? 0.051 5.438 2.383 1 91.06 271 ALA B N 1
ATOM 4858 C CA . ALA B 1 271 ? -0.155 4.504 1.281 1 91.06 271 ALA B CA 1
ATOM 4859 C C . ALA B 1 271 ? -0.018 5.203 -0.067 1 91.06 271 ALA B C 1
ATOM 4861 O O . ALA B 1 271 ? 0.421 6.355 -0.133 1 91.06 271 ALA B O 1
ATOM 4862 N N . GLU B 1 272 ? -0.243 4.48 -1.096 1 92.06 272 GLU B N 1
ATOM 4863 C CA . GLU B 1 272 ? -0.257 5.059 -2.438 1 92.06 272 GLU B CA 1
ATOM 4864 C C . GLU B 1 272 ? -1.666 5.484 -2.838 1 92.06 272 GLU B C 1
ATOM 4866 O O . GLU B 1 272 ? -2.6 4.684 -2.803 1 92.06 272 GLU B O 1
ATOM 4871 N N . LEU B 1 273 ? -1.782 6.746 -3.123 1 94.88 273 LEU B N 1
ATOM 4872 C CA . LEU B 1 273 ? -3.076 7.242 -3.574 1 94.88 273 LEU B CA 1
ATOM 4873 C C . LEU B 1 273 ? -3.225 7.086 -5.082 1 94.88 273 LEU B C 1
ATOM 4875 O O . LEU B 1 273 ? -2.395 7.586 -5.848 1 94.88 273 LEU B O 1
ATOM 4879 N N . LYS B 1 274 ? -4.254 6.355 -5.438 1 91.38 274 LYS B N 1
ATOM 4880 C CA . LYS B 1 274 ? -4.488 6.031 -6.844 1 91.38 274 LYS B CA 1
ATOM 4881 C C . LYS B 1 274 ? -5.504 6.984 -7.465 1 91.38 274 LYS B C 1
ATOM 4883 O O . LYS B 1 274 ? -6.57 6.559 -7.91 1 91.38 274 LYS B O 1
ATOM 4888 N N . MET B 1 275 ? -5.254 8.195 -7.461 1 93.31 275 MET B N 1
ATOM 4889 C CA . MET B 1 275 ? -6.082 9.266 -8.016 1 93.31 275 MET B CA 1
ATOM 4890 C C . MET B 1 275 ? -5.227 10.289 -8.75 1 93.31 275 MET B C 1
ATOM 4892 O O . MET B 1 275 ? -4 10.266 -8.648 1 93.31 275 MET B O 1
ATOM 4896 N N . LYS B 1 276 ? -5.875 11.078 -9.523 1 93.25 276 LYS B N 1
ATOM 4897 C CA . LYS B 1 276 ? -5.168 12.172 -10.18 1 93.25 276 LYS B CA 1
ATOM 4898 C C . LYS B 1 276 ? -4.516 13.102 -9.164 1 93.25 276 LYS B C 1
ATOM 4900 O O . LYS B 1 276 ? -5.062 13.32 -8.078 1 93.25 276 LYS B O 1
ATOM 4905 N N . PRO B 1 277 ? -3.395 13.656 -9.516 1 95.19 277 PRO B N 1
ATOM 4906 C CA . PRO B 1 277 ? -2.639 14.492 -8.578 1 95.19 277 PRO B CA 1
ATOM 4907 C C . PRO B 1 277 ? -3.482 15.609 -7.969 1 95.19 277 PRO B C 1
ATOM 4909 O O . PRO B 1 277 ? -3.352 15.906 -6.777 1 95.19 277 PRO B O 1
ATOM 4912 N N . GLU B 1 278 ? -4.355 16.25 -8.75 1 94.31 278 GLU B N 1
ATOM 4913 C CA . GLU B 1 278 ? -5.16 17.359 -8.258 1 94.31 278 GLU B CA 1
ATOM 4914 C C . GLU B 1 278 ? -6.07 16.922 -7.113 1 94.31 278 GLU B C 1
ATOM 4916 O O . GLU B 1 278 ? -6.254 17.656 -6.141 1 94.31 278 GLU B O 1
ATOM 4921 N N . LYS B 1 279 ? -6.629 15.781 -7.277 1 95.62 279 LYS B N 1
ATOM 4922 C CA . LYS B 1 279 ? -7.492 15.242 -6.23 1 95.62 279 LYS B CA 1
ATOM 4923 C C . LYS B 1 279 ? -6.684 14.906 -4.977 1 95.62 279 LYS B C 1
ATOM 4925 O O . LYS B 1 279 ? -7.148 15.125 -3.857 1 95.62 279 LYS B O 1
ATOM 4930 N N . VAL B 1 280 ? -5.496 14.375 -5.23 1 97.19 280 VAL B N 1
ATOM 4931 C CA . VAL B 1 280 ? -4.633 14 -4.117 1 97.19 280 VAL B CA 1
ATOM 4932 C C . VAL B 1 280 ? -4.273 15.242 -3.303 1 97.19 280 VAL B C 1
ATOM 4934 O O . VAL B 1 280 ? -4.254 15.195 -2.07 1 97.19 280 VAL B O 1
ATOM 4937 N N . CYS B 1 281 ? -4.027 16.328 -3.945 1 97.5 281 CYS B N 1
ATOM 4938 C CA . CYS B 1 281 ? -3.699 17.562 -3.254 1 97.5 281 CYS B CA 1
ATOM 4939 C C . CYS B 1 281 ? -4.812 17.969 -2.291 1 97.5 281 CYS B C 1
ATOM 4941 O O . CYS B 1 281 ? -4.543 18.344 -1.147 1 97.5 281 CYS B O 1
ATOM 4943 N N . ASN B 1 282 ? -6.023 17.859 -2.768 1 97.56 282 ASN B N 1
ATOM 4944 C CA . ASN B 1 282 ? -7.164 18.188 -1.919 1 97.56 282 ASN B CA 1
ATOM 4945 C C . ASN B 1 282 ? -7.262 17.25 -0.722 1 97.56 282 ASN B C 1
ATOM 4947 O O . ASN B 1 282 ? -7.602 17.672 0.382 1 97.56 282 ASN B O 1
ATOM 4951 N N . ILE B 1 283 ? -7.004 16.016 -0.964 1 98.38 283 ILE B N 1
ATOM 4952 C CA . ILE B 1 283 ? -7.055 15.016 0.1 1 98.38 283 ILE B CA 1
ATOM 4953 C C . ILE B 1 283 ? -5.996 15.336 1.154 1 98.38 283 ILE B C 1
ATOM 4955 O O . ILE B 1 283 ? -6.266 15.266 2.355 1 98.38 283 ILE B O 1
ATOM 4959 N N . ILE B 1 284 ? -4.785 15.703 0.715 1 98.56 284 ILE B N 1
ATOM 4960 C CA . ILE B 1 284 ? -3.703 16.047 1.631 1 98.56 284 ILE B CA 1
ATOM 4961 C C . ILE B 1 284 ? -4.129 17.219 2.514 1 98.56 284 ILE B C 1
ATOM 4963 O O . ILE B 1 284 ? -4.012 17.156 3.74 1 98.56 284 ILE B O 1
ATOM 4967 N N . CYS B 1 285 ? -4.656 18.234 1.856 1 98.5 285 CYS B N 1
ATOM 4968 C CA . CYS B 1 285 ? -5.09 19.422 2.586 1 98.5 285 CYS B CA 1
ATOM 4969 C C . CYS B 1 285 ? -6.199 19.078 3.574 1 98.5 285 CYS B C 1
ATOM 4971 O O . CYS B 1 285 ? -6.195 19.562 4.707 1 98.5 285 CYS B O 1
ATOM 4973 N N . ALA B 1 286 ? -7.098 18.266 3.133 1 98.69 286 ALA B N 1
ATOM 4974 C CA . ALA B 1 286 ? -8.188 17.828 4.008 1 98.69 286 ALA B CA 1
ATOM 4975 C C . ALA B 1 286 ? -7.645 17.125 5.246 1 98.69 286 ALA B C 1
ATOM 4977 O O . ALA B 1 286 ? -8.094 17.375 6.363 1 98.69 286 ALA B O 1
ATOM 4978 N N . CYS B 1 287 ? -6.707 16.234 5.07 1 98.75 287 CYS B N 1
ATOM 4979 C CA . CYS B 1 287 ? -6.133 15.477 6.176 1 98.75 287 CYS B CA 1
ATOM 4980 C C . CYS B 1 287 ? -5.402 16.391 7.148 1 98.75 287 CYS B C 1
ATOM 4982 O O . CYS B 1 287 ? -5.402 16.156 8.359 1 98.75 287 CYS B O 1
ATOM 4984 N N . VAL B 1 288 ? -4.777 17.422 6.617 1 98.75 288 VAL B N 1
ATOM 4985 C CA . VAL B 1 288 ? -4.098 18.391 7.469 1 98.75 288 VAL B CA 1
ATOM 4986 C C . VAL B 1 288 ? -5.113 19.094 8.359 1 98.75 288 VAL B C 1
ATOM 4988 O O . VAL B 1 288 ? -4.887 19.266 9.562 1 98.75 288 VAL B O 1
ATOM 4991 N N . VAL B 1 289 ? -6.219 19.531 7.77 1 98.69 289 VAL B N 1
ATOM 4992 C CA . VAL B 1 289 ? -7.281 20.188 8.523 1 98.69 289 VAL B CA 1
ATOM 4993 C C . VAL B 1 289 ? -7.785 19.25 9.625 1 98.69 289 VAL B C 1
ATOM 4995 O O . VAL B 1 289 ? -7.93 19.656 10.781 1 98.69 289 VAL B O 1
ATOM 4998 N N . LEU B 1 290 ? -8.016 18.047 9.242 1 98.69 290 LEU B N 1
ATOM 4999 C CA . LEU B 1 290 ? -8.531 17.062 10.188 1 98.69 290 LEU B CA 1
ATOM 5000 C C . LEU B 1 290 ? -7.5 16.766 11.281 1 98.69 290 LEU B C 1
ATOM 5002 O O . LEU B 1 290 ? -7.863 16.516 12.43 1 98.69 290 LEU B O 1
ATOM 5006 N N . HIS B 1 291 ? -6.273 16.734 10.945 1 98.56 291 HIS B N 1
ATOM 5007 C CA . HIS B 1 291 ? -5.207 16.531 11.922 1 98.56 291 HIS B CA 1
ATOM 5008 C C . HIS B 1 291 ? -5.23 17.625 12.984 1 98.56 291 HIS B C 1
ATOM 5010 O O . HIS B 1 291 ? -5.16 17.344 14.18 1 98.56 291 HIS B O 1
ATOM 5016 N N . ASN B 1 292 ? -5.285 18.844 12.523 1 98.31 292 ASN B N 1
ATOM 5017 C CA . ASN B 1 292 ? -5.367 19.969 13.469 1 98.31 292 ASN B CA 1
ATOM 5018 C C . ASN B 1 292 ? -6.605 19.844 14.359 1 98.31 292 ASN B C 1
ATOM 5020 O O . ASN B 1 292 ? -6.539 20.141 15.555 1 98.31 292 ASN B O 1
ATOM 5024 N N . MET B 1 293 ? -7.715 19.453 13.727 1 98 293 MET B N 1
ATOM 5025 C CA . MET B 1 293 ? -8.93 19.25 14.508 1 98 293 MET B CA 1
ATOM 5026 C C . MET B 1 293 ? -8.719 18.203 15.594 1 98 293 MET B C 1
ATOM 5028 O O . MET B 1 293 ? -9.133 18.391 16.734 1 98 293 MET B O 1
ATOM 5032 N N . ALA B 1 294 ? -8.141 17.109 15.227 1 98 294 ALA B N 1
ATOM 5033 C CA . ALA B 1 294 ? -7.863 16.047 16.188 1 98 294 ALA B CA 1
ATOM 5034 C C . ALA B 1 294 ? -6.957 16.531 17.312 1 98 294 ALA B C 1
ATOM 5036 O O . ALA B 1 294 ? -7.156 16.188 18.469 1 98 294 ALA B O 1
ATOM 5037 N N . ARG B 1 295 ? -5.934 17.344 16.969 1 96.88 295 ARG B N 1
ATOM 5038 C CA . ARG B 1 295 ? -5.039 17.906 17.969 1 96.88 295 ARG B CA 1
ATOM 5039 C C . ARG B 1 295 ? -5.801 18.828 18.922 1 96.88 295 ARG B C 1
ATOM 5041 O O . ARG B 1 295 ? -5.59 18.781 20.141 1 96.88 295 ARG B O 1
ATOM 5048 N N . ASP B 1 296 ? -6.648 19.625 18.391 1 96.38 296 ASP B N 1
ATOM 5049 C CA . ASP B 1 296 ? -7.434 20.562 19.188 1 96.38 296 ASP B CA 1
ATOM 5050 C C . ASP B 1 296 ? -8.344 19.828 20.172 1 96.38 296 ASP B C 1
ATOM 5052 O O . ASP B 1 296 ? -8.594 20.297 21.281 1 96.38 296 ASP B O 1
ATOM 5056 N N . LEU B 1 297 ? -8.844 18.703 19.703 1 96.69 297 LEU B N 1
ATOM 5057 C CA . LEU B 1 297 ? -9.742 17.906 20.531 1 96.69 297 LEU B CA 1
ATOM 5058 C C . LEU B 1 297 ? -8.961 16.969 21.453 1 96.69 297 LEU B C 1
ATOM 5060 O O . LEU B 1 297 ? -9.555 16.219 22.219 1 96.69 297 LEU B O 1
ATOM 5064 N N . ALA B 1 298 ? -7.656 16.953 21.391 1 96 298 ALA B N 1
ATOM 5065 C CA . ALA B 1 298 ? -6.773 16.125 22.203 1 96 298 ALA B CA 1
ATOM 5066 C C . ALA B 1 298 ? -7.109 14.648 22.047 1 96 298 ALA B C 1
ATOM 5068 O O . ALA B 1 298 ? -7.199 13.914 23.031 1 96 298 ALA B O 1
ATOM 5069 N N . LEU B 1 299 ? -7.426 14.312 20.844 1 95.62 299 LEU B N 1
ATOM 5070 C CA . LEU B 1 299 ? -7.68 12.898 20.578 1 95.62 299 LEU B CA 1
ATOM 5071 C C . LEU B 1 299 ? -6.391 12.086 20.672 1 95.62 299 LEU B C 1
ATOM 5073 O O . LEU B 1 299 ? -5.312 12.594 20.344 1 95.62 299 LEU B O 1
ATOM 5077 N N . PRO B 1 300 ? -6.488 10.859 21.016 1 92.81 300 PRO B N 1
ATOM 5078 C CA . PRO B 1 300 ? -5.285 10.039 21.172 1 92.81 300 PRO B CA 1
ATOM 5079 C C . PRO B 1 300 ? -4.598 9.734 19.844 1 92.81 300 PRO B C 1
ATOM 5081 O O . PRO B 1 300 ? -5.27 9.523 18.828 1 92.81 300 PRO B O 1
ATOM 5084 N N . ASP B 1 301 ? -3.242 9.758 19.891 1 91.44 301 ASP B N 1
ATOM 5085 C CA . ASP B 1 301 ? -2.467 9.352 18.719 1 91.44 301 ASP B CA 1
ATOM 5086 C C . ASP B 1 301 ? -2.457 7.832 18.562 1 91.44 301 ASP B C 1
ATOM 5088 O O . ASP B 1 301 ? -2.562 7.102 19.562 1 91.44 301 ASP B O 1
ATOM 5092 N N . LEU B 1 302 ? -2.453 7.367 17.375 1 86.69 302 LEU B N 1
ATOM 5093 C CA . LEU B 1 302 ? -2.379 5.934 17.141 1 86.69 302 LEU B CA 1
ATOM 5094 C C . LEU B 1 302 ? -0.971 5.41 17.406 1 86.69 302 LEU B C 1
ATOM 5096 O O . LEU B 1 302 ? 0.014 6.102 17.141 1 86.69 302 LEU B O 1
ATOM 5100 N N . GLU B 1 303 ? -0.934 4.301 18.188 1 70.38 303 GLU B N 1
ATOM 5101 C CA . GLU B 1 303 ? 0.342 3.73 18.609 1 70.38 303 GLU B CA 1
ATOM 5102 C C . GLU B 1 303 ? 1.184 3.312 17.406 1 70.38 303 GLU B C 1
ATOM 5104 O O . GLU B 1 303 ? 0.644 2.98 16.344 1 70.38 303 GLU B O 1
ATOM 5109 N N . ASP B 1 304 ? 2.535 3.602 17.547 1 57.5 304 ASP B N 1
ATOM 5110 C CA . ASP B 1 304 ? 3.629 3.527 16.594 1 57.5 304 ASP B CA 1
ATOM 5111 C C . ASP B 1 304 ? 3.686 2.152 15.922 1 57.5 304 ASP B C 1
ATOM 5113 O O . ASP B 1 304 ? 3.824 1.135 16.609 1 57.5 304 ASP B O 1
ATOM 5117 N N . ASP B 1 305 ? 2.914 1.872 14.961 1 51.69 305 ASP B N 1
ATOM 5118 C CA . ASP B 1 305 ? 3.59 0.841 14.18 1 51.69 305 ASP B CA 1
ATOM 5119 C C . ASP B 1 305 ? 4.863 1.387 13.531 1 51.69 305 ASP B C 1
ATOM 5121 O O . ASP B 1 305 ? 4.969 2.588 13.273 1 51.69 305 ASP B O 1
ATOM 5125 N N . GLN B 1 306 ? 6.078 0.957 13.766 1 45.59 306 GLN B N 1
ATOM 5126 C CA . GLN B 1 306 ? 7.391 1.357 13.266 1 45.59 306 GLN B CA 1
ATOM 5127 C C . GLN B 1 306 ? 7.289 1.951 11.859 1 45.59 306 GLN B C 1
ATOM 5129 O O . GLN B 1 306 ? 7.441 1.237 10.867 1 45.59 306 GLN B O 1
ATOM 5134 N N . ILE B 1 307 ? 6.301 2.738 11.578 1 47.56 307 ILE B N 1
ATOM 5135 C CA . ILE B 1 307 ? 6.453 3.371 10.273 1 47.56 307 ILE B CA 1
ATOM 5136 C C . ILE B 1 307 ? 7.668 4.297 10.281 1 47.56 307 ILE B C 1
ATOM 5138 O O . ILE B 1 307 ? 7.652 5.348 10.93 1 47.56 307 ILE B O 1
ATOM 5142 N N . CYS B 1 308 ? 8.781 3.846 10.539 1 42.81 308 CYS B N 1
ATOM 5143 C CA . CYS B 1 308 ? 9.953 4.711 10.469 1 42.81 308 CYS B CA 1
ATOM 5144 C C . CYS B 1 308 ? 10.031 5.414 9.117 1 42.81 308 CYS B C 1
ATOM 5146 O O . CYS B 1 308 ? 10.008 4.766 8.07 1 42.81 308 CYS B O 1
ATOM 5148 N N . GLU B 1 309 ? 9.453 6.594 8.992 1 47.94 309 GLU B N 1
ATOM 5149 C CA . GLU B 1 309 ? 9.898 7.328 7.809 1 47.94 309 GLU B CA 1
ATOM 5150 C C . GLU B 1 309 ? 11.414 7.297 7.672 1 47.94 309 GLU B C 1
ATOM 5152 O O . GLU B 1 309 ? 12.133 7.543 8.641 1 47.94 309 GLU B O 1
ATOM 5157 N N . GLU B 1 310 ? 11.906 6.383 6.938 1 42.75 310 GLU B N 1
ATOM 5158 C CA . GLU B 1 310 ? 13.352 6.406 6.73 1 42.75 310 GLU B CA 1
ATOM 5159 C C . GLU B 1 310 ? 13.883 7.836 6.676 1 42.75 310 GLU B C 1
ATOM 5161 O O . GLU B 1 310 ? 13.406 8.648 5.879 1 42.75 310 GLU B O 1
ATOM 5166 N N . PRO B 1 311 ? 14.383 8.227 7.754 1 42.44 311 PRO B N 1
ATOM 5167 C CA . PRO B 1 311 ? 15.086 9.5 7.551 1 42.44 311 PRO B CA 1
ATOM 5168 C C . PRO B 1 311 ? 15.914 9.516 6.266 1 42.44 311 PRO B C 1
ATOM 5170 O O . PRO B 1 311 ? 16.656 8.57 5.996 1 42.44 311 PRO B O 1
ATOM 5173 N N . THR B 1 312 ? 15.359 9.797 5.211 1 39.78 312 THR B N 1
ATOM 5174 C CA . THR B 1 312 ? 16.219 9.953 4.043 1 39.78 312 THR B CA 1
ATOM 5175 C C . THR B 1 312 ? 17.5 10.703 4.41 1 39.78 312 THR B C 1
ATOM 5177 O O . THR B 1 312 ? 17.453 11.883 4.762 1 39.78 312 THR B O 1
ATOM 5180 N N . LEU B 1 313 ? 18.344 10.117 5.133 1 40.41 313 LEU B N 1
ATOM 5181 C CA . LEU B 1 313 ? 19.625 10.805 5.109 1 40.41 313 LEU B CA 1
ATOM 5182 C C . LEU B 1 313 ? 19.953 11.297 3.703 1 40.41 313 LEU B C 1
ATOM 5184 O O . LEU B 1 313 ? 20.609 10.578 2.93 1 40.41 313 LEU B O 1
ATOM 5188 N N . GLU B 1 314 ? 19 11.758 3.031 1 44.31 314 GLU B N 1
ATOM 5189 C CA . GLU B 1 314 ? 19.359 12.344 1.74 1 44.31 314 GLU B CA 1
ATOM 5190 C C . GLU B 1 314 ? 20.516 13.328 1.877 1 44.31 314 GLU B C 1
ATOM 5192 O O . GLU B 1 314 ? 20.5 14.203 2.746 1 44.31 314 GLU B O 1
ATOM 5197 N N . ILE B 1 315 ? 21.656 12.883 1.602 1 45.94 315 ILE B N 1
ATOM 5198 C CA . ILE B 1 315 ? 22.672 13.891 1.351 1 45.94 315 ILE B CA 1
ATOM 5199 C C . ILE B 1 315 ? 22.062 15.062 0.588 1 45.94 315 ILE B C 1
ATOM 5201 O O . ILE B 1 315 ? 21.719 14.938 -0.59 1 45.94 315 ILE B O 1
ATOM 5205 N N . THR B 1 316 ? 21.156 15.781 1.23 1 56.25 316 THR B N 1
ATOM 5206 C CA . THR B 1 316 ? 20.578 16.984 0.613 1 56.25 316 THR B CA 1
ATOM 5207 C C . THR B 1 316 ? 21.688 17.984 0.274 1 56.25 316 THR B C 1
ATOM 5209 O O . THR B 1 316 ? 22.625 18.156 1.048 1 56.25 316 THR B O 1
ATOM 5212 N N . GLU B 1 317 ? 21.797 18.344 -0.906 1 67.12 317 GLU B N 1
ATOM 5213 C CA . GLU B 1 317 ? 22.625 19.484 -1.25 1 67.12 317 GLU B CA 1
ATOM 5214 C C . GLU B 1 317 ? 22.344 20.672 -0.316 1 67.12 317 GLU B C 1
ATOM 5216 O O . GLU B 1 317 ? 21.188 20.984 -0.041 1 67.12 317 GLU B O 1
ATOM 5221 N N . ALA B 1 318 ? 23.375 21.156 0.331 1 69.38 318 ALA B N 1
ATOM 5222 C CA . ALA B 1 318 ? 23.266 22.297 1.224 1 69.38 318 ALA B CA 1
ATOM 5223 C C . ALA B 1 318 ? 22.641 23.5 0.507 1 69.38 318 ALA B C 1
ATOM 5225 O O . ALA B 1 318 ? 22.984 23.781 -0.643 1 69.38 318 ALA B O 1
ATOM 5226 N N . GLY B 1 319 ? 21.609 23.938 1.163 1 80.38 319 GLY B N 1
ATOM 5227 C CA . GLY B 1 319 ? 21.016 25.156 0.619 1 80.38 319 GLY B CA 1
ATOM 5228 C C . GLY B 1 319 ? 21.969 26.344 0.646 1 80.38 319 GLY B C 1
ATOM 5229 O O . GLY B 1 319 ? 23.094 26.234 1.147 1 80.38 319 GLY B O 1
ATOM 5230 N N . GLY B 1 320 ? 21.625 27.406 0.037 1 83.44 320 GLY B N 1
ATOM 5231 C CA . GLY B 1 320 ? 22.438 28.625 0.018 1 83.44 320 GLY B CA 1
ATOM 5232 C C . GLY B 1 320 ? 22.516 29.312 1.367 1 83.44 320 GLY B C 1
ATOM 5233 O O . GLY B 1 320 ? 21.688 29.062 2.244 1 83.44 320 GLY B O 1
ATOM 5234 N N . GLU B 1 321 ? 23.672 30 1.601 1 83.94 321 GLU B N 1
ATOM 5235 C CA . GLU B 1 321 ? 23.828 30.75 2.848 1 83.94 321 GLU B CA 1
ATOM 5236 C C . GLU B 1 321 ? 23.812 32.25 2.602 1 83.94 321 GLU B C 1
ATOM 5238 O O . GLU B 1 321 ? 24.547 32.75 1.749 1 83.94 321 GLU B O 1
ATOM 5243 N N . ASP B 1 322 ? 22.938 32.875 3.227 1 85.69 322 ASP B N 1
ATOM 5244 C CA . ASP B 1 322 ? 22.859 34.312 3.238 1 85.69 322 ASP B CA 1
ATOM 5245 C C . ASP B 1 322 ? 23.75 34.906 4.328 1 85.69 322 ASP B C 1
ATOM 5247 O O . ASP B 1 322 ? 23.75 34.438 5.461 1 85.69 322 ASP B O 1
ATOM 5251 N N . GLY B 1 323 ? 24.5 35.938 4.039 1 85.38 323 GLY B N 1
ATOM 5252 C CA . GLY B 1 323 ? 25.391 36.562 5.004 1 85.38 323 GLY B CA 1
ATOM 5253 C C . GLY B 1 323 ? 24.688 36.969 6.285 1 85.38 323 GLY B C 1
ATOM 5254 O O . GLY B 1 323 ? 25.188 36.719 7.383 1 85.38 323 GLY B O 1
ATOM 5255 N N . SER B 1 324 ? 23.578 37.562 6.137 1 90.69 324 SER B N 1
ATOM 5256 C CA . SER B 1 324 ? 22.797 38 7.297 1 90.69 324 SER B CA 1
ATOM 5257 C C . SER B 1 324 ? 22.328 36.781 8.117 1 90.69 324 SER B C 1
ATOM 5259 O O . SER B 1 324 ? 22.297 36.844 9.352 1 90.69 324 SER B O 1
ATOM 5261 N N . GLY B 1 325 ? 22.047 35.75 7.441 1 91.5 325 GLY B N 1
ATOM 5262 C CA . GLY B 1 325 ? 21.688 34.531 8.133 1 91.5 325 GLY B CA 1
ATOM 5263 C C . GLY B 1 325 ? 22.812 33.969 8.953 1 91.5 325 GLY B C 1
ATOM 5264 O O . GLY B 1 325 ? 22.609 33.5 10.086 1 91.5 325 GLY B O 1
ATOM 5265 N N . CYS B 1 326 ? 23.969 33.969 8.391 1 91.88 326 CYS B N 1
ATOM 5266 C CA . CYS B 1 326 ? 25.156 33.5 9.094 1 91.88 326 CYS B CA 1
ATOM 5267 C C . CYS B 1 326 ? 25.375 34.312 10.367 1 91.88 326 CYS B C 1
ATOM 5269 O O . CYS B 1 326 ? 25.719 33.75 11.414 1 91.88 326 CYS B O 1
ATOM 5271 N N . TYR B 1 327 ? 25.172 35.562 10.188 1 91.31 327 TYR B N 1
ATOM 5272 C CA . TYR B 1 327 ? 25.375 36.469 11.328 1 91.31 327 TYR B CA 1
ATOM 5273 C C . TYR B 1 327 ? 24.391 36.156 12.445 1 91.31 327 TYR B C 1
ATOM 5275 O O . TYR B 1 327 ? 24.781 36.031 13.609 1 91.31 327 TYR B O 1
ATOM 5283 N N . ILE B 1 328 ? 23.188 36.062 12.109 1 92 328 ILE B N 1
ATOM 5284 C CA . ILE B 1 328 ? 22.156 35.812 13.094 1 92 328 ILE B CA 1
ATOM 5285 C C . ILE B 1 328 ? 22.406 34.469 13.773 1 92 328 ILE B C 1
ATOM 5287 O O . ILE B 1 328 ? 22.312 34.344 15 1 92 328 ILE B O 1
AT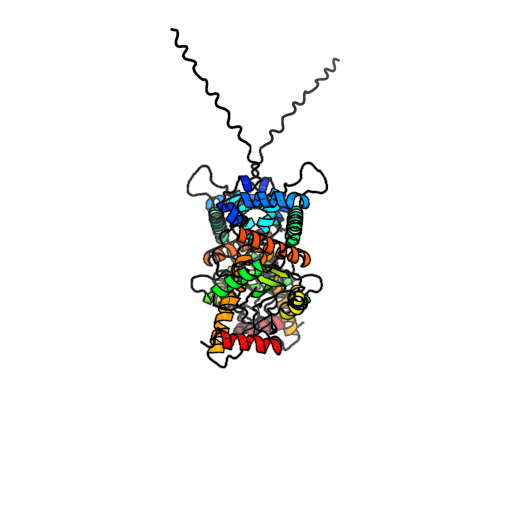OM 5291 N N . ARG B 1 329 ? 22.641 33.406 12.977 1 93.94 329 ARG B N 1
ATOM 5292 C CA . ARG B 1 329 ? 22.938 32.094 13.531 1 93.94 329 ARG B CA 1
ATOM 5293 C C . ARG B 1 329 ? 24.094 32.188 14.516 1 93.94 329 ARG B C 1
ATOM 5295 O O . ARG B 1 329 ? 24.031 31.609 15.609 1 93.94 329 ARG B O 1
ATOM 5302 N N . GLN B 1 330 ? 25.172 32.906 14.141 1 92.56 330 GLN B N 1
ATOM 5303 C CA . GLN B 1 330 ? 26.344 33.062 15.008 1 92.56 330 GLN B CA 1
ATOM 5304 C C . GLN B 1 330 ? 25.984 33.844 16.266 1 92.56 330 GLN B C 1
ATOM 5306 O O . GLN B 1 330 ? 26.5 33.531 17.359 1 92.56 330 GLN B O 1
ATOM 5311 N N . MET B 1 331 ? 25.203 34.844 16.125 1 93.06 331 MET B N 1
ATOM 5312 C CA . MET B 1 331 ? 24.781 35.625 17.281 1 93.06 331 MET B CA 1
ATOM 5313 C C . MET B 1 331 ? 24.031 34.75 18.281 1 93.06 331 MET B C 1
ATOM 5315 O O . MET B 1 331 ? 24.234 34.875 19.484 1 93.06 331 MET B O 1
ATOM 5319 N N . ILE B 1 332 ? 23.234 33.938 17.812 1 93.88 332 ILE B N 1
ATOM 5320 C CA . ILE B 1 332 ? 22.484 33.031 18.672 1 93.88 332 ILE B CA 1
ATOM 5321 C C . ILE B 1 332 ? 23.453 32.094 19.391 1 93.88 332 ILE B C 1
ATOM 5323 O O . ILE B 1 332 ? 23.312 31.844 20.594 1 93.88 332 ILE B O 1
ATOM 5327 N N . VAL B 1 333 ? 24.422 31.547 18.703 1 94.38 333 VAL B N 1
ATOM 5328 C CA . VAL B 1 333 ? 25.422 30.672 19.297 1 94.38 333 VAL B CA 1
ATOM 5329 C C . VAL B 1 333 ? 26.125 31.391 20.438 1 94.38 333 VAL B C 1
ATOM 5331 O O . VAL B 1 333 ? 26.266 30.844 21.531 1 94.38 333 VAL B O 1
ATOM 5334 N N . GLU B 1 334 ? 26.5 32.594 20.234 1 93.12 334 GLU B N 1
ATOM 5335 C CA . GLU B 1 334 ? 27.297 33.375 21.188 1 93.12 334 GLU B CA 1
ATOM 5336 C C . GLU B 1 334 ? 26.453 33.781 22.375 1 93.12 334 GLU B C 1
ATOM 5338 O O . GLU B 1 334 ? 26.938 33.812 23.516 1 93.12 334 GLU B O 1
ATOM 5343 N N . ASN B 1 335 ? 25.266 34.156 22.094 1 92.25 335 ASN B N 1
ATOM 5344 C CA . ASN B 1 335 ? 24.422 34.719 23.156 1 92.25 335 ASN B CA 1
ATOM 5345 C C . ASN B 1 335 ? 23.719 33.656 23.953 1 92.25 335 ASN B C 1
ATOM 5347 O O . ASN B 1 335 ? 23.391 33.844 25.125 1 92.25 335 ASN B O 1
ATOM 5351 N N . ILE B 1 336 ? 23.484 32.562 23.406 1 91.44 336 ILE B N 1
ATOM 5352 C CA . ILE B 1 336 ? 22.609 31.594 24.062 1 91.44 336 ILE B CA 1
ATOM 5353 C C . ILE B 1 336 ? 23.391 30.328 24.359 1 91.44 336 ILE B C 1
ATOM 5355 O O . ILE B 1 336 ? 23.25 29.75 25.438 1 91.44 336 ILE B O 1
ATOM 5359 N N . PHE B 1 337 ? 24.297 29.875 23.484 1 91.62 337 PHE B N 1
ATOM 5360 C CA . PHE B 1 337 ? 24.844 28.531 23.625 1 91.62 337 PHE B CA 1
ATOM 5361 C C . PHE B 1 337 ? 26.312 28.562 24 1 91.62 337 PHE B C 1
ATOM 5363 O O . PHE B 1 337 ? 27 27.547 23.922 1 91.62 337 PHE B O 1
ATOM 5370 N N . SER B 1 338 ? 26.859 29.656 24.234 1 88.19 338 SER B N 1
ATOM 5371 C CA . SER B 1 338 ? 28.25 29.766 24.672 1 88.19 338 SER B CA 1
ATOM 5372 C C . SER B 1 338 ? 28.406 29.484 26.156 1 88.19 338 SER B C 1
ATOM 5374 O O . SER B 1 338 ? 29.516 29.281 26.656 1 88.19 338 SER B O 1
ATOM 5376 N N . VAL B 1 339 ? 27.328 29.406 26.906 1 71.38 339 VAL B N 1
ATOM 5377 C CA . VAL B 1 339 ? 27.5 29.156 28.344 1 71.38 339 VAL B CA 1
ATOM 5378 C C . VAL B 1 339 ? 27.438 27.656 28.625 1 71.38 339 VAL B C 1
ATOM 5380 O O . VAL B 1 339 ? 26.625 26.938 28.031 1 71.38 339 VAL B O 1
#

InterPro domains:
  IPR026103 Harbinger transposase-derived nuclease, animal [PR02086] (26-48)
  IPR026103 Harbinger transposase-derived nuclease, animal [PR02086] (48-71)
  IPR026103 Harbinger transposase-derived nuclease, animal [PR02086] (151-172)
  IPR026103 Harbinger transposase-derived nuclease, animal [PR02086] (172-195)
  IPR027806 Harbinger transposase-derived nuclease domain [PF13359] (144-292)
  IPR045249 Putative nuclease HARBI1-like [PTHR22930] (51-304)

Sequence (678 aa):
MAHFNICFYERAIRRERVFKDRSNPLEVLSEKELLEKLRFTRHAIQELAIDLEEHLRPETSRNFSISPLLHICLALRFFATGCFINTAADLIGEHKSTASRIIHRVACALSGRLPLYPTDVSTLNKVKADFFNIAGFPNVVGAIDGTHIRIQAPSTHEPLFLNRKGYHSINVQAICDAKLRVLNCVARWPGSTHDSRILVNSQIHDAFERGELQGVLLGDSGYPLKPWLLTPFLNPVSVPQARYNTAHTKTRNVIERCFGVLKRRFHCLHAELKMKPEKVCNIICACVVLHNMARDLALPDLEDDQICEEPTLEITEAGGEDGSGCYIRQMIVENIFSVMAHFNICFYERAIRRERVFKDRSNPLEVLSEKELLEKLRFTRHAIQELAIDLEEHLRPETSRNFSISPLLHICLALRFFATGCFINTAADLIGEHKSTASRIIHRVACALSGRLPLYPTDVSTLNKVKADFFNIAGFPNVVGAIDGTHIRIQAPSTHEPLFLNRKGYHSINVQAICDAKLRVLNCVARWPGSTHDSRILVNSQIHDAFERGELQGVLLGDSGYPLKPWLLTPFLNPVSVPQARYNTAHTKTRNVIERCFGVLKRRFHCLHAELKMKPEKVCNIICACVVLHNMARDLALPDLEDDQICEEPTLEITEAGGEDGSGCYIRQMIVENIFSV

Solvent-accessible surface area (backbone atoms only — not comparable to full-atom values): 36711 Å² total; per-residue (Å²): 137,85,80,79,80,77,78,78,78,75,72,78,74,70,74,71,74,71,76,71,66,86,56,41,59,82,79,71,46,51,64,68,49,30,36,71,51,45,67,40,47,68,66,57,48,53,49,49,24,61,74,43,32,83,73,60,52,66,91,62,85,61,90,83,63,83,50,46,55,56,40,47,51,42,33,32,31,29,39,34,55,32,49,56,54,57,53,34,15,34,59,60,69,49,54,40,70,58,37,48,50,38,35,50,47,52,19,49,58,36,32,76,56,49,56,66,62,84,77,52,64,71,62,45,51,50,41,16,52,51,32,24,70,68,48,64,44,77,49,27,59,29,18,42,51,66,48,71,32,38,35,47,80,49,92,68,72,41,72,51,19,34,23,95,88,71,46,34,20,39,30,28,38,37,27,19,39,74,83,48,37,65,33,34,72,48,53,80,39,41,20,51,57,50,64,46,59,52,44,72,73,32,70,68,43,52,37,46,75,70,60,73,50,84,56,24,32,31,34,54,50,44,35,50,31,31,69,45,26,44,45,58,67,91,74,58,84,45,69,28,46,44,46,40,35,52,26,48,51,62,47,35,44,36,39,59,50,28,52,50,52,48,31,63,53,28,22,26,52,66,35,63,35,84,52,58,67,73,60,47,31,29,41,53,35,20,50,51,35,49,44,41,50,38,58,76,67,66,55,83,79,73,79,80,64,86,70,67,73,70,73,68,79,56,85,54,65,68,33,56,75,36,71,62,12,53,48,49,57,50,48,48,26,61,73,65,33,59,116,136,86,77,77,76,75,75,74,77,74,72,77,72,69,74,70,76,71,74,69,66,86,56,41,59,82,79,71,46,50,65,70,49,31,38,70,51,46,66,40,48,68,66,57,49,53,49,49,25,62,73,42,33,82,72,59,52,68,89,62,85,60,90,82,64,83,50,45,55,56,38,48,50,42,32,32,31,30,38,33,55,32,48,55,55,59,54,33,15,35,59,59,70,49,54,39,72,58,36,49,50,38,34,50,48,53,20,49,59,37,31,75,56,48,56,66,64,83,77,52,66,70,61,46,52,50,40,16,51,52,32,23,69,68,49,64,44,78,50,28,59,28,17,43,51,67,49,72,31,41,35,49,80,50,91,68,71,42,72,52,20,34,23,95,88,70,48,34,21,39,30,28,39,39,26,18,38,71,84,48,36,64,32,34,73,47,54,81,40,41,22,51,57,50,63,47,59,52,44,73,72,31,70,69,44,52,38,47,74,70,59,73,50,83,54,25,32,34,35,54,50,43,34,50,30,32,70,48,26,44,44,57,66,90,75,58,86,45,70,27,45,45,47,39,37,52,27,48,50,62,47,36,45,36,39,59,50,28,51,50,54,47,29,62,55,27,22,26,52,64,34,63,35,83,54,58,68,73,60,48,31,29,42,52,36,20,50,52,34,49,44,40,50,38,59,75,68,65,54,83,77,74,79,80,66,87,70,66,71,69,72,69,78,57,85,55,66,70,32,58,78,36,71,63,12,53,49,46,57,50,48,47,25,62,74,67,32,60,114

Nearest PDB structures (foldseek):
  3psf-assembly1_A  TM=1.782E-01  e=1.480E-01  Saccharomyces cerevisiae
  7o6b-assembly1_A  TM=2.154E-01  e=4.958E-01  Saccharomyces cerevisiae S288C
  3l7z-assembly1_A  TM=2.642E-01  e=2.809E+00  Saccharolobus solfataricus
  3psf-assembly1_A  TM=1.782E-01  e=1.442E-01  Saccharomyces cerevisiae
  7o6b-assembly1_A  TM=2.155E-01  e=4.850E-01  Saccharomyces cerevisiae S288C

Secondary structure (DSSP, 8-state):
---------------------TT-HHHHS-HHHHHHHHSS-HHHHHHHHHHTHHHHS-SS--TTPPPHHHHHHHHHHHHHH---HHHHGGGTT--HHHHHHHHHHHHHHHHTTPPPPP--HHHHHHHHHHHHHHH--TTEEEEEEEEEEEBPPPSSSGGGGB-TTSSBEEEEEEEE-TTS-EEEEEEEEETTS-HHHHHHTSHHHHHHHTT-S-SEEE--TTSPBBTTEE---SS--SHHHHHHHHHHHHHHHHHHHHHHHHHHHSGGGTS-B-S-HHHHHHHHHHHHHHHHHHHHTTPPPPP--------------PPPB-HHHHHHHHHHHHHHS--/---------------------TT-HHHHS-HHHHHHHHSS-HHHHHHHHHHTHHHHS-SS--TTPPPHHHHHHHHHHHHHH---HHHHGGGTT--HHHHHHHHHHHHHHHHTTPPPPP--HHHHHHHHHHHHHHH--TTEEEEEEEEEEEBPPPSSSGGGGB-TTSSBEEEEEEEE-TTS-EEEEEEEEETTS-HHHHHHTSHHHHHHHTT-S-SEEE--TTSPBBTTEE---SS--SHHHHHHHHHHHHHHHHHHHHHHHHHHHSGGGTS-B-S-HHHHHHHHHHHHHHHHHHHHTTPPPPP------------PPPPPB-HHHHHHHHHHHHHHS--